Protein 2D2R (pdb70)

B-factor: mean 39.02, std 18.31, range [10.73, 94.75]

Radius of gyration: 23.11 Å; Cα contacts (8 Å, |Δi|>4): 699; chains: 2; bounding box: 51×54×63 Å

Organism: Helicobacter pylori (strain ATCC 700392 / 26695) (NCBI:txid85962)

InterPro domains:
  IPR001441 Decaprenyl diphosphate synthase-like [MF_01139] (4-231)
  IPR001441 Decaprenyl diphosphate synthase-like [PF01255] (11-230)
  IPR001441 Decaprenyl diphosphate synthase-like [PTHR10291] (4-230)
  IPR001441 Decaprenyl diphosphate synthase-like [TIGR00055] (6-230)
  IPR001441 Decaprenyl diphosphate synthase-like [cd00475] (7-222)
  IPR018520 Di-trans-poly-cis-decaprenylcistransferase-like, conserved site [PS01066] (176-193)
  IPR036424 Decaprenyl diphosphate synthase-like superfamily [G3DSA:3.40.1180.10] (1-234)
  IPR036424 Decaprenyl diphosphate synthase-like superfamily [SSF64005] (3-225)

Nearest PDB structures (foldseek):
  2dtn-assembly1_A  TM=1.002E+00  e=1.130E-41  Helicobacter pylori
  1jp3-assembly1_B  TM=9.308E-01  e=6.701E-23  Escherichia coli
  3sgv-assembly1_B  TM=9.244E-01  e=3.942E-22  Escherichia coli K-12
  4h2m-assembly1_B  TM=9.204E-01  e=2.531E-22  Escherichia coli
  5hxp-assembly1_A  TM=8.815E-01  e=5.850E-20  Solanum habrochaites

Foldseek 3Di:
DLAAEEEEEQFFQQVVQVVVPHHSVVRVVLLVVQVLQQQLVCLVPQHAEYEYAQDVVLVVLVVVLVVCVVCLVVCVVSLEAEAEAAPCVPHDCSSNVSRVVSNVVNVPRRRHYYYYYDNHFQVVQLVVLVVVCVVPNDVVPVVDDDCVVSSCCSGSCHPPAAHAEYEYEQPDDDCRRPSCVRCVPHHYYYYNHRSSRDHVVNVVVVVVVSVVVVD/DQAEEEEEAAFLQVVCVVVVHDSVVSVVLLLVLVLQQQLLCVVVQHAEYEYEPVVVVVVCLVVCLVVCVVRLEQEEEFADLVPDDPVSSVSSVVSNVVRVPRHGHYYYYYDNHFQVVQLVQLVVVCVVPNVLLSSCCSGSCNVDAQHAEYEYEQPDDDCRRPSCVSCVPHHYYYYNHHSSRDHVVNVVVVVVVSVVVVVVVVD

Solvent-accessible surface area: 20557 Å² total; per-residue (Å²): 117,68,7,88,1,0,0,0,10,33,47,6,27,16,120,14,0,119,124,103,127,122,78,167,68,109,0,90,102,75,3,26,88,11,14,59,68,0,6,48,39,0,20,103,102,187,10,68,0,0,0,0,44,39,87,181,102,114,125,83,15,139,81,22,28,97,32,0,113,81,26,94,66,30,9,64,119,42,94,4,78,1,39,10,1,4,36,32,145,52,13,52,154,97,0,37,80,15,0,92,108,6,40,65,52,0,117,124,42,181,124,6,15,5,0,3,0,1,52,11,9,0,29,39,2,2,8,47,1,5,90,37,0,74,125,67,66,18,123,72,41,100,150,38,124,75,0,58,108,37,0,32,58,66,2,34,9,120,105,25,50,77,6,40,0,6,0,17,0,2,42,46,46,45,2,18,17,0,0,1,4,4,0,4,131,0,12,0,15,46,13,101,58,19,3,15,69,6,55,38,153,29,0,101,83,17,19,53,65,4,91,159,65,56,220,100,14,107,0,0,0,0,7,48,47,7,27,15,90,20,0,146,132,97,141,91,74,161,59,74,0,50,141,77,3,41,118,7,14,65,44,0,4,54,31,0,16,100,90,170,11,75,0,0,0,1,68,177,87,143,54,21,81,125,22,3,160,77,18,105,54,36,5,59,108,54,88,4,55,1,37,11,2,7,40,31,151,57,23,63,147,114,2,76,55,40,0,59,105,5,44,67,39,0,146,127,20,158,120,8,16,1,0,10,13,22,80,17,9,1,33,33,3,2,2,68,2,0,43,35,4,29,133,56,119,87,71,117,91,0,27,78,64,3,33,8,128,111,24,34,78,6,39,0,5,0,17,0,4,31,46,43,63,3,16,18,0,0,2,4,5,0,3,136,0,12,1,17,44,14,104,60,17,3,18,70,6,59,41,135,29,0,72,79,20,18,51,65,5,92,102,45,38,157,138,122,66,160

CATH classification: 3.40.1180.10

Sequence (418 aa):
STLKHLAIIMDGNGRWAKLKNKARAYGHKKGVKTLKDITIWCANHKLECLTLYAFEVDFLMKMLKKYLKDERSTYLDNNIRFRAIGDLEGFSKELRDTILQLENDTRHFKDFTQVLALNYGSKNELSRAFKSLLESPPSNISLLESLENEISNRLDTRNLPEVDLLLRTGGEMRLSNFLLWQSSYAELFFTPILWPDFTPKDLENIISDFYKRVRTLKHLAIIMDGNGRWAKLKNKARAYGHKKGVKTLKDITIWCANHKLECLTLYLMKMLKKYLKDERSTYLDNNIRFRAIGDLEGFSKELRDTILQLENDTRHFKDFTQVLALNYGSKNELSRAFKSLLESPLENEISNRLDTRNLPEVDLLLRTGGEMRLSNFLLWQSSYAELFFTPILWPDFTPKDLENIISDFYKRVRKFGE

Secondary structure (DSSP, 8-state):
----EEEEE---HHHHHHTTT--HHHHHHHHHHHHHHHHHHHHTTT-SEEEEE---HHHHHHHHHHHHHHHHHHHHHTT-EEEEES-GGGS-HHHHHHHHHHHHHHTT--S-EEEEE-S--HHHHHHHHHHHHHHS--TTGGG-S--HHHHHTTSTTTTSPPPSEEEE-SS----TTSSTTTTTTPEEEE--S-GGG--HHHHHHHHHHHHHH--/---EEEEE---HHHHHHHHT--HHHHHHHHHHHHHHHHHHHHHTT-SEEEE--HHHHHHHHHHHHHHHHHTTEEEEEES-GGGS-HHHHHHHHHHHHHHTT--SEEEEEE-S--HHHHHHHHHHHHHH---HHHHHTTSTTTTSPPPSEEEE-SS----TTSSTTTTTTPEEEE----GGG--HHHHHHHHHHHHHHHHHHT-

Structure (mmCIF, N/CA/C/O backbone):
data_2D2R
#
_entry.id   2D2R
#
_cell.length_a   49.630
_cell.length_b   58.914
_cell.length_c   153.425
_cell.angle_alpha   90.00
_cell.angle_beta   90.00
_cell.angle_gamma   90.00
#
_symmetry.space_group_name_H-M   'P 21 21 21'
#
loop_
_entity.id
_entity.type
_entity.pdbx_description
1 polymer 'Undecaprenyl Pyrophosphate Synthase'
2 water water
#
loop_
_atom_site.group_PDB
_atom_site.id
_atom_site.type_symbol
_atom_site.label_atom_id
_atom_site.label_alt_id
_atom_site.label_comp_id
_atom_site.label_asym_id
_atom_site.label_entity_id
_atom_site.label_seq_id
_atom_site.pdbx_PDB_ins_code
_atom_site.Cartn_x
_atom_site.Cartn_y
_atom_site.Cartn_z
_atom_site.occupancy
_atom_site.B_iso_or_equiv
_atom_site.auth_seq_id
_atom_site.auth_comp_id
_atom_site.auth_asym_id
_atom_site.auth_atom_id
_atom_site.pdbx_PDB_model_num
ATOM 1 N N . SER A 1 14 ? -4.458 53.857 94.802 1.00 59.58 3 SER A N 1
ATOM 2 C CA . SER A 1 14 ? -4.745 52.989 93.628 1.00 59.67 3 SER A CA 1
ATOM 3 C C . SER A 1 14 ? -3.414 52.652 92.952 1.00 59.42 3 SER A C 1
ATOM 4 O O . SER A 1 14 ? -2.843 51.569 93.142 1.00 59.53 3 SER A O 1
ATOM 7 N N . THR A 1 15 ? -2.938 53.596 92.144 1.00 58.06 4 THR A N 1
ATOM 8 C CA . THR A 1 15 ? -1.656 53.478 91.457 1.00 55.95 4 THR A CA 1
ATOM 9 C C . THR A 1 15 ? -0.573 53.762 92.506 1.00 53.17 4 THR A C 1
ATOM 10 O O . THR A 1 15 ? 0.583 53.337 92.365 1.00 53.99 4 THR A O 1
ATOM 14 N N . LEU A 1 16 ? -0.957 54.476 93.558 1.00 49.06 5 LEU A N 1
ATOM 15 C CA . LEU A 1 16 ? -0.032 54.804 94.615 1.00 45.25 5 LEU A CA 1
ATOM 16 C C . LEU A 1 16 ? -0.140 53.801 95.735 1.00 44.00 5 LEU A C 1
ATOM 17 O O . LEU A 1 16 ? -1.096 53.813 96.500 1.00 44.39 5 LEU A O 1
ATOM 22 N N . LYS A 1 17 ? 0.841 52.915 95.841 1.00 41.35 6 LYS A N 1
ATOM 23 C CA . LYS A 1 17 ? 0.819 51.920 96.889 1.00 38.74 6 LYS A CA 1
ATOM 24 C C . LYS A 1 17 ? 1.913 52.123 97.930 1.00 36.91 6 LYS A C 1
ATOM 25 O O . LYS A 1 17 ? 1.675 51.930 99.123 1.00 36.25 6 LYS A O 1
ATOM 31 N N . HIS A 1 18 ? 3.104 52.531 97.488 1.00 33.01 7 HIS A N 1
ATOM 32 C CA . HIS A 1 18 ? 4.229 52.705 98.413 1.00 30.12 7 HIS A CA 1
ATOM 33 C C . HIS A 1 18 ? 4.789 54.112 98.260 1.00 30.35 7 HIS A C 1
ATOM 34 O O . HIS A 1 18 ? 5.260 54.481 97.153 1.00 28.73 7 HIS A O 1
ATOM 41 N N . LEU A 1 19 ? 4.732 54.889 99.346 1.00 28.83 8 LEU A N 1
ATOM 42 C CA . LEU A 1 19 ? 5.225 56.258 99.401 1.00 28.48 8 LEU A CA 1
ATOM 43 C C . LEU A 1 19 ? 6.437 56.213 100.307 1.00 28.77 8 LEU A C 1
ATOM 44 O O . LEU A 1 19 ? 6.405 55.557 101.347 1.00 28.64 8 LEU A O 1
ATOM 49 N N . ALA A 1 20 ? 7.512 56.899 99.911 1.00 26.11 9 ALA A N 1
ATOM 50 C CA . ALA A 1 20 ? 8.744 56.908 100.706 1.00 25.16 9 ALA A CA 1
ATOM 51 C C . ALA A 1 20 ? 9.110 58.360 100.934 1.00 25.92 9 ALA A C 1
ATOM 52 O O . ALA A 1 20 ? 8.969 59.199 100.037 1.00 23.90 9 ALA A O 1
ATOM 54 N N . ILE A 1 21 ? 9.582 58.682 102.125 1.00 24.77 10 ILE A N 1
ATOM 55 C CA . ILE A 1 21 ? 9.886 60.061 102.347 1.00 24.89 10 ILE A CA 1
ATOM 56 C C . ILE A 1 21 ? 11.208 60.317 103.014 1.00 23.69 10 ILE A C 1
ATOM 57 O O . ILE A 1 21 ? 11.543 59.650 103.986 1.00 24.41 10 ILE A O 1
ATOM 62 N N . ILE A 1 22 ? 11.984 61.266 102.461 1.00 24.59 11 ILE A N 1
ATOM 63 C CA . ILE A 1 22 ? 13.243 61.682 103.108 1.00 24.88 11 ILE A CA 1
ATOM 64 C C . ILE A 1 22 ? 12.720 62.924 103.894 1.00 27.55 11 ILE A C 1
ATOM 65 O O . ILE A 1 22 ? 12.334 63.940 103.317 1.00 24.64 11 ILE A O 1
ATOM 70 N N . MET A 1 23 ? 12.656 62.794 105.216 1.00 31.01 12 MET A N 1
ATOM 71 C CA . MET A 1 23 ? 12.123 63.859 106.058 1.00 34.13 12 MET A CA 1
ATOM 72 C C . MET A 1 23 ? 13.226 64.849 106.398 1.00 36.33 12 MET A C 1
ATOM 73 O O . MET A 1 23 ? 13.831 64.782 107.459 1.00 39.41 12 MET A O 1
ATOM 78 N N . ASP A 1 24 ? 13.496 65.782 105.518 1.00 35.14 13 ASP A N 1
ATOM 79 C CA . ASP A 1 24 ? 14.556 66.715 105.797 1.00 36.47 13 ASP A CA 1
ATOM 80 C C . ASP A 1 24 ? 14.031 68.105 106.253 1.00 37.61 13 ASP A C 1
ATOM 81 O O . ASP A 1 24 ? 12.862 68.441 106.049 1.00 35.57 13 ASP A O 1
ATOM 86 N N . GLY A 1 25 ? 14.907 68.895 106.878 1.00 40.17 14 GLY A N 1
ATOM 87 C CA . GLY A 1 25 ? 14.527 70.234 107.342 1.00 43.64 14 GLY A CA 1
ATOM 88 C C . GLY A 1 25 ? 14.262 70.438 108.842 1.00 45.91 14 GLY A C 1
ATOM 89 O O . GLY A 1 25 ? 13.918 71.537 109.248 1.00 46.04 14 GLY A O 1
ATOM 90 N N . ASN A 1 26 ? 14.414 69.403 109.663 1.00 48.13 15 ASN A N 1
ATOM 91 C CA . ASN A 1 26 ? 14.165 69.505 111.113 1.00 51.41 15 ASN A CA 1
ATOM 92 C C . ASN A 1 26 ? 15.004 70.522 111.862 1.00 52.98 15 ASN A C 1
ATOM 93 O O . ASN A 1 26 ? 14.518 71.562 112.320 1.00 53.38 15 ASN A O 1
ATOM 98 N N . GLY A 1 27 ? 16.267 70.176 112.035 1.00 54.88 16 GLY A N 1
ATOM 99 C CA . GLY A 1 27 ? 17.158 71.053 112.763 1.00 58.23 16 GLY A CA 1
ATOM 100 C C . GLY A 1 27 ? 17.142 72.443 112.175 1.00 59.90 16 GLY A C 1
ATOM 101 O O . GLY A 1 27 ? 17.243 73.437 112.878 1.00 59.86 16 GLY A O 1
ATOM 102 N N . ARG A 1 28 ? 16.998 72.510 110.865 1.00 61.58 17 ARG A N 1
ATOM 103 C CA . ARG A 1 28 ? 16.991 73.780 110.184 1.00 63.22 17 ARG A CA 1
ATOM 104 C C . ARG A 1 28 ? 15.731 74.603 110.507 1.00 64.68 17 ARG A C 1
ATOM 105 O O . ARG A 1 28 ? 15.783 75.831 110.575 1.00 64.59 17 ARG A O 1
ATOM 113 N N . TRP A 1 29 ? 14.606 73.915 110.701 1.00 65.89 18 TRP A N 1
ATOM 114 C CA . TRP A 1 29 ? 13.323 74.549 111.019 1.00 67.31 18 TRP A CA 1
ATOM 115 C C . TRP A 1 29 ? 13.412 75.153 112.413 1.00 68.64 18 TRP A C 1
ATOM 116 O O . TRP A 1 29 ? 12.754 76.140 112.734 1.00 68.50 18 TRP A O 1
ATOM 127 N N . ALA A 1 30 ? 14.243 74.535 113.232 1.00 70.25 19 ALA A N 1
ATOM 128 C CA . ALA A 1 30 ? 14.451 74.983 114.588 1.00 72.75 19 ALA A CA 1
ATOM 129 C C . ALA A 1 30 ? 15.384 76.178 114.581 1.00 74.18 19 ALA A C 1
ATOM 130 O O . ALA A 1 30 ? 15.313 77.027 115.464 1.00 74.06 19 ALA A O 1
ATOM 132 N N . LYS A 1 31 ? 16.245 76.250 113.574 1.00 76.16 20 LYS A N 1
ATOM 133 C CA . LYS A 1 31 ? 17.202 77.340 113.474 1.00 78.42 20 LYS A CA 1
ATOM 134 C C . LYS A 1 31 ? 16.551 78.658 113.101 1.00 80.09 20 LYS A C 1
ATOM 135 O O . LYS A 1 31 ? 16.948 79.710 113.597 1.00 80.57 20 LYS A O 1
ATOM 141 N N . LEU A 1 32 ? 15.555 78.617 112.229 1.00 81.58 21 LEU A N 1
ATOM 142 C CA . LEU A 1 32 ? 14.912 79.851 111.825 1.00 83.47 21 LEU A CA 1
ATOM 143 C C . LEU A 1 32 ? 14.034 80.393 112.943 1.00 84.86 21 LEU A C 1
ATOM 144 O O . LEU A 1 32 ? 13.640 81.559 112.929 1.00 84.97 21 LEU A O 1
ATOM 149 N N . LYS A 1 33 ? 13.735 79.530 113.911 1.00 86.33 22 LYS A N 1
ATOM 150 C CA . LYS A 1 33 ? 12.955 79.898 115.088 1.00 87.31 22 LYS A CA 1
ATOM 151 C C . LYS A 1 33 ? 14.021 80.103 116.164 1.00 88.37 22 LYS A C 1
ATOM 152 O O . LYS A 1 33 ? 13.728 80.281 117.343 1.00 88.46 22 LYS A O 1
ATOM 158 N N . ASN A 1 34 ? 15.268 80.085 115.701 1.00 89.73 23 ASN A N 1
ATOM 159 C CA . ASN A 1 34 ? 16.465 80.218 116.524 1.00 91.19 23 ASN A CA 1
ATOM 160 C C . ASN A 1 34 ? 16.387 79.321 117.751 1.00 91.62 23 ASN A C 1
ATOM 161 O O . ASN A 1 34 ? 16.479 79.795 118.884 1.00 91.83 23 ASN A O 1
ATOM 166 N N . LYS A 1 35 ? 16.225 78.019 117.510 1.00 92.07 24 LYS A N 1
ATOM 167 C CA . LYS A 1 35 ? 16.118 77.024 118.580 1.00 92.21 24 LYS A CA 1
ATOM 168 C C . LYS A 1 35 ? 17.115 75.863 118.511 1.00 92.42 24 LYS A C 1
ATOM 169 O O . LYS A 1 35 ? 17.725 75.599 117.472 1.00 92.27 24 LYS A O 1
ATOM 175 N N . ALA A 1 36 ? 17.286 75.180 119.639 1.00 92.72 25 ALA A N 1
ATOM 176 C CA . ALA A 1 36 ? 18.204 74.058 119.710 1.00 92.65 25 ALA A CA 1
ATOM 177 C C . ALA A 1 36 ? 17.624 72.870 118.946 1.00 92.83 25 ALA A C 1
ATOM 178 O O . ALA A 1 36 ? 16.405 72.649 118.938 1.00 92.84 25 ALA A O 1
ATOM 180 N N . ARG A 1 37 ? 18.520 72.119 118.310 1.00 92.47 26 ARG A N 1
ATOM 181 C CA . ARG A 1 37 ? 18.200 70.940 117.507 1.00 91.90 26 ARG A CA 1
ATOM 182 C C . ARG A 1 37 ? 17.092 70.018 118.016 1.00 91.27 26 ARG A C 1
ATOM 183 O O . ARG A 1 37 ? 16.322 69.462 117.225 1.00 91.36 26 ARG A O 1
ATOM 191 N N . ALA A 1 38 ? 17.014 69.853 119.329 1.00 90.25 27 ALA A N 1
ATOM 192 C CA . ALA A 1 38 ? 16.011 68.985 119.933 1.00 89.63 27 ALA A CA 1
ATOM 193 C C . ALA A 1 38 ? 14.567 69.375 119.625 1.00 88.96 27 ALA A C 1
ATOM 194 O O . ALA A 1 38 ? 13.753 68.523 119.262 1.00 88.56 27 ALA A O 1
ATOM 196 N N . TYR A 1 39 ? 14.248 70.656 119.798 1.00 88.07 28 TYR A N 1
ATOM 197 C CA . TYR A 1 39 ? 12.904 71.152 119.539 1.00 86.93 28 TYR A CA 1
ATOM 198 C C . TYR A 1 39 ? 12.477 70.641 118.170 1.00 85.84 28 TYR A C 1
ATOM 199 O O . TYR A 1 39 ? 11.434 69.989 118.030 1.00 86.14 28 TYR A O 1
ATOM 208 N N . GLY A 1 40 ? 13.315 70.929 117.175 1.00 84.02 29 GLY A N 1
ATOM 209 C CA . GLY A 1 40 ? 13.056 70.522 115.806 1.00 81.49 29 GLY A CA 1
ATOM 210 C C . GLY A 1 40 ? 12.671 69.068 115.585 1.00 79.59 29 GLY A C 1
ATOM 211 O O . GLY A 1 40 ? 11.600 68.785 115.051 1.00 78.97 29 GLY A O 1
ATOM 212 N N . HIS A 1 41 ? 13.528 68.138 115.992 1.00 77.76 30 HIS A N 1
ATOM 213 C CA . HIS A 1 41 ? 13.230 66.731 115.772 1.00 76.37 30 HIS A CA 1
ATOM 214 C C . HIS A 1 41 ? 11.944 66.270 116.450 1.00 74.52 30 HIS A C 1
ATOM 215 O O . HIS A 1 41 ? 11.131 65.541 115.861 1.00 73.75 30 HIS A O 1
ATOM 222 N N . LYS A 1 42 ? 11.753 66.706 117.687 1.00 72.35 31 LYS A N 1
ATOM 223 C CA . LYS A 1 42 ? 10.572 66.314 118.434 1.00 70.20 31 LYS A CA 1
ATOM 224 C C . LYS A 1 42 ? 9.282 66.648 117.696 1.00 68.03 31 LYS A C 1
ATOM 225 O O . LYS A 1 42 ? 8.325 65.878 117.733 1.00 67.46 31 LYS A O 1
ATOM 231 N N . LYS A 1 43 ? 9.272 67.801 117.029 1.00 66.07 32 LYS A N 1
ATOM 232 C CA . LYS A 1 43 ? 8.131 68.239 116.226 1.00 63.66 32 LYS A CA 1
ATOM 233 C C . LYS A 1 43 ? 8.106 67.352 114.976 1.00 61.10 32 LYS A C 1
ATOM 234 O O . LYS A 1 43 ? 7.044 66.955 114.509 1.00 60.18 32 LYS A O 1
ATOM 240 N N . GLY A 1 44 ? 9.297 67.072 114.445 1.00 58.34 33 GLY A N 1
ATOM 241 C CA . GLY A 1 44 ? 9.428 66.221 113.280 1.00 54.49 33 GLY A CA 1
ATOM 242 C C . GLY A 1 44 ? 8.720 64.931 113.602 1.00 52.63 33 GLY A C 1
ATOM 243 O O . GLY A 1 44 ? 8.055 64.345 112.750 1.00 51.56 33 GLY A O 1
ATOM 244 N N . VAL A 1 45 ? 8.863 64.489 114.847 1.00 51.01 34 VAL A N 1
ATOM 245 C CA . VAL A 1 45 ? 8.196 63.277 115.295 1.00 50.21 34 VAL A CA 1
ATOM 246 C C . VAL A 1 45 ? 6.657 63.351 115.283 1.00 48.41 34 VAL A C 1
ATOM 247 O O . VAL A 1 45 ? 6.012 62.337 115.093 1.00 47.32 34 VAL A O 1
ATOM 251 N N . LYS A 1 46 ? 6.056 64.513 115.513 1.00 46.89 35 LYS A N 1
ATOM 252 C CA . LYS A 1 46 ? 4.587 64.553 115.491 1.00 46.96 35 LYS A CA 1
ATOM 253 C C . LYS A 1 46 ? 4.097 64.469 114.034 1.00 46.02 35 LYS A C 1
ATOM 254 O O . LYS A 1 46 ? 3.068 63.821 113.732 1.00 45.40 35 LYS A O 1
ATOM 260 N N . THR A 1 47 ? 4.834 65.122 113.136 1.00 43.23 36 THR A N 1
ATOM 261 C CA . THR A 1 47 ? 4.478 65.054 111.725 1.00 42.87 36 THR A CA 1
ATOM 262 C C . THR A 1 47 ? 4.537 63.602 111.287 1.00 40.61 36 THR A C 1
ATOM 263 O O . THR A 1 47 ? 3.646 63.074 110.629 1.00 41.90 36 THR A O 1
ATOM 267 N N . LEU A 1 48 ? 5.614 62.945 111.637 1.00 40.39 37 LEU A N 1
ATOM 268 C CA . LEU A 1 48 ? 5.719 61.563 111.254 1.00 40.60 37 LEU A CA 1
ATOM 269 C C . LEU A 1 48 ? 4.414 60.853 111.701 1.00 41.63 37 LEU A C 1
ATOM 270 O O . LEU A 1 48 ? 3.748 60.183 110.915 1.00 38.92 37 LEU A O 1
ATOM 275 N N . LYS A 1 49 ? 4.026 61.050 112.971 1.00 43.29 38 LYS A N 1
ATOM 276 C CA . LYS A 1 49 ? 2.832 60.375 113.471 1.00 44.33 38 LYS A CA 1
ATOM 277 C C . LYS A 1 49 ? 1.608 60.727 112.647 1.00 43.88 38 LYS A C 1
ATOM 278 O O . LYS A 1 49 ? 0.865 59.832 112.184 1.00 43.74 38 LYS A O 1
ATOM 284 N N . ASP A 1 50 ? 1.428 62.024 112.412 1.00 42.86 39 ASP A N 1
ATOM 285 C CA . ASP A 1 50 ? 0.294 62.486 111.651 1.00 42.84 39 ASP A CA 1
ATOM 286 C C . ASP A 1 50 ? 0.300 61.988 110.238 1.00 43.09 39 ASP A C 1
ATOM 287 O O . ASP A 1 50 ? -0.736 61.507 109.724 1.00 43.03 39 ASP A O 1
ATOM 292 N N . ILE A 1 51 ? 1.464 62.105 109.592 1.00 41.87 40 ILE A N 1
ATOM 293 C CA . ILE A 1 51 ? 1.541 61.634 108.234 1.00 40.34 40 ILE A CA 1
ATOM 294 C C . ILE A 1 51 ? 1.250 60.159 108.176 1.00 39.91 40 ILE A C 1
ATOM 295 O O . ILE A 1 51 ? 0.478 59.721 107.346 1.00 39.34 40 ILE A O 1
ATOM 300 N N . THR A 1 52 ? 1.828 59.367 109.068 1.00 40.75 41 THR A N 1
ATOM 301 C CA . THR A 1 52 ? 1.537 57.953 108.940 1.00 42.44 41 THR A CA 1
ATOM 302 C C . THR A 1 52 ? 0.070 57.624 109.158 1.00 44.06 41 THR A C 1
ATOM 303 O O . THR A 1 52 ? -0.501 56.805 108.417 1.00 42.79 41 THR A O 1
ATOM 307 N N . ILE A 1 53 ? -0.539 58.250 110.174 1.00 45.27 42 ILE A N 1
ATOM 308 C CA . ILE A 1 53 ? -1.957 58.007 110.466 1.00 45.27 42 ILE A CA 1
ATOM 309 C C . ILE A 1 53 ? -2.806 58.362 109.231 1.00 45.74 42 ILE A C 1
ATOM 310 O O . ILE A 1 53 ? -3.697 57.615 108.808 1.00 46.98 42 ILE A O 1
ATOM 315 N N . TRP A 1 54 ? -2.527 59.507 108.636 1.00 45.59 43 TRP A N 1
ATOM 316 C CA . TRP A 1 54 ? -3.240 59.905 107.436 1.00 45.03 43 TRP A CA 1
ATOM 317 C C . TRP A 1 54 ? -3.085 58.840 106.344 1.00 45.08 43 TRP A C 1
ATOM 318 O O . TRP A 1 54 ? -4.069 58.454 105.701 1.00 44.20 43 TRP A O 1
ATOM 329 N N . CYS A 1 55 ? -1.858 58.357 106.114 1.00 45.04 44 CYS A N 1
ATOM 330 C CA . CYS A 1 55 ? -1.672 57.352 105.078 1.00 45.53 44 CYS A CA 1
ATOM 331 C C . CYS A 1 55 ? -2.426 56.086 105.433 1.00 46.83 44 CYS A C 1
ATOM 332 O O . CYS A 1 55 ? -3.000 55.417 104.563 1.00 46.42 44 CYS A O 1
ATOM 335 N N . ALA A 1 56 ? -2.408 55.750 106.718 1.00 48.43 45 ALA A N 1
ATOM 336 C CA . ALA A 1 56 ? -3.096 54.561 107.190 1.00 50.74 45 ALA A CA 1
ATOM 337 C C . ALA A 1 56 ? -4.572 54.715 106.850 1.00 52.74 45 ALA A C 1
ATOM 338 O O . ALA A 1 56 ? -5.200 53.782 106.339 1.00 54.36 45 ALA A O 1
ATOM 340 N N . ASN A 1 57 ? -5.125 55.896 107.112 1.00 54.04 46 ASN A N 1
ATOM 341 C CA . ASN A 1 57 ? -6.538 56.123 106.823 1.00 56.00 46 ASN A CA 1
ATOM 342 C C . ASN A 1 57 ? -6.856 56.462 105.391 1.00 56.86 46 ASN A C 1
ATOM 343 O O . ASN A 1 57 ? -7.980 56.892 105.107 1.00 57.51 46 ASN A O 1
ATOM 348 N N . HIS A 1 58 ? -5.904 56.278 104.484 1.00 56.32 47 HIS A N 1
ATOM 349 C CA . HIS A 1 58 ? -6.186 56.615 103.116 1.00 55.62 47 HIS A CA 1
ATOM 350 C C . HIS A 1 58 ? -5.916 55.506 102.143 1.00 55.92 47 HIS A C 1
ATOM 351 O O . HIS A 1 58 ? -5.879 55.731 100.941 1.00 56.44 47 HIS A O 1
ATOM 358 N N . LYS A 1 59 ? -5.777 54.294 102.669 1.00 55.64 48 LYS A N 1
ATOM 359 C CA . LYS A 1 59 ? -5.543 53.100 101.855 1.00 56.13 48 LYS A CA 1
ATOM 360 C C . LYS A 1 59 ? -4.167 53.094 101.185 1.00 54.87 48 LYS A C 1
ATOM 361 O O . LYS A 1 59 ? -4.042 52.781 100.007 1.00 55.05 48 LYS A O 1
ATOM 367 N N . LEU A 1 60 ? -3.138 53.477 101.932 1.00 53.20 49 LEU A N 1
ATOM 368 C CA . LEU A 1 60 ? -1.780 53.459 101.396 1.00 51.19 49 LEU A CA 1
ATOM 369 C C . LEU A 1 60 ? -1.360 52.068 101.819 1.00 49.23 49 LEU A C 1
ATOM 370 O O . LEU A 1 60 ? -1.758 51.607 102.882 1.00 49.04 49 LEU A O 1
ATOM 375 N N . GLU A 1 61 ? -0.585 51.366 101.027 1.00 46.12 50 GLU A N 1
ATOM 376 C CA . GLU A 1 61 ? -0.217 50.056 101.503 1.00 44.33 50 GLU A CA 1
ATOM 377 C C . GLU A 1 61 ? 1.134 50.076 102.253 1.00 42.51 50 GLU A C 1
ATOM 378 O O . GLU A 1 61 ? 1.388 49.213 103.105 1.00 40.77 50 GLU A O 1
ATOM 384 N N . CYS A 1 62 ? 1.984 51.079 101.960 1.00 38.74 51 CYS A N 1
ATOM 385 C CA . CYS A 1 62 ? 3.310 51.134 102.582 1.00 35.24 51 CYS A CA 1
ATOM 386 C C . CYS A 1 62 ? 3.873 52.561 102.620 1.00 32.92 51 CYS A C 1
ATOM 387 O O . CYS A 1 62 ? 3.735 53.308 101.664 1.00 32.33 51 CYS A O 1
ATOM 390 N N . LEU A 1 63 ? 4.509 52.919 103.720 1.00 29.41 52 LEU A N 1
ATOM 391 C CA . LEU A 1 63 ? 5.090 54.233 103.887 1.00 29.39 52 LEU A CA 1
ATOM 392 C C . LEU A 1 63 ? 6.456 53.948 104.488 1.00 29.96 52 LEU A C 1
ATOM 393 O O . LEU A 1 63 ? 6.545 53.299 105.539 1.00 28.27 52 LEU A O 1
ATOM 398 N N . THR A 1 64 ? 7.523 54.406 103.827 1.00 28.45 53 THR A N 1
ATOM 399 C CA . THR A 1 64 ? 8.858 54.181 104.330 1.00 26.13 53 THR A CA 1
ATOM 400 C C . THR A 1 64 ? 9.462 55.567 104.597 1.00 28.37 53 THR A C 1
ATOM 401 O O . THR A 1 64 ? 9.456 56.424 103.715 1.00 25.91 53 THR A O 1
ATOM 405 N N . LEU A 1 65 ? 10.012 55.758 105.802 1.00 27.04 54 LEU A N 1
ATOM 406 C CA . LEU A 1 65 ? 10.550 57.046 106.230 1.00 30.76 54 LEU A CA 1
ATOM 407 C C . LEU A 1 65 ? 12.031 56.950 106.542 1.00 31.70 54 LEU A C 1
ATOM 408 O O . LEU A 1 65 ? 12.492 56.013 107.214 1.00 29.81 54 LEU A O 1
ATOM 413 N N . TYR A 1 66 ? 12.798 57.900 106.032 1.00 32.65 55 TYR A N 1
ATOM 414 C CA . TYR A 1 66 ? 14.219 57.814 106.250 1.00 36.55 55 TYR A CA 1
ATOM 415 C C . TYR A 1 66 ? 14.529 58.396 107.621 1.00 41.05 55 TYR A C 1
ATOM 416 O O . TYR A 1 66 ? 14.812 59.590 107.764 1.00 41.26 55 TYR A O 1
ATOM 425 N N . ALA A 1 67 ? 14.448 57.527 108.637 1.00 45.28 56 ALA A N 1
ATOM 426 C CA . ALA A 1 67 ? 14.670 57.926 110.042 1.00 48.83 56 ALA A CA 1
ATOM 427 C C . ALA A 1 67 ? 16.057 58.470 110.219 1.00 51.20 56 ALA A C 1
ATOM 428 O O . ALA A 1 67 ? 16.221 59.586 110.708 1.00 52.12 56 ALA A O 1
ATOM 430 N N . PHE A 1 68 ? 17.045 57.668 109.819 1.00 53.24 57 PHE A N 1
ATOM 431 C CA . PHE A 1 68 ? 18.443 58.059 109.865 1.00 54.97 57 PHE A CA 1
ATOM 432 C C . PHE A 1 68 ? 19.411 57.056 109.210 1.00 54.75 57 PHE A C 1
ATOM 433 O O . PHE A 1 68 ? 19.097 55.843 109.099 1.00 52.40 57 PHE A O 1
ATOM 441 N N . GLU A 1 79 ? 28.214 59.021 122.476 1.00 72.79 68 GLU A N 1
ATOM 442 C CA . GLU A 1 79 ? 27.011 59.814 122.061 1.00 73.26 68 GLU A CA 1
ATOM 443 C C . GLU A 1 79 ? 26.009 59.045 121.188 1.00 73.23 68 GLU A C 1
ATOM 444 O O . GLU A 1 79 ? 24.811 59.381 121.162 1.00 73.36 68 GLU A O 1
ATOM 450 N N . VAL A 1 80 ? 26.490 58.038 120.455 1.00 71.98 69 VAL A N 1
ATOM 451 C CA . VAL A 1 80 ? 25.601 57.255 119.595 1.00 70.21 69 VAL A CA 1
ATOM 452 C C . VAL A 1 80 ? 24.697 56.369 120.445 1.00 68.50 69 VAL A C 1
ATOM 453 O O . VAL A 1 80 ? 23.543 56.114 120.091 1.00 67.08 69 VAL A O 1
ATOM 457 N N . ASP A 1 81 ? 25.237 55.895 121.562 1.00 66.76 70 ASP A N 1
ATOM 458 C CA . ASP A 1 81 ? 24.472 55.044 122.458 1.00 65.67 70 ASP A CA 1
ATOM 459 C C . ASP A 1 81 ? 23.250 55.837 122.906 1.00 64.04 70 ASP A C 1
ATOM 460 O O . ASP A 1 81 ? 22.164 55.284 123.070 1.00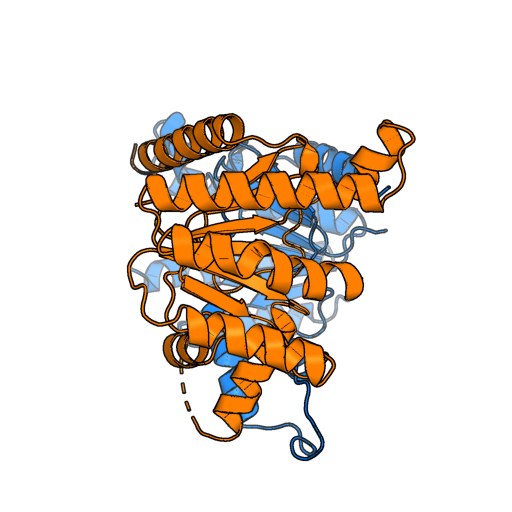 63.94 70 ASP A O 1
ATOM 465 N N . PHE A 1 82 ? 23.431 57.139 123.104 1.00 62.07 71 PHE A N 1
ATOM 466 C CA . PHE A 1 82 ? 22.332 57.990 123.558 1.00 60.61 71 PHE A CA 1
ATOM 467 C C . PHE A 1 82 ? 21.165 58.087 122.548 1.00 59.08 71 PHE A C 1
ATOM 468 O O . PHE A 1 82 ? 19.988 58.045 122.932 1.00 57.52 71 PHE A O 1
ATOM 476 N N . LEU A 1 83 ? 21.511 58.218 121.270 1.00 57.25 72 LEU A N 1
ATOM 477 C CA . LEU A 1 83 ? 20.538 58.298 120.196 1.00 56.04 72 LEU A CA 1
ATOM 478 C C . LEU A 1 83 ? 19.702 57.027 120.196 1.00 54.83 72 LEU A C 1
ATOM 479 O O . LEU A 1 83 ? 18.492 57.047 120.005 1.00 54.23 72 LEU A O 1
ATOM 484 N N . MET A 1 84 ? 20.383 55.910 120.391 1.00 54.39 73 MET A N 1
ATOM 485 C CA . MET A 1 84 ? 19.736 54.606 120.425 1.00 54.62 73 MET A CA 1
ATOM 486 C C . MET A 1 84 ? 18.876 54.418 121.681 1.00 54.32 73 MET A C 1
ATOM 487 O O . MET A 1 84 ? 18.045 53.517 121.743 1.00 52.21 73 MET A O 1
ATOM 492 N N . LYS A 1 85 ? 19.113 55.255 122.689 1.00 55.11 74 LYS A N 1
ATOM 493 C CA . LYS A 1 85 ? 18.337 55.217 123.933 1.00 55.87 74 LYS A CA 1
ATOM 494 C C . LYS A 1 85 ? 17.008 55.857 123.615 1.00 55.03 74 LYS A C 1
ATOM 495 O O . LYS A 1 85 ? 15.934 55.309 123.898 1.00 54.12 74 LYS A O 1
ATOM 501 N N . MET A 1 86 ? 17.113 57.028 123.000 1.00 54.59 75 MET A N 1
ATOM 502 C CA . MET A 1 86 ? 15.962 57.810 122.623 1.00 55.16 75 MET A CA 1
ATOM 503 C C . MET A 1 86 ? 15.135 57.081 121.590 1.00 54.55 75 MET A C 1
ATOM 504 O O . MET A 1 86 ? 13.917 57.199 121.574 1.00 54.66 75 MET A O 1
ATOM 509 N N . LEU A 1 87 ? 15.790 56.324 120.721 1.00 53.82 76 LEU A N 1
ATOM 510 C CA . LEU A 1 87 ? 15.039 55.591 119.708 1.00 53.40 76 LEU A CA 1
ATOM 511 C C . LEU A 1 87 ? 14.096 54.603 120.374 1.00 53.55 76 LEU A C 1
ATOM 512 O O . LEU A 1 87 ? 12.890 54.600 120.122 1.00 52.31 76 LEU A O 1
ATOM 517 N N . LYS A 1 88 ? 14.670 53.772 121.237 1.00 54.77 77 LYS A N 1
ATOM 518 C CA . LYS A 1 88 ? 13.915 52.748 121.946 1.00 56.62 77 LYS A CA 1
ATOM 519 C C . LYS A 1 88 ? 12.809 53.369 122.771 1.00 56.11 77 LYS A C 1
ATOM 520 O O . LYS A 1 88 ? 11.710 52.836 122.833 1.00 56.24 77 LYS A O 1
ATOM 526 N N . LYS A 1 89 ? 13.102 54.498 123.405 1.00 56.05 78 LYS A N 1
ATOM 527 C CA . LYS A 1 89 ? 12.095 55.152 124.216 1.00 56.39 78 LYS A CA 1
ATOM 528 C C . LYS A 1 89 ? 11.012 55.446 123.231 1.00 56.22 78 LYS A C 1
ATOM 529 O O . LYS A 1 89 ? 9.862 55.038 123.405 1.00 56.39 78 LYS A O 1
ATOM 535 N N . TYR A 1 90 ? 11.421 56.133 122.168 1.00 55.52 79 TYR A N 1
ATOM 536 C CA . TYR A 1 90 ? 10.520 56.522 121.102 1.00 55.08 79 TYR A CA 1
ATOM 537 C C . TYR A 1 90 ? 9.623 55.376 120.671 1.00 54.23 79 TYR A C 1
ATOM 538 O O . TYR A 1 90 ? 8.420 55.540 120.522 1.00 53.93 79 TYR A O 1
ATOM 547 N N . LEU A 1 91 ? 10.208 54.204 120.478 1.00 54.12 80 LEU A N 1
ATOM 548 C CA . LEU A 1 91 ? 9.423 53.068 120.021 1.00 54.34 80 LEU A CA 1
ATOM 549 C C . LEU A 1 91 ? 8.551 52.460 121.106 1.00 56.01 80 LEU A C 1
ATOM 550 O O . LEU A 1 91 ? 7.407 52.103 120.856 1.00 55.57 80 LEU A O 1
ATOM 555 N N . LYS A 1 92 ? 9.075 52.335 122.315 1.00 58.33 81 LYS A N 1
ATOM 556 C CA . LYS A 1 92 ? 8.245 51.791 123.375 1.00 61.04 81 LYS A CA 1
ATOM 557 C C . LYS A 1 92 ? 7.123 52.792 123.637 1.00 62.13 81 LYS A C 1
ATOM 558 O O . LYS A 1 92 ? 5.987 52.397 123.857 1.00 62.88 81 LYS A O 1
ATOM 564 N N . ASP A 1 93 ? 7.420 54.084 123.573 1.00 63.55 82 ASP A N 1
ATOM 565 C CA . ASP A 1 93 ? 6.370 55.074 123.765 1.00 65.66 82 ASP A CA 1
ATOM 566 C C . ASP A 1 93 ? 5.201 54.867 122.789 1.00 66.81 82 ASP A C 1
ATOM 567 O O . ASP A 1 93 ? 4.113 54.430 123.182 1.00 66.57 82 ASP A O 1
ATOM 572 N N . GLU A 1 94 ? 5.423 55.156 121.509 1.00 67.21 83 GLU A N 1
ATOM 573 C CA . GLU A 1 94 ? 4.345 55.015 120.552 1.00 67.86 83 GLU A CA 1
ATOM 574 C C . GLU A 1 94 ? 3.914 53.618 120.170 1.00 67.83 83 GLU A C 1
ATOM 575 O O . GLU A 1 94 ? 3.044 53.459 119.318 1.00 68.18 83 GLU A O 1
ATOM 581 N N . ARG A 1 95 ? 4.495 52.607 120.810 1.00 67.99 84 ARG A N 1
ATOM 582 C CA . ARG A 1 95 ? 4.125 51.219 120.540 1.00 68.13 84 ARG A CA 1
ATOM 583 C C . ARG A 1 95 ? 2.600 51.136 120.466 1.00 68.17 84 ARG A C 1
ATOM 584 O O . ARG A 1 95 ? 2.018 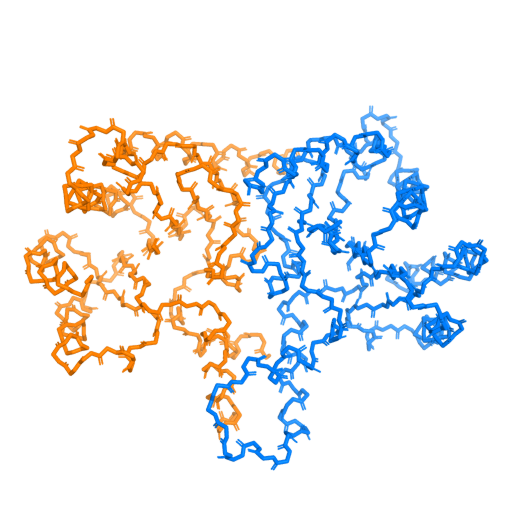50.399 119.663 1.00 67.69 84 ARG A O 1
ATOM 592 N N . SER A 1 96 ? 1.967 51.939 121.310 1.00 68.41 85 SER A N 1
ATOM 593 C CA . SER A 1 96 ? 0.525 51.985 121.410 1.00 68.16 85 SER A CA 1
ATOM 594 C C . SER A 1 96 ? -0.189 52.526 120.184 1.00 67.83 85 SER A C 1
ATOM 595 O O . SER A 1 96 ? -1.309 52.122 119.886 1.00 68.07 85 SER A O 1
ATOM 598 N N . THR A 1 97 ? 0.448 53.430 119.459 1.00 67.33 86 THR A N 1
ATOM 599 C CA . THR A 1 97 ? -0.209 53.994 118.297 1.00 66.96 86 THR A CA 1
ATOM 600 C C . THR A 1 97 ? -0.209 53.099 117.051 1.00 65.60 86 THR A C 1
ATOM 601 O O . THR A 1 97 ? -0.969 53.333 116.109 1.00 65.13 86 THR A O 1
ATOM 605 N N . TYR A 1 98 ? 0.640 52.078 117.040 1.00 64.35 87 TYR A N 1
ATOM 606 C CA . TYR A 1 98 ? 0.658 51.154 115.910 1.00 62.72 87 TYR A CA 1
ATOM 607 C C . TYR A 1 98 ? -0.548 50.214 116.039 1.00 63.20 87 TYR A C 1
ATOM 608 O O . TYR A 1 98 ? -1.213 49.900 115.059 1.00 63.20 87 TYR A O 1
ATOM 617 N N . LEU A 1 99 ? -0.813 49.777 117.270 1.00 63.73 88 LEU A N 1
ATOM 618 C CA . LEU A 1 99 ? -1.930 48.871 117.569 1.00 63.80 88 LEU A CA 1
ATOM 619 C C . LEU A 1 99 ? -3.267 49.575 117.367 1.00 63.58 88 LEU A C 1
ATOM 620 O O . LEU A 1 99 ? -4.222 49.005 116.822 1.00 64.46 88 LEU A O 1
ATOM 625 N N . ASP A 1 100 ? -3.327 50.818 117.823 1.00 63.03 89 ASP A N 1
ATOM 626 C CA . ASP A 1 100 ? -4.541 51.600 117.734 1.00 63.19 89 ASP A CA 1
ATOM 627 C C . ASP A 1 100 ? -5.004 52.012 116.348 1.00 63.54 89 ASP A C 1
ATOM 628 O O . ASP A 1 100 ? -6.191 52.303 116.162 1.00 63.84 89 ASP A O 1
ATOM 633 N N . ASN A 1 101 ? -4.097 52.044 115.369 1.00 62.48 90 ASN A N 1
ATOM 634 C CA . ASN A 1 101 ? -4.505 52.428 114.023 1.00 60.44 90 ASN A CA 1
ATOM 635 C C . ASN A 1 101 ? -4.317 51.294 113.040 1.00 59.00 90 ASN A C 1
ATOM 636 O O . ASN A 1 101 ? -4.438 51.495 111.841 1.00 59.02 90 ASN A O 1
ATOM 641 N N . ASN A 1 102 ? -4.029 50.103 113.544 1.00 57.47 91 ASN A N 1
ATOM 642 C CA . ASN A 1 102 ? -3.818 48.957 112.664 1.00 56.69 91 ASN A CA 1
ATOM 643 C C . ASN A 1 102 ? -2.697 49.278 111.665 1.00 54.95 91 ASN A C 1
ATOM 644 O O . ASN A 1 102 ? -2.940 49.433 110.462 1.00 54.49 91 ASN A O 1
ATOM 649 N N . ILE A 1 103 ? -1.477 49.373 112.192 1.00 52.09 92 ILE A N 1
ATOM 650 C CA . ILE A 1 103 ? -0.293 49.695 111.409 1.00 49.40 92 ILE A CA 1
ATOM 651 C C . ILE A 1 103 ? 0.839 48.721 111.697 1.00 47.12 92 ILE A C 1
ATOM 652 O O . ILE A 1 103 ? 1.371 48.674 112.796 1.00 47.01 92 ILE A O 1
ATOM 657 N N . ARG A 1 104 ? 1.213 47.935 110.699 1.00 45.73 93 ARG A N 1
ATOM 658 C CA . ARG A 1 104 ? 2.308 46.988 110.880 1.00 44.08 93 ARG A CA 1
ATOM 659 C C . ARG A 1 104 ? 3.651 47.726 110.927 1.00 43.13 93 ARG A C 1
ATOM 660 O O . ARG A 1 104 ? 3.844 48.674 110.173 1.00 42.75 93 ARG A O 1
ATOM 668 N N . PHE A 1 105 ? 4.578 47.278 111.784 1.00 40.69 94 PHE A N 1
ATOM 669 C CA . PHE A 1 105 ? 5.863 47.933 111.901 1.00 39.49 94 PHE A CA 1
ATOM 670 C C . PHE A 1 105 ? 7.038 47.168 111.325 1.00 38.74 94 PHE A C 1
ATOM 671 O O . PHE A 1 105 ? 7.203 45.986 111.546 1.00 38.97 94 PHE A O 1
ATOM 679 N N . ARG A 1 106 ? 7.875 47.854 110.564 1.00 37.24 95 ARG A N 1
ATOM 680 C CA . ARG A 1 106 ? 9.041 47.191 110.024 1.00 37.69 95 ARG A CA 1
ATOM 681 C C . ARG A 1 106 ? 10.231 48.138 110.048 1.00 34.94 95 ARG A C 1
ATOM 682 O O . ARG A 1 106 ? 10.073 49.317 109.798 1.00 37.11 95 ARG A O 1
ATOM 690 N N . ALA A 1 107 ? 11.392 47.621 110.428 1.00 32.78 96 ALA A N 1
ATOM 691 C CA . ALA A 1 107 ? 12.639 48.381 110.438 1.00 31.67 96 ALA A CA 1
ATOM 692 C C . ALA A 1 107 ? 13.545 47.856 109.323 1.00 29.53 96 ALA A C 1
ATOM 693 O O . ALA A 1 107 ? 13.577 46.636 109.069 1.00 28.39 96 ALA A O 1
ATOM 695 N N . ILE A 1 108 ? 14.266 48.774 108.660 1.00 28.59 97 ILE A N 1
ATOM 696 C CA . ILE A 1 108 ? 15.239 48.418 107.648 1.00 26.17 97 ILE A CA 1
ATOM 697 C C . ILE A 1 108 ? 16.487 49.211 107.959 1.00 25.74 97 ILE A C 1
ATOM 698 O O . ILE A 1 108 ? 16.440 50.285 108.560 1.00 26.23 97 ILE A O 1
ATOM 703 N N . GLY A 1 109 ? 17.624 48.655 107.598 1.00 25.14 98 GLY A N 1
ATOM 704 C CA . GLY A 1 109 ? 18.869 49.310 107.892 1.00 26.38 98 GLY A CA 1
ATOM 705 C C . GLY A 1 109 ? 19.734 48.242 108.499 1.00 29.76 98 GLY A C 1
ATOM 706 O O . GLY A 1 109 ? 19.302 47.092 108.619 1.00 30.01 98 GLY A O 1
ATOM 707 N N . ASP A 1 110 ? 20.948 48.610 108.864 1.00 31.44 99 ASP A N 1
ATOM 708 C CA . ASP A 1 110 ? 21.889 47.700 109.487 1.00 33.54 99 ASP A CA 1
ATOM 709 C C . ASP A 1 110 ? 21.632 47.619 111.017 1.00 36.60 99 ASP A C 1
ATOM 710 O O . ASP A 1 110 ? 22.291 48.332 111.784 1.00 34.83 99 ASP A O 1
ATOM 715 N N . LEU A 1 111 ? 20.713 46.755 111.428 1.00 39.06 100 LEU A N 1
ATOM 716 C CA . LEU A 1 111 ? 20.362 46.615 112.840 1.00 43.24 100 LEU A CA 1
ATOM 717 C C . LEU A 1 111 ? 21.453 45.976 113.703 1.00 45.29 100 LEU A C 1
ATOM 718 O O . LEU A 1 111 ? 21.420 46.081 114.928 1.00 44.63 100 LEU A O 1
ATOM 723 N N . GLU A 1 112 ? 22.408 45.326 113.042 1.00 47.44 101 GLU A N 1
ATOM 724 C CA . GLU A 1 112 ? 23.535 44.673 113.690 1.00 50.13 101 GLU A CA 1
ATOM 725 C C . GLU A 1 112 ? 24.358 45.707 114.454 1.00 49.96 101 GLU A C 1
ATOM 726 O O . GLU A 1 112 ? 25.043 45.397 115.419 1.00 50.63 101 GLU A O 1
ATOM 732 N N . GLY A 1 113 ? 24.294 46.946 114.009 1.00 49.92 102 GLY A N 1
ATOM 733 C CA . GLY A 1 113 ? 25.038 47.972 114.699 1.00 50.61 102 GLY A CA 1
ATOM 734 C C . GLY A 1 113 ? 24.254 48.587 115.846 1.00 50.75 102 GLY A C 1
ATOM 735 O O . GLY A 1 113 ? 24.547 49.715 116.247 1.00 50.78 102 GLY A O 1
ATOM 736 N N . PHE A 1 114 ? 23.255 47.866 116.366 1.00 50.55 103 PHE A N 1
ATOM 737 C CA . PHE A 1 114 ? 22.449 48.369 117.485 1.00 50.46 103 PHE A CA 1
ATOM 738 C C . PHE A 1 114 ? 22.737 47.719 118.825 1.00 50.29 103 PHE A C 1
ATOM 739 O O . PHE A 1 114 ? 23.295 46.616 118.895 1.00 50.09 103 PHE A O 1
ATOM 747 N N . SER A 1 115 ? 22.348 48.412 119.895 1.00 49.68 104 SER A N 1
ATOM 748 C CA . SER A 1 115 ? 22.496 47.873 121.244 1.00 49.87 104 SER A CA 1
ATOM 749 C C . SER A 1 115 ? 21.450 46.758 121.302 1.00 50.62 104 SER A C 1
ATOM 750 O O . SER A 1 115 ? 20.341 46.910 120.752 1.00 50.98 104 SER A O 1
ATOM 753 N N . LYS A 1 116 ? 21.795 45.651 121.960 1.00 51.18 105 LYS A N 1
ATOM 754 C CA . LYS A 1 116 ? 20.885 44.506 122.090 1.00 50.55 105 LYS A CA 1
ATOM 755 C C . LYS A 1 116 ? 19.514 44.969 122.553 1.00 49.99 105 LYS A C 1
ATOM 756 O O . LYS A 1 116 ? 18.487 44.419 122.146 1.00 48.64 105 LYS A O 1
ATOM 762 N N . GLU A 1 117 ? 19.495 45.993 123.400 1.00 49.39 106 GLU A N 1
ATOM 763 C CA . GLU A 1 117 ? 18.234 46.470 123.921 1.00 49.68 106 GLU A CA 1
ATOM 764 C C . GLU A 1 117 ? 17.379 47.077 122.802 1.00 48.79 106 GLU A C 1
ATOM 765 O O . GLU A 1 117 ? 16.178 46.800 122.706 1.00 48.51 106 GLU A O 1
ATOM 771 N N . LEU A 1 118 ? 17.992 47.894 121.949 1.00 47.52 107 LEU A N 1
ATOM 772 C CA . LEU A 1 118 ? 17.239 48.519 120.864 1.00 46.37 107 LEU A CA 1
ATOM 773 C C . LEU A 1 118 ? 16.824 47.466 119.852 1.00 45.89 107 LEU A C 1
ATOM 774 O O . LEU A 1 118 ? 15.661 47.405 119.455 1.00 44.92 107 LEU A O 1
ATOM 779 N N . ARG A 1 119 ? 17.774 46.621 119.462 1.00 46.46 108 ARG A N 1
ATOM 780 C CA . ARG A 1 119 ? 17.506 45.554 118.491 1.00 48.13 108 ARG A CA 1
ATOM 781 C C . ARG A 1 119 ? 16.396 44.668 119.046 1.00 47.83 108 ARG A C 1
ATOM 782 O O . ARG A 1 119 ? 15.552 44.142 118.322 1.00 47.93 108 ARG A O 1
ATOM 790 N N . ASP A 1 120 ? 16.373 44.564 120.364 1.00 48.14 109 ASP A N 1
ATOM 791 C CA . ASP A 1 120 ? 15.369 43.774 121.070 1.00 48.35 109 ASP A CA 1
ATOM 792 C C . ASP A 1 120 ? 13.985 44.433 120.966 1.00 46.96 109 ASP A C 1
ATOM 793 O O . ASP A 1 120 ? 12.979 43.769 120.652 1.00 46.99 109 ASP A O 1
ATOM 798 N N . THR A 1 121 ? 13.916 45.733 121.215 1.00 44.70 110 THR A N 1
ATOM 799 C CA . THR A 1 121 ? 12.634 46.393 121.126 1.00 43.67 110 THR A CA 1
ATOM 800 C C . THR A 1 121 ? 12.194 46.455 119.686 1.00 43.17 110 THR A C 1
ATOM 801 O O . THR A 1 121 ? 11.001 46.352 119.381 1.00 41.33 110 THR A O 1
ATOM 805 N N . ILE A 1 122 ? 13.155 46.629 118.783 1.00 43.13 111 ILE A N 1
ATOM 806 C CA . ILE A 1 122 ? 12.789 46.684 117.379 1.00 43.97 111 ILE A CA 1
ATOM 807 C C . ILE A 1 122 ? 12.107 45.371 116.980 1.00 46.04 111 ILE A C 1
ATOM 808 O O . ILE A 1 122 ? 10.926 45.339 116.588 1.00 45.01 111 ILE A O 1
ATOM 813 N N . LEU A 1 123 ? 12.843 44.281 117.122 1.00 48.41 112 LEU A N 1
ATOM 814 C CA . LEU A 1 123 ? 12.310 42.975 116.773 1.00 51.28 112 LEU A CA 1
ATOM 815 C C . LEU A 1 123 ? 10.950 42.717 117.428 1.00 51.46 112 LEU A C 1
ATOM 816 O O . LEU A 1 123 ? 10.064 42.116 116.826 1.00 52.32 112 LEU A O 1
ATOM 821 N N . GLN A 1 124 ? 10.763 43.185 118.650 1.00 50.99 113 GLN A N 1
ATOM 822 C CA . GLN A 1 124 ? 9.490 42.943 119.305 1.00 50.74 113 GLN A CA 1
ATOM 823 C C . GLN A 1 124 ? 8.335 43.734 118.765 1.00 50.56 113 GLN A C 1
ATOM 824 O O . GLN A 1 124 ? 7.220 43.218 118.683 1.00 50.28 113 GLN A O 1
ATOM 830 N N . LEU A 1 125 ? 8.565 44.987 118.389 1.00 49.87 114 LEU A N 1
ATOM 831 C CA . LEU A 1 125 ? 7.444 45.756 117.860 1.00 49.85 114 LEU A CA 1
ATOM 832 C C . LEU A 1 125 ? 7.051 45.110 116.537 1.00 49.52 114 LEU A C 1
ATOM 833 O O . LEU A 1 125 ? 5.889 45.138 116.154 1.00 48.77 114 LEU A O 1
ATOM 838 N N . GLU A 1 126 ? 8.034 44.512 115.865 1.00 50.49 115 GLU A N 1
ATOM 839 C CA . GLU A 1 126 ? 7.799 43.829 114.591 1.00 51.52 115 GLU A CA 1
ATOM 840 C C . GLU A 1 126 ? 6.911 42.613 114.826 1.00 52.24 115 GLU A C 1
ATOM 841 O O . GLU A 1 126 ? 5.862 42.475 114.202 1.00 50.58 115 GLU A O 1
ATOM 847 N N . ASN A 1 127 ? 7.334 41.752 115.745 1.00 54.41 116 ASN A N 1
ATOM 848 C CA . ASN A 1 127 ? 6.570 40.558 116.112 1.00 56.69 116 ASN A CA 1
ATOM 849 C C . ASN A 1 127 ? 5.132 40.967 116.407 1.00 57.61 116 ASN A C 1
ATOM 850 O O . ASN A 1 127 ? 4.185 40.487 115.777 1.00 58.78 116 ASN A O 1
ATOM 855 N N . ASP A 1 128 ? 4.984 41.882 117.356 1.00 57.91 117 ASP A N 1
ATOM 856 C CA . ASP A 1 128 ? 3.687 42.356 117.805 1.00 58.34 117 ASP A CA 1
ATOM 857 C C . ASP A 1 128 ? 2.732 42.943 116.788 1.00 59.00 117 ASP A C 1
ATOM 858 O O . ASP A 1 128 ? 1.510 42.907 116.977 1.00 58.63 117 ASP A O 1
ATOM 863 N N . THR A 1 129 ? 3.279 43.492 115.711 1.00 58.66 118 THR A N 1
ATOM 864 C CA . THR A 1 129 ? 2.453 44.135 114.707 1.00 58.30 118 THR A CA 1
ATOM 865 C C . THR A 1 129 ? 2.343 43.362 113.399 1.00 58.68 118 THR A C 1
ATOM 866 O O . THR A 1 129 ? 1.579 43.739 112.522 1.00 57.59 118 THR A O 1
ATOM 870 N N . ARG A 1 130 ? 3.108 42.286 113.283 1.00 60.66 119 ARG A N 1
ATOM 871 C CA . ARG A 1 130 ? 3.142 41.457 112.075 1.00 63.50 119 ARG A CA 1
ATOM 872 C C . ARG A 1 130 ? 1.784 40.959 111.673 1.00 64.44 119 ARG A C 1
ATOM 873 O O . ARG A 1 130 ? 1.658 40.256 110.687 1.00 65.43 119 ARG A O 1
ATOM 881 N N . HIS A 1 131 ? 0.775 41.309 112.451 1.00 65.97 120 HIS A N 1
ATOM 882 C CA . HIS A 1 131 ? -0.576 40.864 112.212 1.00 66.99 120 HIS A CA 1
ATOM 883 C C . HIS A 1 131 ? -1.332 41.701 111.235 1.00 66.99 120 HIS A C 1
ATOM 884 O O . HIS A 1 131 ? -2.201 41.203 110.511 1.00 67.15 120 HIS A O 1
ATOM 891 N N . PHE A 1 132 ? -1.020 42.984 111.225 1.00 66.40 121 PHE A N 1
ATOM 892 C CA . PHE A 1 132 ? -1.699 43.891 110.328 1.00 66.42 121 PHE A CA 1
ATOM 893 C C . PHE A 1 132 ? -1.154 43.701 108.907 1.00 65.85 121 PHE A C 1
ATOM 894 O O . PHE A 1 132 ? 0.058 43.687 108.692 1.00 66.44 121 PHE A O 1
ATOM 902 N N . LYS A 1 133 ? -2.049 43.510 107.940 1.00 64.30 122 LYS A N 1
ATOM 903 C CA . LYS A 1 133 ? -1.621 43.287 106.566 1.00 62.05 122 LYS A CA 1
ATOM 904 C C . LYS A 1 133 ? -2.022 44.364 105.556 1.00 60.11 122 LYS A C 1
ATOM 905 O O . LYS A 1 133 ? -1.509 44.382 104.443 1.00 59.92 122 LYS A O 1
ATOM 911 N N . ASP A 1 134 ? -2.899 45.282 105.942 1.00 56.98 123 ASP A N 1
ATOM 912 C CA . ASP A 1 134 ? -3.294 46.327 105.008 1.00 54.26 123 ASP A CA 1
ATOM 913 C C . ASP A 1 134 ? -2.248 47.435 104.806 1.00 52.01 123 ASP A C 1
ATOM 914 O O . ASP A 1 134 ? -1.807 47.658 103.678 1.00 51.64 123 ASP A O 1
ATOM 919 N N . PHE A 1 135 ? -1.835 48.092 105.892 1.00 48.20 124 PHE A N 1
ATOM 920 C CA . PHE A 1 135 ? -0.866 49.187 105.841 1.00 45.76 124 PHE A CA 1
ATOM 921 C C . PHE A 1 135 ? 0.376 48.885 106.662 1.00 43.47 124 PHE A C 1
ATOM 922 O O . PHE A 1 135 ? 0.268 48.363 107.779 1.00 42.41 124 PHE A O 1
ATOM 930 N N . THR A 1 136 ? 1.545 49.219 106.101 1.00 40.11 125 THR A N 1
ATOM 931 C CA . THR A 1 136 ? 2.818 49.034 106.778 1.00 37.67 125 THR A CA 1
ATOM 932 C C . THR A 1 136 ? 3.609 50.348 106.837 1.00 37.09 125 THR A C 1
ATOM 933 O O . THR A 1 136 ? 3.635 51.132 105.867 1.00 34.49 125 THR A O 1
ATOM 937 N N . GLN A 1 137 ? 4.238 50.589 107.979 1.00 33.77 126 GLN A N 1
ATOM 938 C CA . GLN A 1 137 ? 5.088 51.768 108.135 1.00 33.70 126 GLN A CA 1
ATOM 939 C C . GLN A 1 137 ? 6.459 51.158 108.324 1.00 33.10 126 GLN A C 1
ATOM 940 O O . GLN A 1 137 ? 6.641 50.303 109.189 1.00 32.56 126 GLN A O 1
ATOM 946 N N . VAL A 1 138 ? 7.406 51.588 107.492 1.00 29.83 127 VAL A N 1
ATOM 947 C CA . VAL A 1 138 ? 8.762 51.112 107.546 1.00 29.67 127 VAL A CA 1
ATOM 948 C C . VAL A 1 138 ? 9.655 52.258 107.983 1.00 29.53 127 VAL A C 1
ATOM 949 O O . VAL A 1 138 ? 9.534 53.371 107.448 1.00 29.21 127 VAL A O 1
ATOM 953 N N . LEU A 1 139 ? 10.508 52.008 108.991 1.00 28.82 128 LEU A N 1
ATOM 954 C CA . LEU A 1 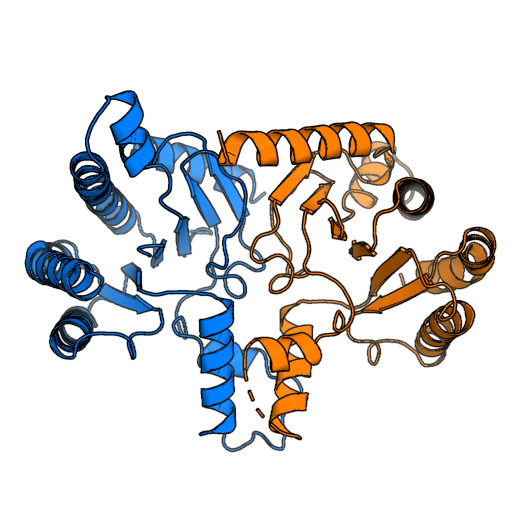139 ? 11.452 53.043 109.407 1.00 29.05 128 LEU A CA 1
ATOM 955 C C . LEU A 1 139 ? 12.854 52.586 109.034 1.00 28.34 128 LEU A C 1
ATOM 956 O O . LEU A 1 139 ? 13.298 51.460 109.355 1.00 27.01 128 LEU A O 1
ATOM 961 N N . ALA A 1 140 ? 13.536 53.465 108.311 1.00 27.13 129 ALA A N 1
ATOM 962 C CA . ALA A 1 140 ? 14.901 53.226 107.900 1.00 28.48 129 ALA A CA 1
ATOM 963 C C . ALA A 1 140 ? 15.779 53.681 109.057 1.00 28.17 129 ALA A C 1
ATOM 964 O O . ALA A 1 140 ? 15.836 54.860 109.344 1.00 29.33 129 ALA A O 1
ATOM 966 N N . LEU A 1 141 ? 16.448 52.737 109.701 1.00 27.69 130 LEU A N 1
ATOM 967 C CA . LEU A 1 141 ? 17.288 53.007 110.848 1.00 27.46 130 LEU A CA 1
ATOM 968 C C . LEU A 1 141 ? 18.706 52.571 110.627 1.00 27.17 130 LEU A C 1
ATOM 969 O O . LEU A 1 141 ? 18.978 51.405 110.365 1.00 28.80 130 LEU A O 1
ATOM 974 N N . ASN A 1 142 ? 19.640 53.509 110.764 1.00 26.66 131 ASN A N 1
ATOM 975 C CA . ASN A 1 142 ? 21.058 53.223 110.485 1.00 27.65 131 ASN A CA 1
ATOM 976 C C . ASN A 1 142 ? 21.041 52.601 109.079 1.00 26.28 131 ASN A C 1
ATOM 977 O O . ASN A 1 142 ? 21.691 51.600 108.812 1.00 24.45 131 ASN A O 1
ATOM 982 N N . TYR A 1 143 ? 20.285 53.243 108.209 1.00 25.41 132 TYR A N 1
ATOM 983 C CA . TYR A 1 143 ? 20.085 52.756 106.835 1.00 23.86 132 TYR A CA 1
ATOM 984 C C . TYR A 1 143 ? 20.886 53.434 105.740 1.00 25.18 132 TYR A C 1
ATOM 985 O O . TYR A 1 143 ? 21.010 54.664 105.710 1.00 20.84 132 TYR A O 1
ATOM 994 N N . GLY A 1 144 ? 21.382 52.607 104.807 1.00 23.82 133 GLY A N 1
ATOM 995 C CA . GLY A 1 144 ? 22.091 53.146 103.660 1.00 23.82 133 GLY A CA 1
ATOM 996 C C . GLY A 1 144 ? 21.825 52.155 102.543 1.00 22.47 133 GLY A C 1
ATOM 997 O O . GLY A 1 144 ? 21.922 50.969 102.783 1.00 23.24 133 GLY A O 1
ATOM 998 N N . SER A 1 145 ? 21.504 52.628 101.342 1.00 22.32 134 SER A N 1
ATOM 999 C CA . SER A 1 145 ? 21.225 51.732 100.221 1.00 21.53 134 SER A CA 1
ATOM 1000 C C . SER A 1 145 ? 22.409 50.914 99.780 1.00 20.36 134 SER A C 1
ATOM 1001 O O . SER A 1 145 ? 22.293 49.713 99.557 1.00 20.41 134 SER A O 1
ATOM 1004 N N . LYS A 1 146 ? 23.586 51.530 99.631 1.00 21.66 135 LYS A N 1
ATOM 1005 C CA . LYS A 1 146 ? 24.717 50.731 99.246 1.00 21.58 135 LYS A CA 1
ATOM 1006 C C . LYS A 1 146 ? 24.989 49.663 100.273 1.00 23.88 135 LYS A C 1
ATOM 1007 O O . LYS A 1 146 ? 25.340 48.548 99.928 1.00 25.23 135 LYS A O 1
ATOM 1013 N N . ASN A 1 147 ? 24.851 50.002 101.554 1.00 23.67 136 ASN A N 1
ATOM 1014 C CA . ASN A 1 147 ? 25.059 49.000 102.595 1.00 23.06 136 ASN A CA 1
ATOM 1015 C C . ASN A 1 147 ? 23.988 47.927 102.511 1.00 22.91 136 ASN A C 1
ATOM 1016 O O . ASN A 1 147 ? 24.287 46.759 102.639 1.00 26.56 136 ASN A O 1
ATOM 1021 N N . GLU A 1 148 ? 22.731 48.298 102.300 1.00 24.27 137 GLU A N 1
ATOM 1022 C CA . GLU A 1 148 ? 21.687 47.278 102.182 1.00 23.84 137 GLU A CA 1
ATOM 1023 C C . GLU A 1 148 ? 22.014 46.298 101.044 1.00 25.09 137 GLU A C 1
ATOM 1024 O O . GLU A 1 148 ? 21.881 45.089 101.188 1.00 21.51 137 GLU A O 1
ATOM 1030 N N . LEU A 1 149 ? 22.453 46.820 99.898 1.00 23.94 138 LEU A N 1
ATOM 1031 C CA . LEU A 1 149 ? 22.790 45.951 98.785 1.00 24.73 138 LEU A CA 1
ATOM 1032 C C . LEU A 1 149 ? 23.989 45.073 99.106 1.00 24.84 138 LEU A C 1
ATOM 1033 O O . LEU A 1 149 ? 24.066 43.899 98.666 1.00 25.03 138 LEU A O 1
ATOM 1038 N N . SER A 1 150 ? 24.941 45.625 99.863 1.00 27.08 139 SER A N 1
ATOM 1039 C CA . SER A 1 150 ? 26.122 44.875 100.255 1.00 27.66 139 SER A CA 1
ATOM 1040 C C . SER A 1 150 ? 25.706 43.718 101.135 1.00 27.81 139 SER A C 1
ATOM 1041 O O . SER A 1 150 ? 26.258 42.650 101.032 1.00 29.25 139 SER A O 1
ATOM 1044 N N . ARG A 1 151 ? 24.769 43.960 102.050 1.00 27.03 140 ARG A N 1
ATOM 1045 C CA . ARG A 1 151 ? 24.315 42.899 102.951 1.00 25.76 140 ARG A CA 1
ATOM 1046 C C . ARG A 1 151 ? 23.497 41.884 102.164 1.00 27.85 140 ARG A C 1
ATOM 1047 O O . ARG A 1 151 ? 23.528 40.684 102.471 1.00 28.19 140 ARG A O 1
ATOM 1055 N N . ALA A 1 152 ? 22.804 42.341 101.119 1.00 27.12 141 ALA A N 1
ATOM 1056 C CA . ALA A 1 152 ? 22.013 41.412 100.308 1.00 28.13 141 ALA A CA 1
ATOM 1057 C C . ALA A 1 152 ? 22.984 40.470 99.622 1.00 28.63 141 ALA A C 1
ATOM 1058 O O . ALA A 1 152 ? 22.730 39.263 99.513 1.00 28.57 141 ALA A O 1
ATOM 1060 N N . PHE A 1 153 ? 24.114 41.016 99.184 1.00 29.61 142 PHE A N 1
ATOM 1061 C CA . PHE A 1 153 ? 25.115 40.209 98.474 1.00 30.64 142 PHE A CA 1
ATOM 1062 C C . PHE A 1 153 ? 25.752 39.170 99.386 1.00 31.49 142 PHE A C 1
ATOM 1063 O O . PHE A 1 153 ? 26.027 38.030 98.973 1.00 28.75 142 PHE A O 1
ATOM 1071 N N . LYS A 1 154 ? 26.040 39.617 100.606 1.00 34.05 143 LYS A N 1
ATOM 1072 C CA . LYS A 1 154 ? 26.660 38.769 101.633 1.00 34.38 143 LYS A CA 1
ATOM 1073 C C . LYS A 1 154 ? 25.675 37.659 101.950 1.00 33.76 143 LYS A C 1
ATOM 1074 O O . LYS A 1 154 ? 26.069 36.518 102.251 1.00 34.40 143 LYS A O 1
ATOM 1080 N N . SER A 1 155 ? 24.395 38.005 101.904 1.00 32.00 144 SER A N 1
ATOM 1081 C CA . SER A 1 155 ? 23.339 37.040 102.140 1.00 33.10 144 SER A CA 1
ATOM 1082 C C . SER A 1 155 ? 23.387 35.959 101.041 1.00 34.02 144 SER A C 1
ATOM 1083 O O . SER A 1 155 ? 23.300 34.759 101.349 1.00 33.72 144 SER A O 1
ATOM 1086 N N . LEU A 1 156 ? 23.568 36.366 99.777 1.00 32.70 145 LEU A N 1
ATOM 1087 C CA . LEU A 1 156 ? 23.580 35.391 98.670 1.00 33.19 145 LEU A CA 1
ATOM 1088 C C . LEU A 1 156 ? 24.828 34.538 98.661 1.00 33.58 145 LEU A C 1
ATOM 1089 O O . LEU A 1 156 ? 24.769 33.390 98.258 1.00 31.35 145 LEU A O 1
ATOM 1094 N N . LEU A 1 157 ? 25.952 35.114 99.075 1.00 34.39 146 LEU A N 1
ATOM 1095 C CA . LEU A 1 157 ? 27.232 34.401 99.108 1.00 38.73 146 LEU A CA 1
ATOM 1096 C C . LEU A 1 157 ? 27.229 33.403 100.266 1.00 40.65 146 LEU A C 1
ATOM 1097 O O . LEU A 1 157 ? 27.711 32.281 100.141 1.00 42.78 146 LEU A O 1
ATOM 1102 N N . GLU A 1 158 ? 26.685 33.820 101.392 1.00 41.12 147 GLU A N 1
ATOM 1103 C CA . GLU A 1 158 ? 26.654 32.959 102.566 1.00 41.66 147 GLU A CA 1
ATOM 1104 C C . GLU A 1 158 ? 25.560 31.894 102.503 1.00 41.57 147 GLU A C 1
ATOM 1105 O O . GLU A 1 158 ? 25.739 30.807 103.063 1.00 42.12 147 GLU A O 1
ATOM 1111 N N . SER A 1 159 ? 24.444 32.195 101.840 1.00 38.90 148 SER A N 1
ATOM 1112 C CA . SER A 1 159 ? 23.358 31.229 101.678 1.00 38.02 148 SER A CA 1
ATOM 1113 C C . SER A 1 159 ? 22.772 31.334 100.274 1.00 36.43 148 SER A C 1
ATOM 1114 O O . SER A 1 159 ? 21.725 31.880 100.072 1.00 35.59 148 SER A O 1
ATOM 1117 N N . PRO A 1 160 ? 23.448 30.766 99.293 1.00 37.21 149 PRO A N 1
ATOM 1118 C CA . PRO A 1 160 ? 22.852 30.905 97.958 1.00 37.80 149 PRO A CA 1
ATOM 1119 C C . PRO A 1 160 ? 21.573 30.166 97.747 1.00 38.90 149 PRO A C 1
ATOM 1120 O O . PRO A 1 160 ? 21.226 29.282 98.518 1.00 39.14 149 PRO A O 1
ATOM 1124 N N . PRO A 1 161 ? 20.815 30.561 96.714 1.00 40.49 150 PRO A N 1
ATOM 1125 C CA . PRO A 1 161 ? 19.548 29.879 96.419 1.00 41.70 150 PRO A CA 1
ATOM 1126 C C . PRO A 1 161 ? 20.026 28.500 96.000 1.00 42.23 150 PRO A C 1
ATOM 1127 O O . PRO A 1 161 ? 21.096 28.374 95.419 1.00 41.64 150 PRO A O 1
ATOM 1131 N N . SER A 1 162 ? 19.269 27.461 96.293 1.00 44.89 151 SER A N 1
ATOM 1132 C CA . SER A 1 162 ? 19.792 26.142 95.970 1.00 46.15 151 SER A CA 1
ATOM 1133 C C . SER A 1 162 ? 20.135 25.946 94.525 1.00 45.55 151 SER A C 1
ATOM 1134 O O . SER A 1 162 ? 21.087 25.220 94.215 1.00 45.22 151 SER A O 1
ATOM 1137 N N . ASN A 1 163 ? 19.349 26.566 93.640 1.00 42.85 152 ASN A N 1
ATOM 1138 C CA . ASN A 1 163 ? 19.596 26.454 92.176 1.00 41.15 152 ASN A CA 1
ATOM 1139 C C . ASN A 1 163 ? 20.495 27.548 91.608 1.00 40.66 152 ASN A C 1
ATOM 1140 O O . ASN A 1 163 ? 20.486 27.829 90.363 1.00 40.06 152 ASN A O 1
ATOM 1145 N N . ILE A 1 164 ? 21.264 28.182 92.491 1.00 39.89 153 ILE A N 1
ATOM 1146 C CA . ILE A 1 164 ? 22.105 29.258 92.028 1.00 39.58 153 ILE A CA 1
ATOM 1147 C C . ILE A 1 164 ? 22.865 28.912 90.767 1.00 39.39 153 ILE A C 1
ATOM 1148 O O . ILE A 1 164 ? 23.169 29.781 89.959 1.00 39.04 153 ILE A O 1
ATOM 1153 N N . SER A 1 165 ? 23.159 27.634 90.594 1.00 39.12 154 SER A N 1
ATOM 1154 C CA . SER A 1 165 ? 23.926 27.162 89.454 1.00 39.67 154 SER A CA 1
ATOM 1155 C C . SER A 1 165 ? 23.250 27.356 88.093 1.00 38.99 154 SER A C 1
ATOM 1156 O O . SER A 1 165 ? 23.901 27.468 87.059 1.00 38.96 154 SER A O 1
ATOM 1159 N N . LEU A 1 166 ? 21.931 27.287 88.118 1.00 39.22 155 LEU A N 1
ATOM 1160 C CA . LEU A 1 166 ? 21.086 27.382 86.914 1.00 39.38 155 LEU A CA 1
ATOM 1161 C C . LEU A 1 166 ? 20.624 28.819 86.661 1.00 40.11 155 LEU A C 1
ATOM 1162 O O . LEU A 1 166 ? 19.756 29.066 85.806 1.00 41.63 155 LEU A O 1
ATOM 1167 N N . LEU A 1 167 ? 21.189 29.769 87.391 1.00 37.36 156 LEU A N 1
ATOM 1168 C CA . LEU A 1 167 ? 20.753 31.128 87.230 1.00 35.84 156 LEU A CA 1
ATOM 1169 C C . LEU A 1 167 ? 21.724 32.009 86.446 1.00 34.59 156 LEU A C 1
ATOM 1170 O O . LEU A 1 167 ? 22.910 31.739 86.384 1.00 34.12 156 LEU A O 1
ATOM 1175 N N . GLU A 1 168 ? 21.219 33.067 85.846 1.00 32.32 157 GLU A N 1
ATOM 1176 C CA . GLU A 1 168 ? 22.120 33.967 85.185 1.00 33.23 157 GLU A CA 1
ATOM 1177 C C . GLU A 1 168 ? 21.737 35.357 85.721 1.00 32.35 157 GLU A C 1
ATOM 1178 O O . GLU A 1 168 ? 22.519 35.988 86.379 1.00 33.37 157 GLU A O 1
ATOM 1184 N N . SER A 1 169 ? 20.530 35.816 85.458 1.00 30.62 158 SER A N 1
ATOM 1185 C CA . SER A 1 169 ? 20.101 37.115 86.003 1.00 31.72 158 SER A CA 1
ATOM 1186 C C . SER A 1 169 ? 19.761 36.888 87.487 1.00 29.63 158 SER A C 1
ATOM 1187 O O . SER A 1 169 ? 19.061 35.907 87.819 1.00 29.45 158 SER A O 1
ATOM 1190 N N . LEU A 1 170 ? 20.283 37.746 88.380 1.00 28.31 159 LEU A N 1
ATOM 1191 C CA . LEU A 1 170 ? 19.992 37.639 89.824 1.00 26.54 159 LEU A CA 1
ATOM 1192 C C . LEU A 1 170 ? 19.072 38.700 90.421 1.00 28.00 159 LEU A C 1
ATOM 1193 O O . LEU A 1 170 ? 18.913 38.790 91.659 1.00 27.43 159 LEU A O 1
ATOM 1198 N N . GLU A 1 171 ? 18.467 39.534 89.568 1.00 28.84 160 GLU A N 1
ATOM 1199 C CA . GLU A 1 171 ? 17.579 40.587 90.074 1.00 28.58 160 GLU A CA 1
ATOM 1200 C C . GLU A 1 171 ? 16.509 40.113 91.049 1.00 29.51 160 GLU A C 1
ATOM 1201 O O . GLU A 1 171 ? 16.335 40.653 92.137 1.00 30.18 160 GLU A O 1
ATOM 1207 N N . ASN A 1 172 ? 15.741 39.117 90.663 1.00 26.87 161 ASN A N 1
ATOM 1208 C CA . ASN A 1 172 ? 14.731 38.665 91.564 1.00 29.20 161 ASN A CA 1
ATOM 1209 C C . ASN A 1 172 ? 15.414 38.183 92.842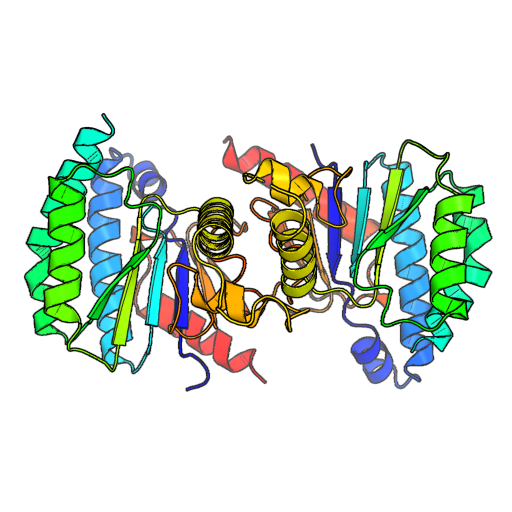 1.00 27.19 161 ASN A C 1
ATOM 1210 O O . ASN A 1 172 ? 14.878 38.378 93.957 1.00 29.46 161 ASN A O 1
ATOM 1215 N N . GLU A 1 173 ? 16.575 37.540 92.722 1.00 27.84 162 GLU A N 1
ATOM 1216 C CA . GLU A 1 173 ? 17.224 37.030 93.928 1.00 27.47 162 GLU A CA 1
ATOM 1217 C C . GLU A 1 173 ? 17.700 38.158 94.848 1.00 28.59 162 GLU A C 1
ATOM 1218 O O . GLU A 1 173 ? 17.677 38.034 96.065 1.00 26.44 162 GLU A O 1
ATOM 1224 N N . ILE A 1 174 ? 18.105 39.265 94.257 1.00 26.29 163 ILE A N 1
ATOM 1225 C CA . ILE A 1 174 ? 18.584 40.368 95.086 1.00 24.90 163 ILE A CA 1
ATOM 1226 C C . ILE A 1 174 ? 17.390 40.988 95.732 1.00 26.25 163 ILE A C 1
ATOM 1227 O O . ILE A 1 174 ? 17.368 41.211 96.941 1.00 28.78 163 ILE A O 1
ATOM 1232 N N . SER A 1 175 ? 16.342 41.199 94.949 1.00 26.52 164 SER A N 1
ATOM 1233 C CA . SER A 1 175 ? 15.143 41.834 95.455 1.00 27.78 164 SER A CA 1
ATOM 1234 C C . SER A 1 175 ? 14.618 41.136 96.702 1.00 29.09 164 SER A C 1
ATOM 1235 O O . SER A 1 175 ? 14.187 41.733 97.671 1.00 29.25 164 SER A O 1
ATOM 1238 N N . ASN A 1 176 ? 14.745 39.826 96.685 1.00 28.42 165 ASN A N 1
ATOM 1239 C CA . ASN A 1 176 ? 14.197 39.039 97.797 1.00 29.92 165 ASN A CA 1
ATOM 1240 C C . ASN A 1 176 ? 15.117 38.840 98.983 1.00 29.56 165 ASN A C 1
ATOM 1241 O O . ASN A 1 176 ? 14.732 38.218 99.973 1.00 31.66 165 ASN A O 1
ATOM 1246 N N . ARG A 1 177 ? 16.315 39.443 98.926 1.00 28.07 166 ARG A N 1
ATOM 1247 C CA . ARG A 1 177 ? 17.247 39.400 100.050 1.00 27.98 166 ARG A CA 1
ATOM 1248 C C . ARG A 1 177 ? 17.444 40.821 100.628 1.00 29.68 166 ARG A C 1
ATOM 1249 O O . ARG A 1 177 ? 18.199 40.963 101.610 1.00 30.00 166 ARG A O 1
ATOM 1257 N N . LEU A 1 178 ? 16.835 41.855 100.010 1.00 26.53 167 LEU A N 1
ATOM 1258 C CA . LEU A 1 178 ? 16.960 43.241 100.509 1.00 27.86 167 LEU A CA 1
ATOM 1259 C C . LEU A 1 178 ? 16.095 43.327 101.758 1.00 28.43 167 LEU A C 1
ATOM 1260 O O . LEU A 1 178 ? 15.209 42.509 101.916 1.00 30.43 167 LEU A O 1
ATOM 1265 N N . ASP A 1 179 ? 16.360 44.293 102.631 1.00 28.92 168 ASP A N 1
ATOM 1266 C CA . ASP A 1 179 ? 15.559 44.488 103.881 1.00 28.12 168 ASP A CA 1
ATOM 1267 C C . ASP A 1 179 ? 14.079 44.664 103.536 1.00 27.73 168 ASP A C 1
ATOM 1268 O O . ASP A 1 179 ? 13.189 44.358 104.325 1.00 27.74 168 ASP A O 1
ATOM 1273 N N . THR A 1 180 ? 13.800 45.176 102.341 1.00 27.53 169 THR A N 1
ATOM 1274 C CA . THR A 1 180 ? 12.438 45.462 101.867 1.00 26.74 169 THR A CA 1
ATOM 1275 C C . THR A 1 180 ? 11.759 44.289 101.158 1.00 27.85 169 THR A C 1
ATOM 1276 O O . THR A 1 180 ? 10.719 44.464 100.542 1.00 28.50 169 THR A O 1
ATOM 1280 N N . ARG A 1 181 ? 12.338 43.112 101.204 1.00 30.07 170 ARG A N 1
ATOM 1281 C CA . ARG A 1 181 ? 11.724 41.998 100.501 1.00 33.69 170 ARG A CA 1
ATOM 1282 C C . ARG A 1 181 ? 10.209 41.925 100.797 1.00 35.73 170 ARG A C 1
ATOM 1283 O O . ARG A 1 181 ? 9.754 42.216 101.930 1.00 35.45 170 ARG A O 1
ATOM 1291 N N . ASN A 1 182 ? 9.430 41.586 99.779 1.00 37.88 171 ASN A N 1
ATOM 1292 C CA . ASN A 1 182 ? 7.984 41.463 99.950 1.00 40.86 171 ASN A CA 1
ATOM 1293 C C . ASN A 1 182 ? 7.226 42.786 100.071 1.00 40.54 171 ASN A C 1
ATOM 1294 O O . ASN A 1 182 ? 6.001 42.783 100.171 1.00 41.81 171 ASN A O 1
ATOM 1299 N N . LEU A 1 183 ? 7.916 43.927 100.086 1.00 37.99 172 LEU A N 1
ATOM 1300 C CA . LEU A 1 183 ? 7.168 45.177 100.110 1.00 34.73 172 LEU A CA 1
ATOM 1301 C C . LEU A 1 183 ? 7.053 45.534 98.621 1.00 34.00 172 LEU A C 1
ATOM 1302 O O . LEU A 1 183 ? 7.838 45.055 97.807 1.00 33.81 172 LEU A O 1
ATOM 1307 N N . PRO A 1 184 ? 6.070 46.345 98.246 1.00 31.97 173 PRO A N 1
ATOM 1308 C CA . PRO A 1 184 ? 6.009 46.671 96.818 1.00 30.92 173 PRO A CA 1
ATOM 1309 C C . PRO A 1 184 ? 7.124 47.692 96.526 1.00 30.58 173 PRO A C 1
ATOM 1310 O O . PRO A 1 184 ? 7.714 48.263 97.443 1.00 28.19 173 PRO A O 1
ATOM 1314 N N . GLU A 1 185 ? 7.408 47.918 95.249 1.00 28.01 174 GLU A N 1
ATOM 1315 C CA . GLU A 1 185 ? 8.435 48.883 94.926 1.00 27.90 174 GLU A CA 1
ATOM 1316 C C . GLU A 1 185 ? 7.903 50.267 95.268 1.00 25.84 174 GLU A C 1
ATOM 1317 O O . GLU A 1 185 ? 6.687 50.484 95.505 1.00 27.43 174 GLU A O 1
ATOM 1323 N N . VAL A 1 186 ? 8.812 51.229 95.314 1.00 24.83 175 VAL A N 1
ATOM 1324 C CA . VAL A 1 186 ? 8.404 52.583 95.615 1.00 23.70 175 VAL A CA 1
ATOM 1325 C C . VAL A 1 186 ? 7.706 53.263 94.435 1.00 25.20 175 VAL A C 1
ATOM 1326 O O . VAL A 1 186 ? 8.246 53.239 93.311 1.00 25.86 175 VAL A O 1
ATOM 1330 N N . ASP A 1 187 ? 6.532 53.868 94.667 1.00 23.85 176 ASP A N 1
ATOM 1331 C CA . ASP A 1 187 ? 5.840 54.562 93.586 1.00 25.55 176 ASP A CA 1
ATOM 1332 C C . ASP A 1 187 ? 6.141 56.051 93.519 1.00 25.66 176 ASP A C 1
ATOM 1333 O O . ASP A 1 187 ? 6.130 56.644 92.435 1.00 23.44 176 ASP A O 1
ATOM 1338 N N . LEU A 1 188 ? 6.379 56.651 94.677 1.00 23.45 177 LEU A N 1
ATOM 1339 C CA . LEU A 1 188 ? 6.609 58.072 94.748 1.00 23.56 177 LEU A CA 1
ATOM 1340 C C . LEU A 1 188 ? 7.592 58.268 95.883 1.00 23.83 177 LEU A C 1
ATOM 1341 O O . LEU A 1 188 ? 7.356 57.801 96.990 1.00 21.78 177 LEU A O 1
ATOM 1346 N N . LEU A 1 189 ? 8.736 58.878 95.587 1.00 22.50 178 LEU A N 1
ATOM 1347 C CA . LEU A 1 189 ? 9.782 59.150 96.590 1.00 22.52 178 LEU A CA 1
ATOM 1348 C C . LEU A 1 189 ? 9.787 60.654 96.776 1.00 23.91 178 LEU A C 1
ATOM 1349 O O . LEU A 1 189 ? 10.017 61.421 95.841 1.00 20.86 178 LEU A O 1
ATOM 1354 N N . LEU A 1 190 ? 9.447 61.085 97.981 1.00 21.66 179 LEU A N 1
ATOM 1355 C CA . LEU A 1 190 ? 9.367 62.512 98.266 1.00 22.23 179 LEU A CA 1
ATOM 1356 C C . LEU A 1 190 ? 10.462 62.960 99.168 1.00 22.69 179 LEU A C 1
ATOM 1357 O O . LEU A 1 190 ? 10.801 62.239 100.100 1.00 23.91 179 LEU A O 1
ATOM 1362 N N . ARG A 1 191 ? 11.026 64.130 98.893 1.00 23.69 180 ARG A N 1
ATOM 1363 C CA . ARG A 1 191 ? 12.054 64.685 99.785 1.00 23.29 180 ARG A CA 1
ATOM 1364 C C . ARG A 1 191 ? 11.661 66.111 100.167 1.00 24.40 180 ARG A C 1
ATOM 1365 O O . ARG A 1 191 ? 11.452 66.979 99.310 1.00 22.85 180 ARG A O 1
ATOM 1373 N N . THR A 1 192 ? 11.524 66.337 101.486 1.00 25.16 181 THR A N 1
ATOM 1374 C CA . THR A 1 192 ? 11.174 67.646 101.983 1.00 25.81 181 THR A CA 1
ATOM 1375 C C . THR A 1 192 ? 12.480 68.395 102.305 1.00 28.40 181 THR A C 1
ATOM 1376 O O . THR A 1 192 ? 13.589 67.829 102.182 1.00 27.85 181 THR A O 1
ATOM 1380 N N . GLY A 1 193 ? 12.357 69.674 102.665 1.00 27.82 182 GLY A N 1
ATOM 1381 C CA . GLY A 1 193 ? 13.517 70.459 103.028 1.00 27.71 182 GLY A CA 1
ATOM 1382 C C . GLY A 1 193 ? 14.325 71.163 101.962 1.00 28.55 182 GLY A C 1
ATOM 1383 O O . GLY A 1 193 ? 15.350 71.749 102.271 1.00 29.24 182 GLY A O 1
ATOM 1384 N N . GLY A 1 194 ? 13.935 71.085 100.706 1.00 28.30 183 GLY A N 1
ATOM 1385 C CA . GLY A 1 194 ? 14.687 71.874 99.742 1.00 28.04 183 GLY A CA 1
ATOM 1386 C C . GLY A 1 194 ? 15.791 71.248 98.892 1.00 30.06 183 GLY A C 1
ATOM 1387 O O . GLY A 1 194 ? 16.058 71.742 97.794 1.00 28.99 183 GLY A O 1
ATOM 1388 N N . GLU A 1 195 ? 16.440 70.201 99.394 1.00 29.71 184 GLU A N 1
ATOM 1389 C CA . GLU A 1 195 ? 17.534 69.536 98.669 1.00 28.41 184 GLU A CA 1
ATOM 1390 C C . GLU A 1 195 ? 17.002 68.620 97.605 1.00 28.61 184 GLU A C 1
ATOM 1391 O O . GLU A 1 195 ? 15.911 68.097 97.715 1.00 24.58 184 GLU A O 1
ATOM 1397 N N . MET A 1 196 ? 17.799 68.405 96.555 1.00 27.56 185 MET A N 1
ATOM 1398 C CA . MET A 1 196 ? 17.350 67.504 95.483 1.00 27.39 185 MET A CA 1
ATOM 1399 C C . MET A 1 196 ? 18.413 66.440 95.236 1.00 25.28 185 MET A C 1
ATOM 1400 O O . MET A 1 196 ? 19.138 66.530 94.273 1.00 24.99 185 MET A O 1
ATOM 1405 N N . ARG A 1 197 ? 18.476 65.440 96.108 1.00 26.00 186 ARG A N 1
ATOM 1406 C CA . ARG A 1 197 ? 19.495 64.343 96.024 1.00 26.17 186 ARG A CA 1
ATOM 1407 C C . ARG A 1 197 ? 18.792 63.123 96.609 1.00 25.14 186 ARG A C 1
ATOM 1408 O O . ARG A 1 197 ? 17.915 63.325 97.454 1.00 25.17 186 ARG A O 1
ATOM 1416 N N . LEU A 1 198 ? 19.194 61.886 96.245 1.00 24.33 187 LEU A N 1
ATOM 1417 C CA . LEU A 1 198 ? 18.520 60.688 96.802 1.00 24.34 187 LEU A CA 1
ATOM 1418 C C . LEU A 1 198 ? 19.110 60.333 98.167 1.00 22.71 187 LEU A C 1
ATOM 1419 O O . LEU A 1 198 ? 18.479 59.642 98.983 1.00 24.52 187 LEU A O 1
ATOM 1424 N N . SER A 1 199 ? 20.341 60.775 98.372 1.00 21.79 188 SER A N 1
ATOM 1425 C CA . SER A 1 199 ? 21.035 60.483 99.604 1.00 20.97 188 SER A CA 1
ATOM 1426 C C . SER A 1 199 ? 21.095 59.021 100.007 1.00 21.98 188 SER A C 1
ATOM 1427 O O . SER A 1 199 ? 20.823 58.688 101.172 1.00 20.81 188 SER A O 1
ATOM 1430 N N . ASN A 1 200 ? 21.451 58.149 99.066 1.00 19.09 189 ASN A N 1
ATOM 1431 C CA . ASN A 1 200 ? 21.669 56.715 99.374 1.00 19.92 189 ASN A CA 1
ATOM 1432 C C . ASN A 1 200 ? 20.457 56.050 100.065 1.00 18.52 189 ASN A C 1
ATOM 1433 O O . ASN A 1 200 ? 20.600 55.260 100.974 1.00 21.17 189 ASN A O 1
ATOM 1438 N N . PHE A 1 201 ? 19.274 56.429 99.630 1.00 19.63 190 PHE A N 1
ATOM 1439 C CA . PHE A 1 201 ? 18.029 55.920 100.168 1.00 20.04 190 PHE A CA 1
ATOM 1440 C C . PHE A 1 201 ? 17.193 55.187 99.135 1.00 19.90 190 PHE A C 1
ATOM 1441 O O . PHE A 1 201 ? 16.742 55.774 98.118 1.00 21.19 190 PHE A O 1
ATOM 1449 N N . LEU A 1 202 ? 16.969 53.904 99.395 1.00 18.22 191 LEU A N 1
ATOM 1450 C CA . LEU A 1 202 ? 16.099 53.066 98.565 1.00 17.66 191 LEU A CA 1
ATOM 1451 C C . LEU A 1 202 ? 16.412 53.249 97.076 1.00 18.31 191 LEU A C 1
ATOM 1452 O O . LEU A 1 202 ? 15.509 53.412 96.266 1.00 20.21 191 LEU A O 1
ATOM 1457 N N . LEU A 1 203 ? 17.681 53.161 96.726 1.00 19.24 192 LEU A N 1
ATOM 1458 C CA . LEU A 1 203 ? 18.095 53.368 95.315 1.00 20.29 192 LEU A CA 1
ATOM 1459 C C . LEU A 1 203 ? 17.480 52.294 94.401 1.00 20.56 192 LEU A C 1
ATOM 1460 O O . LEU A 1 203 ? 16.854 52.579 93.378 1.00 22.58 192 LEU A O 1
ATOM 1465 N N . TRP A 1 204 ? 17.611 51.050 94.817 1.00 22.02 193 TRP A N 1
ATOM 1466 C CA . TRP A 1 204 ? 17.080 49.936 94.066 1.00 22.34 193 TRP A CA 1
ATOM 1467 C C . TRP A 1 204 ? 15.579 49.969 94.001 1.00 22.66 193 TRP A C 1
ATOM 1468 O O . TRP A 1 204 ? 15.021 49.825 92.926 1.00 19.95 193 TRP A O 1
ATOM 1479 N N . GLN A 1 205 ? 14.928 50.201 95.139 1.00 21.02 194 GLN A N 1
ATOM 1480 C CA . GLN A 1 205 ? 13.476 50.166 95.196 1.00 22.66 194 GLN A CA 1
ATOM 1481 C C . GLN A 1 205 ? 12.755 51.322 94.541 1.00 20.21 194 GLN A C 1
ATOM 1482 O O . GLN A 1 205 ? 11.604 51.215 94.262 1.00 20.32 194 GLN A O 1
ATOM 1488 N N . SER A 1 206 ? 13.462 52.421 94.311 1.00 20.50 195 SER A N 1
ATOM 1489 C CA . SER A 1 206 ? 12.871 53.611 93.715 1.00 20.45 195 SER A CA 1
ATOM 1490 C C . SER A 1 206 ? 13.320 53.733 92.238 1.00 20.80 195 SER A C 1
ATOM 1491 O O . SER A 1 206 ? 13.229 54.812 91.698 1.00 20.08 195 SER A O 1
ATOM 1494 N N . SER A 1 207 ? 13.761 52.649 91.597 1.00 19.07 196 SER A N 1
ATOM 1495 C CA . SER A 1 207 ? 14.268 52.766 90.217 1.00 20.26 196 SER A CA 1
ATOM 1496 C C . SER A 1 207 ? 13.271 53.412 89.252 1.00 22.65 196 SER A C 1
ATOM 1497 O O . SER A 1 207 ? 13.668 54.021 88.231 1.00 23.12 196 SER A O 1
ATOM 1500 N N . TYR A 1 208 ? 11.986 53.271 89.559 1.00 22.81 197 TYR A N 1
ATOM 1501 C CA . TYR A 1 208 ? 10.967 53.880 88.695 1.00 23.74 197 TYR A CA 1
ATOM 1502 C C . TYR A 1 208 ? 9.967 54.756 89.415 1.00 23.75 197 TYR A C 1
ATOM 1503 O O . TYR A 1 208 ? 8.900 55.146 88.882 1.00 23.72 197 TYR A O 1
ATOM 1512 N N . ALA A 1 209 ? 10.338 55.148 90.602 1.00 22.51 198 ALA A N 1
ATOM 1513 C CA . ALA A 1 209 ? 9.458 56.021 91.372 1.00 22.62 198 ALA A CA 1
ATOM 1514 C C . ALA A 1 209 ? 9.380 57.432 90.813 1.00 22.78 198 ALA A C 1
ATOM 1515 O O . ALA A 1 209 ? 10.354 57.976 90.247 1.00 21.59 198 ALA A O 1
ATOM 1517 N N . GLU A 1 210 ? 8.196 58.015 90.959 1.00 20.94 199 GLU A N 1
ATOM 1518 C CA . GLU A 1 210 ? 7.999 59.400 90.605 1.00 20.48 199 GLU A CA 1
ATOM 1519 C C . GLU A 1 210 ? 8.693 60.140 91.736 1.00 21.12 199 GLU A C 1
ATOM 1520 O O . GLU A 1 210 ? 8.480 59.804 92.920 1.00 20.29 199 GLU A O 1
ATOM 1526 N N . LEU A 1 211 ? 9.531 61.129 91.376 1.00 20.08 200 LEU A N 1
ATOM 1527 C CA . LEU A 1 211 ? 10.295 61.918 92.324 1.00 20.10 200 LEU A CA 1
ATOM 1528 C C . LEU A 1 211 ? 9.646 63.262 92.556 1.00 19.96 200 LEU A C 1
ATOM 1529 O O . LEU A 1 211 ? 9.249 63.962 91.607 1.00 18.52 200 LEU A O 1
ATOM 1534 N N . PHE A 1 212 ? 9.457 63.581 93.827 1.00 20.96 201 PHE A N 1
ATOM 1535 C CA . PHE A 1 212 ? 8.861 64.856 94.243 1.00 23.01 201 PHE A CA 1
ATOM 1536 C C . PHE A 1 212 ? 9.759 65.535 95.245 1.00 21.72 201 PHE A C 1
ATOM 1537 O O . PHE A 1 212 ? 10.355 64.902 96.109 1.00 22.18 201 PHE A O 1
ATOM 1545 N N . PHE A 1 213 ? 9.846 66.837 95.111 1.00 23.50 202 PHE A N 1
ATOM 1546 C CA . PHE A 1 213 ? 10.685 67.660 95.959 1.00 25.34 202 PHE A CA 1
ATOM 1547 C C . PHE A 1 213 ? 9.890 68.888 96.455 1.00 26.96 202 PHE A C 1
ATOM 1548 O O . PHE A 1 213 ? 9.058 69.434 95.742 1.00 26.92 202 PHE A O 1
ATOM 1556 N N . THR A 1 214 ? 10.112 69.281 97.699 1.00 29.39 203 THR A N 1
ATOM 1557 C CA . THR A 1 214 ? 9.469 70.461 98.223 1.00 30.62 203 THR A CA 1
ATOM 1558 C C . THR A 1 214 ? 10.368 71.100 99.250 1.00 31.25 203 THR A C 1
ATOM 1559 O O . THR A 1 214 ? 11.000 70.423 100.048 1.00 31.22 203 THR A O 1
ATOM 1563 N N . PRO A 1 215 ? 10.437 72.441 99.238 1.00 32.47 204 PRO A N 1
ATOM 1564 C CA . PRO A 1 215 ? 11.220 73.282 100.144 1.00 33.02 204 PRO A CA 1
ATOM 1565 C C . PRO A 1 215 ? 10.622 73.264 101.524 1.00 34.12 204 PRO A C 1
ATOM 1566 O O . PRO A 1 215 ? 11.313 73.533 102.523 1.00 34.79 204 PRO A O 1
ATOM 1570 N N . ILE A 1 216 ? 9.338 72.940 101.596 1.00 34.93 205 ILE A N 1
ATOM 1571 C CA . ILE A 1 216 ? 8.697 72.911 102.913 1.00 37.11 205 ILE A CA 1
ATOM 1572 C C . ILE A 1 216 ? 9.552 72.065 103.849 1.00 37.37 205 ILE A C 1
ATOM 1573 O O . ILE A 1 216 ? 9.925 70.910 103.512 1.00 37.37 205 ILE A O 1
ATOM 1578 N N . LEU A 1 217 ? 9.882 72.611 105.011 1.00 36.87 206 LEU A N 1
ATOM 1579 C CA . LEU A 1 217 ? 10.687 71.861 105.967 1.00 38.99 206 LEU A CA 1
ATOM 1580 C C . LEU A 1 217 ? 9.814 70.759 106.551 1.00 39.80 206 LEU A C 1
ATOM 1581 O O . LEU A 1 217 ? 8.580 70.918 106.578 1.00 41.66 206 LEU A O 1
ATOM 1586 N N . TRP A 1 218 ? 10.415 69.672 107.044 1.00 38.11 207 TRP A N 1
ATOM 1587 C CA . TRP A 1 218 ? 9.605 68.569 107.553 1.00 39.28 207 TRP A CA 1
ATOM 1588 C C . TRP A 1 218 ? 8.629 68.931 108.700 1.00 41.22 207 TRP A C 1
ATOM 1589 O O . TRP A 1 218 ? 7.448 68.590 108.635 1.00 41.02 207 TRP A O 1
ATOM 1600 N N . PRO A 1 219 ? 9.112 69.617 109.752 1.00 42.04 208 PRO A N 1
ATOM 1601 C CA . PRO A 1 219 ? 8.203 69.980 110.859 1.00 43.37 208 PRO A CA 1
ATOM 1602 C C . PRO A 1 219 ? 7.019 70.848 110.435 1.00 43.66 208 PRO A C 1
ATOM 1603 O O . PRO A 1 219 ? 6.077 71.003 111.201 1.00 45.26 208 PRO A O 1
ATOM 1607 N N . ASP A 1 220 ? 7.069 71.425 109.238 1.00 43.45 209 ASP A N 1
ATOM 1608 C CA . ASP A 1 220 ? 5.974 72.263 108.733 1.00 43.91 209 ASP A CA 1
ATOM 1609 C C . ASP A 1 220 ? 5.083 71.518 107.741 1.00 43.83 209 ASP A C 1
ATOM 1610 O O . ASP A 1 220 ? 4.084 72.061 107.261 1.00 43.35 209 ASP A O 1
ATOM 1615 N N . PHE A 1 221 ? 5.454 70.273 107.442 1.00 42.60 210 PHE A N 1
ATOM 1616 C CA . PHE A 1 221 ? 4.760 69.444 106.458 1.00 42.19 210 PHE A CA 1
ATOM 1617 C C . PHE A 1 221 ? 3.444 68.906 106.965 1.00 42.20 210 PHE A C 1
ATOM 1618 O O . PHE A 1 221 ? 3.402 68.288 108.006 1.00 42.71 210 PHE A O 1
ATOM 1626 N N . THR A 1 222 ? 2.370 69.104 106.215 1.00 42.92 211 THR A N 1
ATOM 1627 C CA . THR A 1 222 ? 1.086 68.635 106.703 1.00 43.67 211 THR A CA 1
ATOM 1628 C C . THR A 1 222 ? 0.431 67.641 105.817 1.00 44.68 211 THR A C 1
ATOM 1629 O O . THR A 1 222 ? 0.835 67.442 104.669 1.00 45.24 211 THR A O 1
ATOM 1633 N N . PRO A 1 223 ? -0.617 66.994 106.329 1.00 44.07 212 PRO A N 1
ATOM 1634 C CA . PRO A 1 223 ? -1.283 66.024 105.474 1.00 43.99 212 PRO A CA 1
ATOM 1635 C C . PRO A 1 223 ? -1.867 66.734 104.263 1.00 44.09 212 PRO A C 1
ATOM 1636 O O . PRO A 1 223 ? -2.046 66.142 103.210 1.00 44.00 212 PRO A O 1
ATOM 1640 N N . LYS A 1 224 ? -2.158 68.016 104.425 1.00 43.79 213 LYS A N 1
ATOM 1641 C CA . LYS A 1 224 ? -2.726 68.788 103.330 1.00 44.72 213 LYS A CA 1
ATOM 1642 C C . LYS A 1 224 ? -1.664 68.882 102.215 1.00 42.94 213 LYS A C 1
ATOM 1643 O O . LYS A 1 224 ? -1.965 68.640 101.037 1.00 43.17 213 LYS A O 1
ATOM 1649 N N . ASP A 1 225 ? -0.444 69.267 102.599 1.00 41.47 214 ASP A N 1
ATOM 1650 C CA . ASP A 1 225 ? 0.663 69.376 101.651 1.00 39.63 214 ASP A CA 1
ATOM 1651 C C . ASP A 1 225 ? 0.828 68.036 100.933 1.00 39.95 214 ASP A C 1
ATOM 1652 O O . ASP A 1 225 ? 1.039 68.000 99.720 1.00 39.99 214 ASP A O 1
ATOM 1657 N N . LEU A 1 226 ? 0.765 66.939 101.688 1.00 38.33 215 LEU A N 1
ATOM 1658 C CA . LEU A 1 226 ? 0.922 65.623 101.104 1.00 39.39 215 LEU A CA 1
ATOM 1659 C C . LEU A 1 226 ? -0.233 65.316 100.190 1.00 40.07 215 LEU A C 1
ATOM 1660 O O . LEU A 1 226 ? -0.086 64.633 99.196 1.00 38.76 215 LEU A O 1
ATOM 1665 N N . GLU A 1 227 ? -1.403 65.863 100.495 1.00 40.42 216 GLU A N 1
ATOM 1666 C CA . GLU A 1 227 ? -2.566 65.610 99.632 1.00 40.29 216 GLU A CA 1
ATOM 1667 C C . GLU A 1 227 ? -2.376 66.290 98.263 1.00 37.77 216 GLU A C 1
ATOM 1668 O O . GLU A 1 227 ? -2.755 65.758 97.218 1.00 37.39 216 GLU A O 1
ATOM 1674 N N . ASN A 1 228 ? -1.799 67.484 98.285 1.00 38.53 217 ASN A N 1
ATOM 1675 C CA . ASN A 1 228 ? -1.534 68.240 97.071 1.00 39.37 217 ASN A CA 1
ATOM 1676 C C . ASN A 1 228 ? -0.518 67.487 96.174 1.00 38.27 217 ASN A C 1
ATOM 1677 O O . ASN A 1 228 ? -0.687 67.427 94.960 1.00 35.86 217 ASN A O 1
ATOM 1682 N N . ILE A 1 229 ? 0.517 66.937 96.808 1.00 36.38 218 ILE A N 1
ATOM 1683 C CA . ILE A 1 229 ? 1.556 66.165 96.130 1.00 35.16 218 ILE A CA 1
ATOM 1684 C C . ILE A 1 229 ? 0.939 64.923 95.514 1.00 35.11 218 ILE A C 1
ATOM 1685 O O . ILE A 1 229 ? 1.166 64.604 94.311 1.00 34.59 218 ILE A O 1
ATOM 1690 N N . ILE A 1 230 ? 0.112 64.231 96.288 1.00 35.16 219 ILE A N 1
ATOM 1691 C CA . ILE A 1 230 ? -0.489 63.038 95.722 1.00 36.45 219 ILE A CA 1
ATOM 1692 C C . ILE A 1 230 ? -1.379 63.397 94.522 1.00 37.39 219 ILE A C 1
ATOM 1693 O O . ILE A 1 230 ? -1.451 62.670 93.516 1.00 37.56 219 ILE A O 1
ATOM 1698 N N . SER A 1 231 ? -2.028 64.546 94.606 1.00 37.20 220 SER A N 1
ATOM 1699 C CA . SER A 1 231 ? -2.877 64.962 93.509 1.00 36.88 220 SER A CA 1
ATOM 1700 C C . SER A 1 231 ? -1.996 65.154 92.262 1.00 36.66 220 SER A C 1
ATOM 1701 O O . SER A 1 231 ? -2.350 64.740 91.148 1.00 34.21 220 SER A O 1
ATOM 1704 N N . ASP A 1 232 ? -0.846 65.807 92.452 1.00 36.30 221 ASP A N 1
ATOM 1705 C CA . ASP A 1 232 ? 0.070 66.001 91.336 1.00 35.97 221 ASP A CA 1
ATOM 1706 C C . ASP A 1 232 ? 0.525 64.655 90.767 1.00 33.86 221 ASP A C 1
ATOM 1707 O O . ASP A 1 232 ? 0.572 64.474 89.534 1.00 34.95 221 ASP A O 1
ATOM 1712 N N . PHE A 1 233 ? 0.841 63.722 91.661 1.00 31.57 222 PHE A N 1
ATOM 1713 C CA . PHE A 1 233 ? 1.260 62.387 91.267 1.00 32.68 222 PHE A CA 1
ATOM 1714 C C . PHE A 1 233 ? 0.248 61.842 90.268 1.00 34.38 222 PHE A C 1
ATOM 1715 O O . PHE A 1 233 ? 0.586 61.501 89.147 1.00 33.08 222 PHE A O 1
ATOM 1723 N N . TYR A 1 234 ? -1.027 61.799 90.644 1.00 36.28 223 TYR A N 1
ATOM 1724 C CA . TYR A 1 234 ? -2.007 61.260 89.725 1.00 36.33 223 TYR A CA 1
ATOM 1725 C C . TYR A 1 234 ? -2.008 61.996 88.377 1.00 37.27 223 TYR A C 1
ATOM 1726 O O . TYR A 1 234 ? -2.197 61.388 87.328 1.00 35.30 223 TYR A O 1
ATOM 1735 N N . LYS A 1 235 ? -1.800 63.308 88.406 1.00 38.13 224 LYS A N 1
ATOM 1736 C CA . LYS A 1 235 ? -1.746 64.057 87.166 1.00 40.44 224 LYS A CA 1
ATOM 1737 C C . LYS A 1 235 ? -0.608 63.568 86.269 1.00 41.88 224 LYS A C 1
ATOM 1738 O O . LYS A 1 235 ? -0.749 63.507 85.026 1.00 39.76 224 LYS A O 1
ATOM 1744 N N . ARG A 1 236 ? 0.537 63.239 86.891 1.00 41.31 225 ARG A N 1
ATOM 1745 C CA . ARG A 1 236 ? 1.695 62.825 86.110 1.00 42.20 225 ARG A CA 1
ATOM 1746 C C . ARG A 1 236 ? 1.389 61.527 85.476 1.00 44.80 225 ARG A C 1
ATOM 1747 O O . ARG A 1 236 ? 1.612 61.340 84.289 1.00 44.65 225 ARG A O 1
ATOM 1755 N N . VAL A 1 237 ? 0.896 60.620 86.303 1.00 47.95 226 VAL A N 1
ATOM 1756 C CA . VAL A 1 237 ? 0.549 59.285 85.884 1.00 52.65 226 VAL A CA 1
ATOM 1757 C C . VAL A 1 237 ? -0.586 59.422 84.868 1.00 55.59 226 VAL A C 1
ATOM 1758 O O . VAL A 1 237 ? -1.741 59.248 85.207 1.00 56.58 226 VAL A O 1
ATOM 1762 N N . ARG A 1 238 ? -0.250 59.758 83.623 1.00 59.14 227 ARG A N 1
ATOM 1763 C CA . ARG A 1 238 ? -1.273 59.945 82.596 1.00 61.94 227 ARG A CA 1
ATOM 1764 C C . ARG A 1 238 ? -2.315 58.858 82.719 1.00 62.74 227 ARG A C 1
ATOM 1765 O O . ARG A 1 238 ? -1.923 57.666 82.601 1.00 63.35 227 ARG A O 1
ATOM 1773 N N . THR B 1 15 ? 34.475 70.857 91.023 1.00 38.76 4 THR B N 1
ATOM 1774 C CA . THR B 1 15 ? 33.865 69.704 91.715 1.00 38.88 4 THR B CA 1
ATOM 1775 C C . THR B 1 15 ? 32.823 68.998 90.827 1.00 34.98 4 THR B C 1
ATOM 1776 O O . THR B 1 15 ? 32.271 67.987 91.237 1.00 35.78 4 THR B O 1
ATOM 1780 N N . LEU B 1 16 ? 32.490 69.551 89.661 1.00 29.50 5 LEU B N 1
ATOM 1781 C CA . LEU B 1 16 ? 31.614 68.781 88.781 1.00 25.87 5 LEU B CA 1
ATOM 1782 C C . LEU B 1 16 ? 32.585 67.925 87.932 1.00 23.43 5 LEU B C 1
ATOM 1783 O O . LEU B 1 16 ? 33.291 68.439 87.017 1.00 22.63 5 LEU B O 1
ATOM 1788 N N . LYS B 1 17 ? 32.669 66.644 88.226 1.00 20.62 6 LYS B N 1
ATOM 1789 C CA . LYS B 1 17 ? 33.574 65.770 87.449 1.00 17.81 6 LYS B CA 1
ATOM 1790 C C . LYS B 1 17 ? 32.834 64.789 86.514 1.00 16.41 6 LYS B C 1
ATOM 1791 O O . LYS B 1 17 ? 33.322 64.511 85.426 1.00 14.75 6 LYS B O 1
ATOM 1797 N N . HIS B 1 18 ? 31.694 64.269 87.003 1.00 12.47 7 HIS B N 1
ATOM 1798 C CA . HIS B 1 18 ? 30.888 63.320 86.243 1.00 12.83 7 HIS B CA 1
ATOM 1799 C C . HIS B 1 18 ? 29.452 63.846 86.128 1.00 13.47 7 HIS B C 1
ATOM 1800 O O . HIS B 1 18 ? 28.719 63.934 87.108 1.00 14.74 7 HIS B O 1
ATOM 1807 N N . LEU B 1 19 ? 29.055 64.124 84.885 1.00 13.92 8 LEU B N 1
ATOM 1808 C CA . LEU B 1 19 ? 27.695 64.547 84.573 1.00 13.01 8 LEU B CA 1
ATOM 1809 C C . LEU B 1 19 ? 27.025 63.338 83.894 1.00 13.16 8 LEU B C 1
ATOM 1810 O O . LEU B 1 19 ? 27.613 62.713 83.039 1.00 12.36 8 LEU B O 1
ATOM 1815 N N . ALA B 1 20 ? 25.797 63.015 84.279 1.00 12.13 9 ALA B N 1
ATOM 1816 C CA . ALA B 1 20 ? 25.049 61.951 83.609 1.00 12.64 9 ALA B CA 1
ATOM 1817 C C . ALA B 1 20 ? 23.726 62.568 83.137 1.00 12.96 9 ALA B C 1
ATOM 1818 O O . ALA B 1 20 ? 23.111 63.413 83.832 1.00 10.91 9 ALA B O 1
ATOM 1820 N N . ILE B 1 21 ? 23.263 62.143 81.961 1.00 12.74 10 ILE B N 1
ATOM 1821 C CA . ILE B 1 21 ? 22.061 62.706 81.419 1.00 13.14 10 ILE B CA 1
ATOM 1822 C C . ILE B 1 21 ? 21.131 61.636 80.822 1.00 13.11 10 ILE B C 1
ATOM 1823 O O . ILE B 1 21 ? 21.570 60.792 80.046 1.00 13.38 10 ILE B O 1
ATOM 1828 N N . ILE B 1 22 ? 19.853 61.727 81.169 1.00 12.89 11 ILE B N 1
ATOM 1829 C CA . ILE B 1 22 ? 18.787 60.849 80.595 1.00 14.33 11 ILE B CA 1
ATOM 1830 C C . ILE B 1 22 ? 18.260 61.774 79.456 1.00 16.28 11 ILE B C 1
ATOM 1831 O O . ILE B 1 22 ? 17.636 62.812 79.727 1.00 14.38 11 ILE B O 1
ATOM 1836 N N . MET B 1 23 ? 18.510 61.379 78.216 1.00 15.50 12 MET B N 1
ATOM 1837 C CA . MET B 1 23 ? 18.142 62.168 77.055 1.00 18.07 12 MET B CA 1
ATOM 1838 C C . MET B 1 23 ? 16.738 61.762 76.672 1.00 22.83 12 MET B C 1
ATOM 1839 O O . MET B 1 23 ? 16.556 60.660 76.171 1.00 25.22 12 MET B O 1
ATOM 1844 N N . ASP B 1 24 ? 15.731 62.586 76.946 1.00 21.44 13 ASP B N 1
ATOM 1845 C CA . ASP B 1 24 ? 14.385 62.103 76.628 1.00 21.78 13 ASP B CA 1
ATOM 1846 C C . ASP B 1 24 ? 13.688 63.238 75.849 1.00 21.50 13 ASP B C 1
ATOM 1847 O O . ASP B 1 24 ? 14.063 64.390 76.017 1.00 20.60 13 ASP B O 1
ATOM 1852 N N . GLY B 1 25 ? 12.729 62.887 75.005 1.00 22.71 14 GLY B N 1
ATOM 1853 C CA . GLY B 1 25 ? 11.982 63.896 74.266 1.00 22.13 14 GLY B CA 1
ATOM 1854 C C . GLY B 1 25 ? 12.135 63.887 72.768 1.00 22.56 14 GLY B C 1
ATOM 1855 O O . GLY B 1 25 ? 11.507 64.732 72.084 1.00 23.29 14 GLY B O 1
ATOM 1856 N N . ASN B 1 26 ? 12.904 62.946 72.224 1.00 20.30 15 ASN B N 1
ATOM 1857 C CA . ASN B 1 26 ? 13.090 62.940 70.762 1.00 22.61 15 ASN B CA 1
ATOM 1858 C C . ASN B 1 26 ? 11.781 62.684 69.992 1.00 22.66 15 ASN B C 1
ATOM 1859 O O . ASN B 1 26 ? 11.482 63.337 68.968 1.00 23.77 15 ASN B O 1
ATOM 1864 N N . GLY B 1 27 ? 11.076 61.659 70.436 1.00 24.41 16 GLY B N 1
ATOM 1865 C CA . GLY B 1 27 ? 9.838 61.281 69.791 1.00 26.66 16 GLY B CA 1
ATOM 1866 C C . GLY B 1 27 ? 8.766 62.304 69.992 1.00 25.41 16 GLY B C 1
ATOM 1867 O O . GLY B 1 27 ? 8.021 62.595 69.063 1.00 27.40 16 GLY B O 1
ATOM 1868 N N . ARG B 1 28 ? 8.640 62.805 71.212 1.00 25.83 17 ARG B N 1
ATOM 1869 C CA . ARG B 1 28 ? 7.629 63.806 71.493 1.00 26.47 17 ARG B CA 1
ATOM 1870 C C . ARG B 1 28 ? 7.890 65.083 70.678 1.00 24.35 17 ARG B C 1
ATOM 1871 O O . ARG B 1 28 ? 6.940 65.739 70.177 1.00 25.07 17 ARG B O 1
ATOM 1879 N N . TRP B 1 29 ? 9.169 65.386 70.491 1.00 20.22 18 TRP B N 1
ATOM 1880 C CA . TRP B 1 29 ? 9.601 66.535 69.727 1.00 19.72 18 TRP B CA 1
ATOM 1881 C C . TRP B 1 29 ? 9.185 66.325 68.279 1.00 20.42 18 TRP B C 1
ATOM 1882 O O . TRP B 1 29 ? 8.655 67.222 67.675 1.00 22.59 18 TRP B O 1
ATOM 1893 N N . ALA B 1 30 ? 9.412 65.137 67.729 1.00 21.96 19 ALA B N 1
ATOM 1894 C CA . ALA B 1 30 ? 9.062 64.915 66.311 1.00 25.12 19 ALA B CA 1
ATOM 1895 C C . ALA B 1 30 ? 7.529 64.973 66.069 1.00 26.42 19 ALA B C 1
ATOM 1896 O O . ALA B 1 30 ? 7.077 65.486 65.032 1.00 27.79 19 ALA B O 1
ATOM 1898 N N . LYS B 1 31 ? 6.749 64.485 67.019 1.00 26.87 20 LYS B N 1
ATOM 1899 C CA . LYS B 1 31 ? 5.308 64.497 66.864 1.00 27.69 20 LYS B CA 1
ATOM 1900 C C . LYS B 1 31 ? 4.774 65.917 66.918 1.00 27.60 20 LYS B C 1
ATOM 1901 O O . LYS B 1 31 ? 3.821 66.295 66.214 1.00 27.16 20 LYS B O 1
ATOM 1907 N N . LEU B 1 32 ? 5.375 66.730 67.762 1.00 25.24 21 LEU B N 1
ATOM 1908 C CA . LEU B 1 32 ? 4.984 68.110 67.853 1.00 25.60 21 LEU B CA 1
ATOM 1909 C C . LEU B 1 32 ? 5.219 68.805 66.476 1.00 25.40 21 LEU B C 1
ATOM 1910 O O . LEU B 1 32 ? 4.415 69.610 66.016 1.00 22.83 21 LEU B O 1
ATOM 1915 N N . LYS B 1 33 ? 6.329 68.479 65.834 1.00 23.58 22 LYS B N 1
ATOM 1916 C CA . LYS B 1 33 ? 6.725 69.097 64.554 1.00 24.79 22 LYS B CA 1
ATOM 1917 C C . LYS B 1 33 ? 6.096 68.401 63.317 1.00 24.86 22 LYS B C 1
ATOM 1918 O O . LYS B 1 33 ? 6.311 68.839 62.172 1.00 24.25 22 LYS B O 1
ATOM 1924 N N . ASN B 1 34 ? 5.360 67.330 63.564 1.00 25.43 23 ASN B N 1
ATOM 1925 C CA . ASN B 1 34 ? 4.741 66.573 62.488 1.00 29.70 23 ASN B CA 1
ATOM 1926 C C . ASN B 1 34 ? 5.882 66.137 61.585 1.00 30.69 23 ASN B C 1
ATOM 1927 O O . ASN B 1 34 ? 5.841 66.285 60.368 1.00 31.24 23 ASN B O 1
ATOM 1932 N N . LYS B 1 35 ? 6.939 65.626 62.200 1.00 30.33 24 LYS B N 1
ATOM 1933 C CA . LYS B 1 35 ? 8.063 65.135 61.451 1.00 31.21 24 LYS B CA 1
ATOM 1934 C C . LYS B 1 35 ? 8.189 63.653 61.796 1.00 30.44 24 LYS B C 1
ATOM 1935 O O . LYS B 1 35 ? 7.620 63.175 62.781 1.00 27.47 24 LYS B O 1
ATOM 1941 N N . ALA B 1 36 ? 8.895 62.905 60.956 1.00 30.97 25 ALA B N 1
ATOM 1942 C CA . ALA B 1 36 ? 9.103 61.482 61.268 1.00 33.50 25 ALA B CA 1
ATOM 1943 C C . ALA B 1 36 ? 10.088 61.322 62.462 1.00 33.38 25 ALA B C 1
ATOM 1944 O O . ALA B 1 36 ? 10.990 62.116 62.640 1.00 33.80 25 ALA B O 1
ATOM 1946 N N . ARG B 1 37 ? 9.885 60.289 63.263 1.00 35.36 26 ARG B N 1
ATOM 1947 C CA . ARG B 1 37 ? 10.787 59.972 64.374 1.00 37.06 26 ARG B CA 1
ATOM 1948 C C . ARG B 1 37 ? 12.251 60.055 64.064 1.00 37.04 26 ARG B C 1
ATOM 1949 O O . ARG B 1 37 ? 13.038 60.522 64.880 1.00 37.09 26 ARG B O 1
ATOM 1957 N N . ALA B 1 38 ? 12.632 59.523 62.910 1.00 36.55 27 ALA B N 1
ATOM 1958 C CA . ALA B 1 38 ? 14.027 59.488 62.517 1.00 36.77 27 ALA B CA 1
ATOM 1959 C C . ALA B 1 38 ? 14.590 60.879 62.554 1.00 35.43 27 ALA B C 1
ATOM 1960 O O . ALA B 1 38 ? 15.755 61.089 62.848 1.00 34.48 27 ALA B O 1
ATOM 1962 N N . TYR B 1 39 ? 13.736 61.829 62.219 1.00 33.95 28 TYR B N 1
ATOM 1963 C CA . TYR B 1 39 ? 14.138 63.218 62.190 1.00 33.73 28 TYR B CA 1
ATOM 1964 C C . TYR B 1 39 ? 14.442 63.702 63.632 1.00 30.78 28 TYR B C 1
ATOM 1965 O O . TYR B 1 39 ? 15.398 64.419 63.851 1.00 30.02 28 TYR B O 1
ATOM 1974 N N . GLY B 1 40 ? 13.631 63.287 64.583 1.00 27.62 29 GLY B N 1
ATOM 1975 C CA . GLY B 1 40 ? 13.830 63.684 65.978 1.00 29.48 29 GLY B CA 1
ATOM 1976 C C . GLY B 1 40 ? 15.106 63.033 66.517 1.00 29.06 29 GLY B C 1
ATOM 1977 O O . GLY B 1 40 ? 15.807 63.569 67.375 1.00 27.00 29 GLY B O 1
ATOM 1978 N N . HIS B 1 41 ? 15.413 61.853 65.995 1.00 29.64 30 HIS B N 1
ATOM 1979 C CA . HIS B 1 41 ? 16.615 61.128 66.429 1.00 30.25 30 HIS B CA 1
ATOM 1980 C C . HIS B 1 41 ? 17.826 61.739 65.839 1.00 30.04 30 HIS B C 1
ATOM 1981 O O . HIS B 1 41 ? 18.855 61.902 66.517 1.00 30.37 30 HIS B O 1
ATOM 1988 N N . LYS B 1 42 ? 17.719 62.142 64.590 1.00 28.45 31 LYS B N 1
ATOM 1989 C CA . LYS B 1 42 ? 18.839 62.808 63.969 1.00 28.20 31 LYS B CA 1
ATOM 1990 C C . LYS B 1 42 ? 19.111 64.092 64.714 1.00 26.81 31 LYS B C 1
ATOM 1991 O O . LYS B 1 42 ? 20.283 64.424 64.975 1.00 26.13 31 LYS B O 1
ATOM 1997 N N . LYS B 1 43 ? 18.053 64.845 65.081 1.00 24.49 32 LYS B N 1
ATOM 1998 C CA . LYS B 1 43 ? 18.307 66.092 65.806 1.00 25.29 32 LYS B CA 1
ATOM 1999 C C . LYS B 1 43 ? 18.960 65.765 67.178 1.00 20.58 32 LYS B C 1
ATOM 2000 O O . LYS B 1 43 ? 19.874 66.471 67.661 1.00 22.16 32 LYS B O 1
ATOM 2006 N N . GLY B 1 44 ? 18.465 64.710 67.793 1.00 19.74 33 GLY B N 1
ATOM 2007 C CA . GLY B 1 44 ? 18.957 64.299 69.103 1.00 20.78 33 GLY B CA 1
ATOM 2008 C C . GLY B 1 44 ? 20.435 63.966 69.059 1.00 22.21 33 GLY B C 1
ATOM 2009 O O . GLY B 1 44 ? 21.185 64.236 70.014 1.00 18.97 33 GLY B O 1
ATOM 2010 N N . VAL B 1 45 ? 20.861 63.348 67.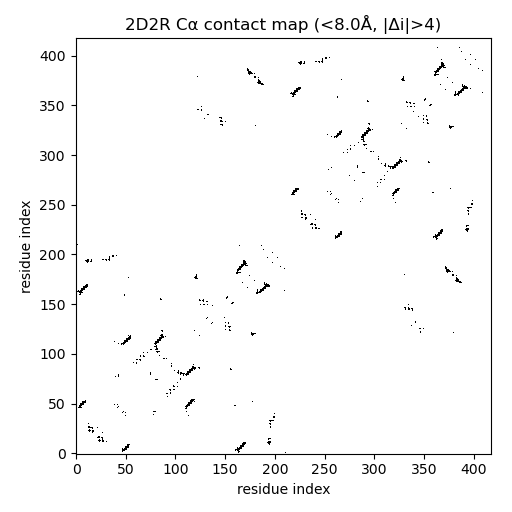957 1.00 20.27 34 VAL B N 1
ATOM 2011 C CA . VAL B 1 45 ? 22.264 62.994 67.824 1.00 20.52 34 VAL B CA 1
ATOM 2012 C C . VAL B 1 45 ? 23.074 64.271 67.720 1.00 20.37 34 VAL B C 1
ATOM 2013 O O . VAL B 1 45 ? 24.184 64.374 68.261 1.00 20.29 34 VAL B O 1
ATOM 2017 N N . LYS B 1 46 ? 22.526 65.282 67.073 1.00 20.49 35 LYS B N 1
ATOM 2018 C CA . LYS B 1 46 ? 23.269 66.560 66.997 1.00 21.60 35 LYS B CA 1
ATOM 2019 C C . LYS B 1 46 ? 23.394 67.170 68.426 1.00 20.37 35 LYS B C 1
ATOM 2020 O O . LYS B 1 46 ? 24.449 67.702 68.800 1.00 18.50 35 LYS B O 1
ATOM 2026 N N . THR B 1 47 ? 22.348 67.055 69.230 1.00 17.96 36 THR B N 1
ATOM 2027 C CA . THR B 1 47 ? 22.423 67.589 70.597 1.00 17.30 36 THR B CA 1
ATOM 2028 C C . THR B 1 47 ? 23.501 66.797 71.320 1.00 17.24 36 THR B C 1
ATOM 2029 O O . THR B 1 47 ? 24.346 67.375 71.964 1.00 15.36 36 THR B O 1
ATOM 2033 N N . LEU B 1 48 ? 23.471 65.485 71.174 1.00 15.97 37 LEU B N 1
ATOM 2034 C CA . LEU B 1 48 ? 24.465 64.645 71.870 1.00 17.42 37 LEU B CA 1
ATOM 2035 C C . LEU B 1 48 ? 25.860 65.055 71.497 1.00 16.62 37 LEU B C 1
ATOM 2036 O O . LEU B 1 48 ? 26.721 65.194 72.338 1.00 14.74 37 LEU B O 1
ATOM 2041 N N . LYS B 1 49 ? 26.113 65.234 70.220 1.00 14.97 38 LYS B N 1
ATOM 2042 C CA . LYS B 1 49 ? 27.450 65.664 69.784 1.00 18.83 38 LYS B CA 1
ATOM 2043 C C . LYS B 1 49 ? 27.861 67.044 70.421 1.00 17.37 38 LYS B C 1
ATOM 2044 O O . LYS B 1 49 ? 28.915 67.209 70.990 1.00 16.26 38 LYS B O 1
ATOM 2050 N N . ASP B 1 50 ? 26.989 68.034 70.327 1.00 16.00 39 ASP B N 1
ATOM 2051 C CA . ASP B 1 50 ? 27.317 69.370 70.873 1.00 15.78 39 ASP B CA 1
ATOM 2052 C C . ASP B 1 50 ? 27.575 69.360 72.369 1.00 14.78 39 ASP B C 1
ATOM 2053 O O . ASP B 1 50 ? 28.423 70.049 72.848 1.00 12.80 39 ASP B O 1
ATOM 2058 N N . ILE B 1 51 ? 26.757 68.634 73.102 1.00 13.46 40 ILE B N 1
ATOM 2059 C CA . ILE B 1 51 ? 26.925 68.568 74.546 1.00 15.42 40 ILE B CA 1
ATOM 2060 C C . ILE B 1 51 ? 28.184 67.797 74.904 1.00 13.97 40 ILE B C 1
ATOM 2061 O O . ILE B 1 51 ? 28.881 68.142 75.872 1.00 14.17 40 ILE B O 1
ATOM 2066 N N . THR B 1 52 ? 28.482 66.751 74.131 1.00 14.76 41 THR B N 1
ATOM 2067 C CA . THR B 1 52 ? 29.709 65.989 74.429 1.00 13.35 41 THR B CA 1
ATOM 2068 C C . THR B 1 52 ? 30.957 66.883 74.267 1.00 14.86 41 THR B C 1
ATOM 2069 O O . THR B 1 52 ? 31.853 66.898 75.100 1.00 12.62 41 THR B O 1
ATOM 2073 N N . ILE B 1 53 ? 31.048 67.563 73.132 1.00 15.28 42 ILE B N 1
ATOM 2074 C CA . ILE B 1 53 ? 32.171 68.456 72.897 1.00 16.38 42 ILE B CA 1
ATOM 2075 C C . ILE B 1 53 ? 32.240 69.578 73.934 1.00 16.28 42 ILE B C 1
ATOM 2076 O O . ILE B 1 53 ? 33.350 69.892 74.443 1.00 16.31 42 ILE B O 1
ATOM 2081 N N . TRP B 1 54 ? 31.071 70.146 74.300 1.00 16.11 43 TRP B N 1
ATOM 2082 C CA . TRP B 1 54 ? 31.039 71.179 75.364 1.00 15.12 43 TRP B CA 1
ATOM 2083 C C . TRP B 1 54 ? 31.665 70.614 76.684 1.00 13.51 43 TRP B C 1
ATOM 2084 O O . TRP B 1 54 ? 32.501 71.284 77.337 1.00 13.00 43 TRP B O 1
ATOM 2095 N N . CYS B 1 55 ? 31.275 69.408 77.083 1.00 14.59 44 CYS B N 1
ATOM 2096 C CA . CYS B 1 55 ? 31.814 68.795 78.310 1.00 13.67 44 CYS B CA 1
ATOM 2097 C C . CYS B 1 55 ? 33.317 68.572 78.206 1.00 13.90 44 CYS B C 1
ATOM 2098 O O . CYS B 1 55 ? 34.063 68.812 79.152 1.00 15.22 44 CYS B O 1
ATOM 2101 N N . ALA B 1 56 ? 33.761 68.142 77.035 1.00 13.24 45 ALA B N 1
ATOM 2102 C CA . ALA B 1 56 ? 35.204 67.958 76.923 1.00 13.97 45 ALA B CA 1
ATOM 2103 C C . ALA B 1 56 ? 35.950 69.289 77.019 1.00 16.34 45 ALA B C 1
ATOM 2104 O O . ALA B 1 56 ? 36.978 69.366 77.667 1.00 15.21 45 ALA B O 1
ATOM 2106 N N . ASN B 1 57 ? 35.419 70.341 76.390 1.00 15.39 46 ASN B N 1
ATOM 2107 C CA . ASN B 1 57 ? 36.078 71.646 76.433 1.00 14.00 46 ASN B CA 1
ATOM 2108 C C . ASN B 1 57 ? 36.077 72.290 77.805 1.00 17.06 46 ASN B C 1
ATOM 2109 O O . ASN B 1 57 ? 36.897 73.164 78.126 1.00 16.10 46 ASN B O 1
ATOM 2114 N N . HIS B 1 58 ? 35.113 71.881 78.613 1.00 14.56 47 HIS B N 1
ATOM 2115 C CA . HIS B 1 58 ? 34.980 72.421 79.941 1.00 14.67 47 HIS B CA 1
ATOM 2116 C C . HIS B 1 58 ? 35.637 71.547 80.976 1.00 14.80 47 HIS B C 1
ATOM 2117 O O . HIS B 1 58 ? 35.528 71.762 82.208 1.00 16.78 47 HIS B O 1
ATOM 2124 N N . LYS B 1 59 ? 36.397 70.601 80.499 1.00 14.74 48 LYS B N 1
ATOM 2125 C CA . LYS B 1 59 ? 37.210 69.748 81.358 1.00 15.38 48 LYS B CA 1
ATOM 2126 C C . LYS B 1 59 ? 36.527 68.842 82.384 1.00 16.76 48 LYS B C 1
ATOM 2127 O O . LYS B 1 59 ? 37.059 68.600 83.469 1.00 16.41 48 LYS B O 1
ATOM 2133 N N . LEU B 1 60 ? 35.339 68.324 82.031 1.00 17.53 49 LEU B N 1
ATOM 2134 C CA . LEU B 1 60 ? 34.692 67.326 82.881 1.00 16.96 49 LEU B CA 1
ATOM 2135 C C . LEU B 1 60 ? 35.534 66.091 82.691 1.00 16.69 49 LEU B C 1
ATOM 2136 O O . LEU B 1 60 ? 36.253 65.954 81.686 1.00 15.75 49 LEU B O 1
ATOM 2141 N N . GLU B 1 61 ? 35.480 65.164 83.644 1.00 14.04 50 GLU B N 1
ATOM 2142 C CA . GLU B 1 61 ? 36.189 63.924 83.487 1.00 14.84 50 GLU B CA 1
ATOM 2143 C C . GLU B 1 61 ? 35.344 62.892 82.747 1.00 15.65 50 GLU B C 1
ATOM 2144 O O . GLU B 1 61 ? 35.852 62.045 82.023 1.00 15.26 50 GLU B O 1
ATOM 2150 N N . CYS B 1 62 ? 34.031 62.974 82.906 1.00 16.09 51 CYS B N 1
ATOM 2151 C CA . CYS B 1 62 ? 33.187 61.933 82.348 1.00 15.45 51 CYS B CA 1
ATOM 2152 C C . CYS B 1 62 ? 31.779 62.455 82.069 1.00 15.62 51 CYS B C 1
ATOM 2153 O O . CYS B 1 62 ? 31.256 63.237 82.825 1.00 14.72 51 CYS B O 1
ATOM 2156 N N . LEU B 1 63 ? 31.180 61.991 80.975 1.00 15.03 52 LEU B N 1
ATOM 2157 C CA . LEU B 1 63 ? 29.786 62.310 80.653 1.00 13.83 52 LEU B CA 1
ATOM 2158 C C . LEU B 1 63 ? 29.136 61.008 80.279 1.00 14.25 52 LEU B C 1
ATOM 2159 O O . LEU B 1 63 ? 29.623 60.350 79.348 1.00 15.35 52 LEU B O 1
ATOM 2164 N N . THR B 1 64 ? 28.049 60.610 80.991 1.00 13.09 53 THR B N 1
ATOM 2165 C CA . THR B 1 64 ? 27.330 59.371 80.709 1.00 13.46 53 THR B CA 1
ATOM 2166 C C . THR B 1 64 ? 25.925 59.686 80.228 1.00 14.96 53 THR B C 1
ATOM 2167 O O . THR B 1 64 ? 25.183 60.390 80.902 1.00 15.98 53 THR B O 1
ATOM 2171 N N . LEU B 1 65 ? 25.580 59.143 79.049 1.00 15.85 54 LEU B N 1
ATOM 2172 C CA . LEU B 1 65 ? 24.325 59.368 78.392 1.00 15.58 54 LEU B CA 1
ATOM 2173 C C . LEU B 1 65 ? 23.448 58.125 78.279 1.00 15.96 54 LEU B C 1
ATOM 2174 O O . LEU B 1 65 ? 23.921 57.045 77.951 1.00 15.47 54 LEU B O 1
ATOM 2179 N N . TYR B 1 66 ? 22.162 58.269 78.560 1.00 16.36 55 TYR B N 1
ATOM 2180 C CA . TYR B 1 66 ? 21.207 57.155 78.516 1.00 19.61 55 TYR B CA 1
ATOM 2181 C C . TYR B 1 66 ? 20.207 57.600 77.434 1.00 24.45 55 TYR B C 1
ATOM 2182 O O . TYR B 1 66 ? 19.479 58.611 77.686 1.00 26.58 55 TYR B O 1
ATOM 2191 N N . LEU B 1 83 ? 16.167 50.063 65.571 1.00 78.12 72 LEU B N 1
ATOM 2192 C CA . LEU B 1 83 ? 16.709 51.086 66.515 1.00 77.71 72 LEU B CA 1
ATOM 2193 C C . LEU B 1 83 ? 18.213 50.888 66.654 1.00 76.42 72 LEU B C 1
ATOM 2194 O O . LEU B 1 83 ? 18.943 51.748 67.155 1.00 75.71 72 LEU B O 1
ATOM 2199 N N . MET B 1 84 ? 18.666 49.733 66.196 1.00 75.16 73 MET B N 1
ATOM 2200 C CA . MET B 1 84 ? 20.081 49.414 66.225 1.00 73.47 73 MET B CA 1
ATOM 2201 C C . MET B 1 84 ? 20.628 50.076 64.983 1.00 72.03 73 MET B C 1
ATOM 2202 O O . MET B 1 84 ? 21.790 50.461 64.927 1.00 72.47 73 MET B O 1
ATOM 2207 N N . LYS B 1 85 ? 19.759 50.210 63.989 1.00 70.56 74 LYS B N 1
ATOM 2208 C CA . LYS B 1 85 ? 20.109 50.820 62.723 1.00 68.49 74 LYS B CA 1
ATOM 2209 C C . LYS B 1 85 ? 20.860 52.100 62.994 1.00 66.62 74 LYS B C 1
ATOM 2210 O O . LYS B 1 85 ? 22.025 52.256 62.614 1.00 65.84 74 LYS B O 1
ATOM 2216 N N . MET B 1 86 ? 20.181 53.014 63.671 1.00 64.59 75 MET B N 1
ATOM 2217 C CA . MET B 1 86 ? 20.767 54.304 64.001 1.00 63.43 75 MET B CA 1
ATOM 2218 C C . MET B 1 86 ? 22.058 54.204 64.811 1.00 60.92 75 MET B C 1
ATOM 2219 O O . MET B 1 86 ? 22.969 55.003 64.622 1.00 60.90 75 MET B O 1
ATOM 2224 N N . LEU B 1 87 ? 22.144 53.213 65.695 1.00 58.59 76 LEU B N 1
ATOM 2225 C CA . LEU B 1 87 ? 23.351 53.042 66.504 1.00 55.19 76 LEU B CA 1
ATOM 2226 C C . LEU B 1 87 ? 24.573 52.672 65.663 1.00 52.81 76 LEU B C 1
ATOM 2227 O O . LEU B 1 87 ? 25.594 53.301 65.788 1.00 50.66 76 LEU B O 1
ATOM 2232 N N . LYS B 1 88 ? 24.480 51.675 64.792 1.00 52.54 77 LYS B N 1
ATOM 2233 C CA . LYS B 1 88 ? 25.651 51.328 63.984 1.00 52.56 77 LYS B CA 1
ATOM 2234 C C . LYS B 1 88 ? 26.065 52.504 63.088 1.00 51.80 77 LYS B C 1
ATOM 2235 O O . LYS B 1 88 ? 27.263 52.803 62.929 1.00 51.68 77 LYS B O 1
ATOM 2241 N N . LYS B 1 89 ? 25.073 53.196 62.535 1.00 50.45 78 LYS B N 1
ATOM 2242 C CA . LYS B 1 89 ? 25.351 54.345 61.683 1.00 49.32 78 LYS B CA 1
ATOM 2243 C C . LYS B 1 89 ? 26.090 55.422 62.461 1.00 47.21 78 LYS B C 1
ATOM 2244 O O . LYS B 1 89 ? 27.118 55.942 62.003 1.00 45.83 78 LYS B O 1
ATOM 2250 N N . TYR B 1 90 ? 25.538 55.759 63.631 1.00 45.76 79 TYR B N 1
ATOM 2251 C CA . TYR B 1 90 ? 26.127 56.768 64.498 1.00 44.85 79 TYR B CA 1
ATOM 2252 C C . TYR B 1 90 ? 27.587 56.430 64.803 1.00 44.29 79 TYR B C 1
ATOM 2253 O O . TYR B 1 90 ? 28.463 57.288 64.714 1.00 43.82 79 TYR B O 1
ATOM 2262 N N . LEU B 1 91 ? 27.820 55.183 65.211 1.00 43.51 80 LEU B N 1
ATOM 2263 C CA . LEU B 1 91 ? 29.163 54.725 65.578 1.00 44.04 80 LEU B CA 1
ATOM 2264 C C . LEU B 1 91 ? 30.111 54.797 64.385 1.00 44.23 80 LEU B C 1
ATOM 2265 O O . LEU B 1 91 ? 31.286 55.134 64.522 1.00 43.35 80 LEU B O 1
ATOM 2270 N N . LYS B 1 92 ? 29.585 54.491 63.208 1.00 43.77 81 LYS B N 1
ATOM 2271 C CA . LYS B 1 92 ? 30.383 54.563 62.003 1.00 44.68 81 LYS B CA 1
ATOM 2272 C C . LYS B 1 92 ? 30.647 56.037 61.662 1.00 44.16 81 LYS B C 1
ATOM 2273 O O . LYS B 1 92 ? 31.791 56.490 61.633 1.00 43.27 81 LYS B O 1
ATOM 2279 N N . ASP B 1 93 ? 29.572 56.789 61.432 1.00 43.70 82 ASP B N 1
ATOM 2280 C CA . ASP B 1 93 ? 29.701 58.192 61.059 1.00 44.58 82 ASP B CA 1
ATOM 2281 C C . ASP B 1 93 ? 30.391 59.101 62.053 1.00 44.17 82 ASP B C 1
ATOM 2282 O O . ASP B 1 93 ? 31.134 59.996 61.661 1.00 42.38 82 ASP B O 1
ATOM 2287 N N . GLU B 1 94 ? 30.157 58.867 63.339 1.00 42.56 83 GLU B N 1
ATOM 2288 C CA . GLU B 1 94 ? 30.783 59.712 64.344 1.00 42.95 83 GLU B CA 1
ATOM 2289 C C . GLU B 1 94 ? 32.163 59.282 64.853 1.00 41.40 83 GLU B C 1
ATOM 2290 O O . GLU B 1 94 ? 32.799 60.021 65.612 1.00 39.85 83 GLU B O 1
ATOM 2296 N N . ARG B 1 95 ? 32.635 58.106 64.439 1.00 39.51 84 ARG B N 1
ATOM 2297 C CA . ARG B 1 95 ? 33.947 57.648 64.867 1.00 37.74 84 ARG B CA 1
ATOM 2298 C C . ARG B 1 95 ? 34.939 58.778 64.737 1.00 36.64 84 ARG B C 1
ATOM 2299 O O . ARG B 1 95 ? 35.688 59.108 65.657 1.00 35.54 84 ARG B O 1
ATOM 2307 N N . SER B 1 96 ? 34.960 59.410 63.584 1.00 37.01 85 SER B N 1
ATOM 2308 C CA . SER B 1 96 ? 35.889 60.507 63.426 1.00 36.52 85 SER B CA 1
ATOM 2309 C C . SER B 1 96 ? 35.764 61.664 64.429 1.00 36.39 85 SER B C 1
ATOM 2310 O O . SER B 1 96 ? 36.754 62.328 64.739 1.00 36.44 85 SER B O 1
ATOM 2313 N N . THR B 1 97 ? 34.563 61.967 64.912 1.00 37.03 86 THR B N 1
ATOM 2314 C CA . THR B 1 97 ? 34.487 63.107 65.843 1.00 36.97 86 THR B CA 1
ATOM 2315 C C . THR B 1 97 ? 35.196 62.794 67.166 1.00 34.12 86 THR B C 1
ATOM 2316 O O . THR B 1 97 ? 35.748 63.676 67.816 1.00 31.13 86 THR B O 1
ATOM 2320 N N . TYR B 1 98 ? 35.173 61.520 67.557 1.00 32.14 87 TYR B N 1
ATOM 2321 C CA . TYR B 1 98 ? 35.840 61.122 68.799 1.00 29.49 87 TYR B CA 1
ATOM 2322 C C . TYR B 1 98 ? 37.337 61.285 68.688 1.00 29.69 87 TYR B C 1
ATOM 2323 O O . TYR B 1 98 ? 38.004 61.797 69.597 1.00 27.17 87 TYR B O 1
ATOM 2332 N N . LEU B 1 99 ? 37.853 60.817 67.550 1.00 28.69 88 LEU B N 1
ATOM 2333 C CA . LEU B 1 99 ? 39.281 60.815 67.322 1.00 31.99 88 LEU B CA 1
ATOM 2334 C C . LEU B 1 99 ? 39.724 62.214 67.135 1.00 33.93 88 LEU B C 1
ATOM 2335 O O . LEU B 1 99 ? 40.804 62.579 67.593 1.00 34.84 88 LEU B O 1
ATOM 2340 N N . ASP B 1 100 ? 38.872 63.007 66.472 1.00 34.91 89 ASP B N 1
ATOM 2341 C CA . ASP B 1 100 ? 39.231 64.396 66.225 1.00 37.61 89 ASP B CA 1
ATOM 2342 C C . ASP B 1 100 ? 39.113 65.294 67.455 1.00 36.75 89 ASP B C 1
ATOM 2343 O O . ASP B 1 100 ? 39.600 66.395 67.426 1.00 37.57 89 ASP B O 1
ATOM 2348 N N . ASN B 1 101 ? 38.503 64.845 68.548 1.00 35.42 90 ASN B N 1
ATOM 2349 C CA . ASN B 1 101 ? 38.366 65.715 69.727 1.00 33.12 90 ASN B CA 1
ATOM 2350 C C . ASN B 1 101 ? 38.974 65.143 71.036 1.00 31.02 90 ASN B C 1
ATOM 2351 O O . ASN B 1 101 ? 38.679 65.638 72.114 1.00 30.68 90 ASN B O 1
ATOM 2356 N N . ASN B 1 102 ? 39.825 64.112 70.963 1.00 28.91 91 ASN B N 1
ATOM 2357 C CA . ASN B 1 102 ? 40.418 63.477 72.175 1.00 27.75 91 ASN B CA 1
ATOM 2358 C C . ASN B 1 102 ? 39.364 62.951 73.124 1.00 25.53 91 ASN B C 1
ATOM 2359 O O . ASN B 1 102 ? 39.511 63.075 74.362 1.00 24.46 91 ASN B O 1
ATOM 2364 N N . ILE B 1 103 ? 38.291 62.415 72.560 1.00 21.87 92 ILE B N 1
ATOM 2365 C CA . ILE B 1 103 ? 37.211 61.864 73.393 1.00 20.34 92 ILE B CA 1
ATOM 2366 C C . ILE B 1 103 ? 37.270 60.344 73.472 1.00 19.86 92 ILE B C 1
ATOM 2367 O O . ILE B 1 103 ? 37.033 59.650 72.451 1.00 18.84 92 ILE B O 1
ATOM 2372 N N . ARG B 1 104 ? 37.605 59.845 74.653 1.00 17.73 93 ARG B N 1
ATOM 2373 C CA . ARG B 1 104 ? 37.601 58.415 74.887 1.00 19.71 93 ARG B CA 1
ATOM 2374 C C . ARG B 1 104 ? 36.129 57.999 74.898 1.00 20.54 93 ARG B C 1
ATOM 2375 O O . ARG B 1 104 ? 35.280 58.706 75.487 1.00 20.10 93 ARG B O 1
ATOM 2383 N N . PHE B 1 105 ? 35.835 56.863 74.262 1.00 18.20 94 PHE B N 1
ATOM 2384 C CA . PHE B 1 105 ? 34.501 56.289 74.199 1.00 18.84 94 PHE B CA 1
ATOM 2385 C C . PHE B 1 105 ? 34.403 55.007 75.024 1.00 19.99 94 PHE B C 1
ATOM 2386 O O . PHE B 1 105 ? 35.264 54.128 74.926 1.00 20.56 94 PHE B O 1
ATOM 2394 N N . ARG B 1 106 ? 33.348 54.891 75.825 1.00 18.00 95 ARG B N 1
ATOM 2395 C CA . ARG B 1 106 ? 33.140 53.682 76.568 1.00 18.89 95 ARG B CA 1
ATOM 2396 C C . ARG B 1 106 ? 31.658 53.341 76.511 1.00 17.75 95 ARG B C 1
ATOM 2397 O O . ARG B 1 106 ? 30.811 54.224 76.579 1.00 15.92 95 ARG B O 1
ATOM 2405 N N . ALA B 1 107 ? 31.335 52.062 76.383 1.00 17.89 96 ALA B N 1
ATOM 2406 C CA . ALA B 1 107 ? 29.924 51.715 76.455 1.00 18.32 96 ALA B CA 1
ATOM 2407 C C . ALA B 1 107 ? 29.685 50.990 77.787 1.00 19.30 96 ALA B C 1
ATOM 2408 O O . ALA B 1 107 ? 30.568 50.292 78.274 1.00 19.34 96 ALA B O 1
ATOM 2410 N N . ILE B 1 108 ? 28.491 51.165 78.373 1.00 20.25 97 ILE B N 1
ATOM 2411 C CA . ILE B 1 108 ? 28.106 50.393 79.515 1.00 19.12 97 ILE B CA 1
ATOM 2412 C C . ILE B 1 108 ? 26.741 49.787 79.158 1.00 20.33 97 ILE B C 1
ATOM 2413 O O . ILE B 1 108 ? 26.013 50.272 78.256 1.00 20.13 97 ILE B O 1
ATOM 2418 N N . GLY B 1 109 ? 26.405 48.737 79.891 1.00 20.45 98 GLY B N 1
ATOM 2419 C CA . GLY B 1 109 ? 25.167 48.023 79.669 1.00 21.34 98 GLY B CA 1
ATOM 2420 C C . GLY B 1 109 ? 25.493 46.575 79.274 1.00 22.12 98 GLY B C 1
ATOM 2421 O O . GLY B 1 109 ? 26.667 46.162 79.225 1.00 21.71 98 GLY B O 1
ATOM 2422 N N . ASP B 1 110 ? 24.437 45.824 78.982 1.00 25.01 99 ASP B N 1
ATOM 2423 C CA . ASP B 1 110 ? 24.498 44.402 78.627 1.00 28.65 99 ASP B CA 1
ATOM 2424 C C . ASP B 1 110 ? 24.742 44.209 77.123 1.00 30.21 99 ASP B C 1
ATOM 2425 O O . ASP B 1 110 ? 23.814 44.179 76.314 1.00 31.34 99 ASP B O 1
ATOM 2430 N N . LEU B 1 111 ? 26.001 44.086 76.766 1.00 32.43 100 LEU B N 1
ATOM 2431 C CA . LEU B 1 111 ? 26.404 43.982 75.357 1.00 37.35 100 LEU B CA 1
ATOM 2432 C C . LEU B 1 111 ? 26.107 42.666 74.678 1.00 39.91 100 LEU B C 1
ATOM 2433 O O . LEU B 1 111 ? 26.041 42.588 73.437 1.00 40.28 100 LEU B O 1
ATOM 2438 N N . GLU B 1 112 ? 25.914 41.631 75.479 1.00 43.34 101 GLU B N 1
ATOM 2439 C CA . GLU B 1 112 ? 25.611 40.344 74.897 1.00 47.93 101 GLU B CA 1
ATOM 2440 C C . GLU B 1 112 ? 24.264 40.440 74.198 1.00 48.91 101 GLU B C 1
ATOM 2441 O O . GLU B 1 112 ? 24.004 39.762 73.210 1.00 50.59 101 GLU B O 1
ATOM 2447 N N . GLY B 1 113 ? 23.409 41.334 74.669 1.00 49.65 102 GLY B N 1
ATOM 2448 C CA . GLY B 1 113 ? 22.124 41.467 74.026 1.00 49.14 102 GLY B CA 1
ATOM 2449 C C . GLY B 1 113 ? 22.217 42.132 72.664 1.00 50.19 102 GLY B C 1
ATOM 2450 O O . GLY B 1 113 ? 21.199 42.560 72.092 1.00 49.84 102 GLY B O 1
ATOM 2451 N N . PHE B 1 114 ? 23.430 42.269 72.139 1.00 49.45 103 PHE B N 1
ATOM 2452 C CA . PHE B 1 114 ? 23.582 42.889 70.817 1.00 49.09 103 PHE B CA 1
ATOM 2453 C C . PHE B 1 114 ? 24.078 41.868 69.812 1.00 48.86 103 PHE B C 1
ATOM 2454 O O . PHE B 1 114 ? 24.607 40.829 70.197 1.00 48.35 103 PHE B O 1
ATOM 2462 N N . SER B 1 115 ? 23.936 42.194 68.530 1.00 50.39 104 SER B N 1
ATOM 2463 C CA . SER B 1 115 ? 24.440 41.329 67.468 1.00 51.58 104 SER B CA 1
ATOM 2464 C C . SER B 1 115 ? 25.956 41.333 67.490 1.00 52.30 104 SER B C 1
ATOM 2465 O O . SER B 1 115 ? 26.583 42.229 68.061 1.00 51.52 104 SER B O 1
ATOM 2468 N N . LYS B 1 116 ? 26.532 40.334 66.822 1.00 52.33 105 LYS B N 1
ATOM 2469 C CA . LYS B 1 116 ? 27.982 40.178 66.719 1.00 52.07 105 LYS B CA 1
ATOM 2470 C C . LYS B 1 116 ? 28.539 41.471 66.138 1.00 50.40 105 LYS B C 1
ATOM 2471 O O . LYS B 1 116 ? 29.451 42.090 66.693 1.00 49.57 105 LYS B O 1
ATOM 2477 N N . GLU B 1 117 ? 27.947 41.887 65.027 1.00 48.02 106 GLU B N 1
ATOM 2478 C CA . GLU B 1 117 ? 28.398 43.068 64.341 1.00 46.86 106 GLU B CA 1
ATOM 2479 C C . GLU B 1 117 ? 28.396 44.315 65.212 1.00 44.89 106 GLU B C 1
ATOM 2480 O O . GLU B 1 117 ? 29.397 45.035 65.297 1.00 42.64 106 GLU B O 1
ATOM 2486 N N . LEU B 1 118 ? 27.259 44.567 65.839 1.00 42.17 107 LEU B N 1
ATOM 2487 C CA . LEU B 1 118 ? 27.126 45.750 66.649 1.00 41.56 107 LEU B CA 1
ATOM 2488 C C . LEU B 1 118 ? 28.036 45.725 67.859 1.00 38.82 107 LEU B C 1
ATOM 2489 O O . LEU B 1 118 ? 28.699 46.732 68.204 1.00 36.81 107 LEU B O 1
ATOM 2494 N N . ARG B 1 119 ? 28.059 44.566 68.502 1.00 38.14 108 ARG B N 1
ATOM 2495 C CA . ARG B 1 119 ? 28.880 44.400 69.664 1.00 37.38 108 ARG B CA 1
ATOM 2496 C C . ARG B 1 119 ? 30.326 44.640 69.281 1.00 36.52 108 ARG B C 1
ATOM 2497 O O . ARG B 1 119 ? 31.095 45.270 70.018 1.00 35.18 108 ARG B O 1
ATOM 2505 N N . ASP B 1 120 ? 30.701 44.207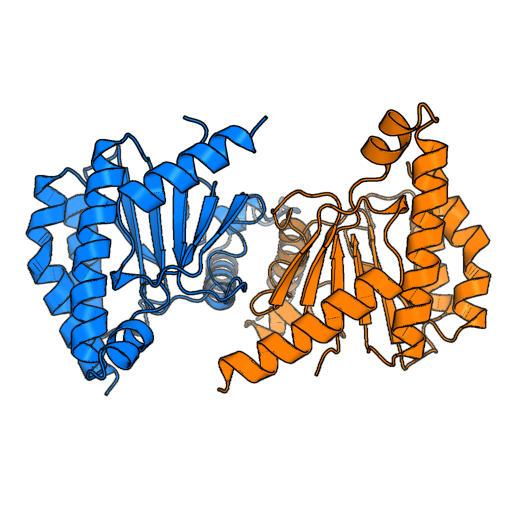 68.087 1.00 35.90 109 ASP B N 1
ATOM 2506 C CA . ASP B 1 120 ? 32.076 44.384 67.655 1.00 36.10 109 ASP B CA 1
ATOM 2507 C C . ASP B 1 120 ? 32.430 45.799 67.305 1.00 34.60 109 ASP B C 1
ATOM 2508 O O . ASP B 1 120 ? 33.524 46.257 67.591 1.00 35.32 109 ASP B O 1
ATOM 2513 N N . THR B 1 121 ? 31.487 46.516 66.720 1.00 33.71 110 THR B N 1
ATOM 2514 C CA . THR B 1 121 ? 31.732 47.900 66.396 1.00 30.59 110 THR B CA 1
ATOM 2515 C C . THR B 1 121 ? 31.855 48.742 67.667 1.00 28.21 110 THR B C 1
ATOM 2516 O O . THR B 1 121 ? 32.666 49.645 67.704 1.00 25.92 110 THR B O 1
ATOM 2520 N N . ILE B 1 122 ? 31.064 48.424 68.702 1.00 27.14 111 ILE B N 1
ATOM 2521 C CA . ILE B 1 122 ? 31.140 49.187 69.949 1.00 25.92 111 ILE B CA 1
ATOM 2522 C C . ILE B 1 122 ? 32.548 48.955 70.538 1.00 28.14 111 ILE B C 1
ATOM 2523 O O . ILE B 1 122 ? 33.291 49.906 70.881 1.00 28.43 111 ILE B O 1
ATOM 2528 N N . LEU B 1 123 ? 32.942 47.683 70.633 1.00 28.52 112 LEU B N 1
ATOM 2529 C CA . LEU B 1 123 ? 34.228 47.321 71.210 1.00 28.15 112 LEU B CA 1
ATOM 2530 C C . LEU B 1 123 ? 35.363 47.939 70.430 1.00 28.47 112 LEU B C 1
ATOM 2531 O O . LEU B 1 123 ? 36.376 48.341 70.973 1.00 26.24 112 LEU B O 1
ATOM 2536 N N . GLN B 1 124 ? 35.179 48.030 69.128 1.00 29.80 113 GLN B N 1
ATOM 2537 C CA . GLN B 1 124 ? 36.220 48.599 68.326 1.00 31.04 113 GLN B CA 1
ATOM 2538 C C . GLN B 1 124 ? 36.319 50.088 68.565 1.00 30.39 113 GLN B C 1
ATOM 2539 O O . GLN B 1 124 ? 37.422 50.608 68.535 1.00 30.30 113 GLN B O 1
ATOM 2545 N N . LEU B 1 125 ? 35.202 50.783 68.796 1.00 26.54 114 LEU B N 1
ATOM 2546 C CA . LEU B 1 125 ? 35.332 52.246 68.987 1.00 24.37 114 LEU B CA 1
ATOM 2547 C C . LEU B 1 125 ? 36.049 52.492 70.329 1.00 19.47 114 LEU B C 1
ATOM 2548 O O . LEU B 1 125 ? 36.831 53.458 70.481 1.00 20.55 114 LEU B O 1
ATOM 2553 N N . GLU B 1 126 ? 35.760 51.666 71.324 1.00 20.15 115 GLU B N 1
ATOM 2554 C CA . GLU B 1 126 ? 36.450 51.805 72.608 1.00 22.39 115 GLU B CA 1
ATOM 2555 C C . GLU B 1 126 ? 37.948 51.588 72.348 1.00 24.27 115 GLU B C 1
ATOM 2556 O O . GLU B 1 126 ? 38.800 52.344 72.806 1.00 21.73 115 GLU B O 1
ATOM 2562 N N . ASN B 1 127 ? 38.268 50.518 71.629 1.00 24.48 116 ASN B N 1
ATOM 2563 C CA . ASN B 1 127 ? 39.694 50.290 71.338 1.00 25.41 116 ASN B CA 1
ATOM 2564 C C . ASN B 1 127 ? 40.314 51.432 70.561 1.00 24.43 116 ASN B C 1
ATOM 2565 O O . ASN B 1 127 ? 41.450 51.805 70.784 1.00 24.26 116 ASN B O 1
ATOM 2570 N N . ASP B 1 128 ? 39.559 52.036 69.649 1.00 26.92 117 ASP B N 1
ATOM 2571 C CA . ASP B 1 128 ? 40.112 53.099 68.842 1.00 24.19 117 ASP B CA 1
ATOM 2572 C C . ASP B 1 128 ? 40.417 54.321 69.635 1.00 25.01 117 ASP B C 1
ATOM 2573 O O . ASP B 1 128 ? 41.267 55.144 69.225 1.00 24.29 117 ASP B O 1
ATOM 2578 N N . THR B 1 129 ? 39.755 54.466 70.788 1.00 23.60 118 THR B N 1
ATOM 2579 C CA . THR B 1 129 ? 39.953 55.697 71.550 1.00 22.27 118 THR B CA 1
ATOM 2580 C C . THR B 1 129 ? 40.472 55.499 72.985 1.00 22.22 118 THR B C 1
ATOM 2581 O O . THR B 1 129 ? 40.534 56.472 73.734 1.00 22.14 118 THR B O 1
ATOM 2585 N N . ARG B 1 130 ? 40.848 54.285 73.374 1.00 23.77 119 ARG B N 1
ATOM 2586 C CA . ARG B 1 130 ? 41.279 54.034 74.743 1.00 27.24 119 ARG B CA 1
ATOM 2587 C C . ARG B 1 130 ? 42.472 54.893 75.148 1.00 26.46 119 ARG B C 1
ATOM 2588 O O . ARG B 1 130 ? 42.706 55.130 76.320 1.00 23.21 119 ARG B O 1
ATOM 2596 N N . HIS B 1 131 ? 43.215 55.399 74.189 1.00 24.96 120 HIS B N 1
ATOM 2597 C CA . HIS B 1 131 ? 44.408 56.132 74.589 1.00 26.29 120 HIS B CA 1
ATOM 2598 C C . HIS B 1 131 ? 44.187 57.562 74.992 1.00 25.85 120 HIS B C 1
ATOM 2599 O O . HIS B 1 131 ? 45.112 58.214 75.396 1.00 27.41 120 HIS B O 1
ATOM 2606 N N . PHE B 1 132 ? 42.993 58.087 74.799 1.00 25.14 121 PHE B N 1
ATOM 2607 C CA . PHE B 1 132 ? 42.705 59.466 75.216 1.00 26.43 121 PHE B CA 1
ATOM 2608 C C . PHE B 1 132 ? 42.438 59.356 76.715 1.00 27.56 121 PHE B C 1
ATOM 2609 O O . PHE B 1 132 ? 41.520 58.633 77.137 1.00 26.33 121 PHE B O 1
ATOM 2617 N N . LYS B 1 133 ? 43.148 60.125 77.513 1.00 28.20 122 LYS B N 1
ATOM 2618 C CA . LYS B 1 133 ? 43.001 59.949 78.915 1.00 30.95 122 LYS B CA 1
ATOM 2619 C C . LYS B 1 133 ? 42.425 61.086 79.743 1.00 29.56 122 LYS B C 1
ATOM 2620 O O . LYS B 1 133 ? 42.444 61.002 80.952 1.00 29.74 122 LYS B O 1
ATOM 2626 N N . ASP B 1 134 ? 41.867 62.105 79.124 1.00 28.14 123 ASP B N 1
ATOM 2627 C CA . ASP B 1 134 ? 41.362 63.189 79.941 1.00 27.75 123 ASP B CA 1
ATOM 2628 C C . ASP B 1 134 ? 39.831 63.186 80.158 1.00 26.47 123 ASP B C 1
ATOM 2629 O O . ASP B 1 134 ? 39.322 63.395 81.293 1.00 27.75 123 ASP B O 1
ATOM 2634 N N . PHE B 1 135 ? 39.100 62.961 79.085 1.00 24.68 124 PHE B N 1
ATOM 2635 C CA . PHE B 1 135 ? 37.620 63.008 79.130 1.00 19.87 124 PHE B CA 1
ATOM 2636 C C . PHE B 1 135 ? 37.092 61.781 78.448 1.00 19.51 124 PHE B C 1
ATOM 2637 O O . PHE B 1 135 ? 37.618 61.363 77.446 1.00 15.25 124 PHE B O 1
ATOM 2645 N N . THR B 1 136 ? 36.051 61.197 79.034 1.00 18.34 125 THR B N 1
ATOM 2646 C CA . THR B 1 136 ? 35.394 60.012 78.540 1.00 17.39 125 THR B CA 1
ATOM 2647 C C . THR B 1 136 ? 33.890 60.285 78.353 1.00 17.12 125 THR B C 1
ATOM 2648 O O . THR B 1 136 ? 33.265 60.932 79.214 1.00 15.02 125 THR B O 1
ATOM 2652 N N . GLN B 1 137 ? 33.370 59.887 77.197 1.00 15.68 126 GLN B N 1
ATOM 2653 C CA . GLN B 1 137 ? 31.933 59.948 76.928 1.00 14.54 126 GLN B CA 1
ATOM 2654 C C . GLN B 1 137 ? 31.497 58.479 77.081 1.00 13.97 126 GLN B C 1
ATOM 2655 O O . GLN B 1 137 ? 32.085 57.611 76.461 1.00 14.43 126 GLN B O 1
ATOM 2661 N N . VAL B 1 138 ? 30.503 58.223 77.937 1.00 13.18 127 VAL B N 1
ATOM 2662 C CA . VAL B 1 138 ? 30.011 56.862 78.171 1.00 15.70 127 VAL B CA 1
ATOM 2663 C C . VAL B 1 138 ? 28.610 56.754 77.600 1.00 16.30 127 VAL B C 1
ATOM 2664 O O . VAL B 1 138 ? 27.774 57.567 77.953 1.00 15.74 127 VAL B O 1
ATOM 2668 N N . LEU B 1 139 ? 28.360 55.791 76.700 1.00 15.87 128 LEU B N 1
ATOM 2669 C CA . LEU B 1 139 ? 27.008 55.623 76.199 1.00 16.05 128 LEU B CA 1
ATOM 2670 C C . LEU B 1 139 ? 26.384 54.371 76.862 1.00 16.97 128 LEU B C 1
ATOM 2671 O O . LEU B 1 139 ? 26.964 53.303 76.809 1.00 17.21 128 LEU B O 1
ATOM 2676 N N . ALA B 1 140 ? 25.241 54.500 77.511 1.00 16.48 129 ALA B N 1
ATOM 2677 C CA . ALA B 1 140 ? 24.625 53.344 78.167 1.00 18.77 129 ALA B CA 1
ATOM 2678 C C . ALA B 1 140 ? 23.724 52.705 77.091 1.00 19.74 129 ALA B C 1
ATOM 2679 O O . ALA B 1 140 ? 22.695 53.266 76.687 1.00 21.96 129 ALA B O 1
ATOM 2681 N N . LEU B 1 141 ? 24.101 51.488 76.726 1.00 21.53 130 LEU B N 1
ATOM 2682 C CA . LEU B 1 141 ? 23.468 50.749 75.640 1.00 21.58 130 LEU B CA 1
ATOM 2683 C C . LEU B 1 141 ? 22.905 49.442 76.179 1.00 19.98 130 LEU B C 1
ATOM 2684 O O . LEU B 1 141 ? 23.646 48.681 76.701 1.00 18.22 130 LEU B O 1
ATOM 2689 N N . ASN B 1 142 ? 21.625 49.177 75.961 1.00 22.53 131 ASN B N 1
ATOM 2690 C CA . ASN B 1 142 ? 20.963 47.971 76.539 1.00 23.67 131 ASN B CA 1
ATOM 2691 C C . ASN B 1 142 ? 21.311 47.941 78.045 1.00 22.53 131 ASN B C 1
ATOM 2692 O O . ASN B 1 142 ? 21.672 46.901 78.602 1.00 23.19 131 ASN B O 1
ATOM 2697 N N . TYR B 1 143 ? 21.155 49.105 78.664 1.00 21.75 132 TYR B N 1
ATOM 2698 C CA . TYR B 1 143 ? 21.497 49.307 80.053 1.00 20.72 132 TYR B CA 1
ATOM 2699 C C . TYR B 1 143 ? 20.333 49.484 81.024 1.00 19.20 132 TYR B C 1
ATOM 2700 O O . TYR B 1 143 ? 19.333 50.120 80.676 1.00 19.94 132 TYR B O 1
ATOM 2709 N N . GLY B 1 144 ? 20.505 48.885 82.208 1.00 18.95 133 GLY B N 1
ATOM 2710 C CA . GLY B 1 144 ? 19.576 49.041 83.331 1.00 16.68 133 GLY B CA 1
ATOM 2711 C C . GLY B 1 144 ? 20.433 48.843 84.567 1.00 16.27 133 GLY B C 1
ATOM 2712 O O . GLY B 1 144 ? 21.306 47.957 84.594 1.00 19.30 133 GLY B O 1
ATOM 2713 N N . SER B 1 145 ? 20.241 49.646 85.613 1.00 18.95 134 SER B N 1
ATOM 2714 C CA . SER B 1 145 ? 21.062 49.494 86.838 1.00 20.73 134 SER B CA 1
ATOM 2715 C C . SER B 1 145 ? 20.920 48.179 87.530 1.00 20.12 134 SER B C 1
ATOM 2716 O O . SER B 1 145 ? 21.913 47.618 88.011 1.00 22.95 134 SER B O 1
ATOM 2719 N N . LYS B 1 146 ? 19.672 47.704 87.640 1.00 19.83 135 LYS B N 1
ATOM 2720 C CA . LYS B 1 146 ? 19.436 46.442 88.350 1.00 18.39 135 LYS B CA 1
ATOM 2721 C C . LYS B 1 146 ? 20.189 45.347 87.640 1.00 18.33 135 LYS B C 1
ATOM 2722 O O . LYS B 1 146 ? 20.826 44.539 88.315 1.00 19.03 135 LYS B O 1
ATOM 2728 N N . ASN B 1 147 ? 20.166 45.318 86.295 1.00 19.22 136 ASN B N 1
ATOM 2729 C CA . ASN B 1 147 ? 20.904 44.303 85.556 1.00 19.70 136 ASN B CA 1
ATOM 2730 C C . ASN B 1 147 ? 22.426 44.478 85.732 1.00 20.38 136 ASN B C 1
ATOM 2731 O O . ASN B 1 147 ? 23.209 43.525 85.737 1.00 20.99 136 ASN B O 1
ATOM 2736 N N . GLU B 1 148 ? 22.861 45.715 85.820 1.00 21.04 137 GLU B N 1
ATOM 2737 C CA . GLU B 1 148 ? 24.309 45.978 86.013 1.00 17.59 137 GLU B CA 1
ATOM 2738 C C . GLU B 1 148 ? 24.751 45.433 87.388 1.00 18.76 137 GLU B C 1
ATOM 2739 O O . GLU B 1 148 ? 25.806 44.793 87.539 1.00 16.43 137 GLU B O 1
ATOM 2745 N N . LEU B 1 149 ? 23.947 45.712 88.393 1.00 18.37 138 LEU B N 1
ATOM 2746 C CA . LEU B 1 149 ? 24.243 45.186 89.754 1.00 20.14 138 LEU B CA 1
ATOM 2747 C C . LEU B 1 149 ? 24.132 43.620 89.766 1.00 21.37 138 LEU B C 1
ATOM 2748 O O . LEU B 1 149 ? 24.938 42.928 90.398 1.00 23.30 138 LEU B O 1
ATOM 2753 N N . SER B 1 150 ? 23.183 43.092 88.998 1.00 22.27 139 SER B N 1
ATOM 2754 C CA . SER B 1 150 ? 23.037 41.651 88.889 1.00 22.91 139 SER B CA 1
ATOM 2755 C C . SER B 1 150 ? 24.307 41.007 88.351 1.00 24.32 139 SER B C 1
ATOM 2756 O O . SER B 1 150 ? 24.773 40.003 88.915 1.00 22.83 139 SER B O 1
ATOM 2759 N N . ARG B 1 151 ? 24.870 41.595 87.284 1.00 22.60 140 ARG B N 1
ATOM 2760 C CA . ARG B 1 151 ? 26.059 41.086 86.645 1.00 21.57 140 ARG B CA 1
ATOM 2761 C C . ARG B 1 151 ? 27.235 41.269 87.564 1.00 24.13 140 ARG B C 1
ATOM 2762 O O . ARG B 1 151 ? 28.110 40.394 87.653 1.00 24.47 140 ARG B O 1
ATOM 2770 N N . ALA B 1 152 ? 27.254 42.372 88.317 1.00 22.93 141 ALA B N 1
ATOM 2771 C CA . ALA B 1 152 ? 28.381 42.561 89.212 1.00 24.97 141 ALA B CA 1
ATOM 2772 C C . ALA B 1 152 ? 28.276 41.518 90.347 1.00 24.91 141 ALA B C 1
ATOM 2773 O O . ALA B 1 152 ? 29.278 40.957 90.767 1.00 25.93 141 ALA B O 1
ATOM 2775 N N . PHE B 1 153 ? 27.079 41.323 90.891 1.00 26.55 142 PHE B N 1
ATOM 2776 C CA . PHE B 1 153 ? 26.881 40.325 91.943 1.00 26.32 142 PHE B CA 1
ATOM 2777 C C . PHE B 1 153 ? 27.254 38.907 91.489 1.00 29.08 142 PHE B C 1
ATOM 2778 O O . PHE B 1 153 ? 27.870 38.154 92.248 1.00 27.73 142 PHE B O 1
ATOM 2786 N N . LYS B 1 154 ? 26.852 38.545 90.263 1.00 29.35 143 LYS B N 1
ATOM 2787 C CA . LYS B 1 154 ? 27.106 37.218 89.720 1.00 32.84 143 LYS B CA 1
ATOM 2788 C C . LYS B 1 154 ? 28.603 37.035 89.634 1.00 35.24 143 LYS B C 1
ATOM 2789 O O . LYS B 1 154 ? 29.170 35.985 90.019 1.00 35.84 143 LYS B O 1
ATOM 2795 N N . SER B 1 155 ? 29.262 38.076 89.158 1.00 36.44 144 SER B N 1
ATOM 2796 C CA . SER B 1 155 ? 30.695 38.068 89.044 1.00 36.97 144 SER B CA 1
ATOM 2797 C C . SER B 1 155 ? 31.413 37.807 90.386 1.00 37.79 144 SER B C 1
ATOM 2798 O O . SER B 1 155 ? 32.351 37.019 90.448 1.00 35.92 144 SER B O 1
ATOM 2801 N N . LEU B 1 156 ? 30.995 38.516 91.425 1.00 37.31 145 LEU B N 1
ATOM 2802 C CA . LEU B 1 156 ? 31.566 38.382 92.767 1.00 38.92 145 LEU B CA 1
ATOM 2803 C C . LEU B 1 156 ? 31.245 37.042 93.428 1.00 40.35 145 LEU B C 1
ATOM 2804 O O . LEU B 1 156 ? 32.024 36.555 94.240 1.00 40.12 145 LEU B O 1
ATOM 2809 N N . LEU B 1 157 ? 30.086 36.473 93.115 1.00 39.86 146 LEU B N 1
ATOM 2810 C CA . LEU B 1 157 ? 29.688 35.216 93.705 1.00 41.94 146 LEU B CA 1
ATOM 2811 C C . LEU B 1 157 ? 30.539 34.157 93.113 1.00 44.45 146 LEU B C 1
ATOM 2812 O O . LEU B 1 157 ? 31.011 33.257 93.783 1.00 43.88 146 LEU B O 1
ATOM 2817 N N . GLU B 1 158 ? 30.705 34.264 91.815 1.00 47.40 147 GLU B N 1
ATOM 2818 C CA . GLU B 1 158 ? 31.495 33.316 91.098 1.00 51.23 147 GLU B CA 1
ATOM 2819 C C . GLU B 1 158 ? 32.957 33.419 91.555 1.00 52.41 147 GLU B C 1
ATOM 2820 O O . GLU B 1 158 ? 33.596 32.406 91.842 1.00 53.47 147 GLU B O 1
ATOM 2826 N N . SER B 1 159 ? 33.484 34.632 91.653 1.00 53.40 148 SER B N 1
ATOM 2827 C CA . SER B 1 159 ? 34.861 34.824 92.099 1.00 54.27 148 SER B CA 1
ATOM 2828 C C . SER B 1 159 ? 34.907 35.822 93.215 1.00 55.17 148 SER B C 1
ATOM 2829 O O . SER B 1 159 ? 35.087 37.012 92.980 1.00 55.12 148 SER B O 1
ATOM 2832 N N . PRO B 1 160 ? 34.751 35.365 94.458 1.00 56.17 149 PRO B N 1
ATOM 2833 C CA . PRO B 1 160 ? 34.792 36.376 95.526 1.00 57.22 149 PRO B CA 1
ATOM 2834 C C . PRO B 1 160 ? 36.154 37.037 95.723 1.00 57.91 149 PRO B C 1
ATOM 2835 O O . PRO B 1 160 ? 37.182 36.406 95.404 1.00 59.25 149 PRO B O 1
ATOM 2839 N N . LEU B 1 170 ? 33.038 45.773 101.111 1.00 41.90 159 LEU B N 1
ATOM 2840 C CA . LEU B 1 170 ? 32.142 45.120 100.104 1.00 42.73 159 LEU B CA 1
ATOM 2841 C C . LEU B 1 170 ? 31.587 46.124 99.107 1.00 42.16 159 LEU B C 1
ATOM 2842 O O . LEU B 1 170 ? 31.445 45.796 97.930 1.00 43.35 159 LEU B O 1
ATOM 2847 N N . GLU B 1 171 ? 31.251 47.326 99.581 1.00 41.04 160 GLU B N 1
ATOM 2848 C CA . GLU B 1 171 ? 30.737 48.371 98.700 1.00 40.50 160 GLU B CA 1
ATOM 2849 C C . GLU B 1 171 ? 31.741 48.632 97.581 1.00 39.77 160 GLU B C 1
ATOM 2850 O O . GLU B 1 171 ? 31.379 48.718 96.402 1.00 36.20 160 GLU B O 1
ATOM 2856 N N . ASN B 1 172 ? 33.009 48.792 97.959 1.00 38.10 161 ASN B N 1
ATOM 2857 C CA . ASN B 1 172 ? 34.068 49.026 96.982 1.00 39.52 161 ASN B CA 1
ATOM 2858 C C . ASN B 1 172 ? 34.263 47.877 96.007 1.00 37.95 161 ASN B C 1
ATOM 2859 O O . ASN B 1 172 ? 34.545 48.103 94.823 1.00 39.29 161 ASN B O 1
ATOM 2864 N N . GLU B 1 173 ? 34.134 46.640 96.481 1.00 36.97 162 GLU B N 1
ATOM 2865 C CA . GLU B 1 173 ? 34.295 45.490 95.575 1.00 35.02 162 GLU B CA 1
ATOM 2866 C C . GLU B 1 173 ? 33.178 45.504 94.543 1.00 32.84 162 GLU B C 1
ATOM 2867 O O . GLU B 1 173 ? 33.401 45.207 93.384 1.00 31.78 162 GLU B O 1
ATOM 2873 N N . ILE B 1 174 ? 31.975 45.852 94.995 1.00 30.68 163 ILE B N 1
ATOM 2874 C CA . ILE B 1 174 ? 30.837 45.858 94.087 1.00 27.22 163 ILE B CA 1
ATOM 2875 C C . ILE B 1 174 ? 31.058 46.955 93.052 1.00 28.57 163 ILE B C 1
ATOM 2876 O O . ILE B 1 174 ? 30.928 46.751 91.844 1.00 29.27 163 ILE B O 1
ATOM 2881 N N . SER B 1 175 ? 31.451 48.113 93.563 1.00 26.78 164 SER B N 1
ATOM 2882 C CA . SER B 1 175 ? 31.696 49.287 92.772 1.00 28.39 164 SER B CA 1
ATOM 2883 C C . SER B 1 175 ? 32.726 48.979 91.711 1.00 28.58 164 SER B C 1
ATOM 2884 O O . SER B 1 175 ? 32.636 49.385 90.566 1.00 28.52 164 SER B O 1
ATOM 2887 N N . ASN B 1 176 ? 33.736 48.217 92.088 1.00 28.30 165 ASN B N 1
ATOM 2888 C CA . ASN B 1 176 ? 34.775 47.905 91.127 1.00 30.00 165 ASN B CA 1
ATOM 2889 C C . ASN B 1 176 ? 34.451 46.800 90.127 1.00 28.09 165 ASN B C 1
ATOM 2890 O O . ASN B 1 176 ? 35.232 46.560 89.184 1.00 30.00 165 ASN B O 1
ATOM 2895 N N . ARG B 1 177 ? 33.275 46.189 90.260 1.00 25.85 166 ARG B N 1
ATOM 2896 C CA . ARG B 1 177 ? 32.831 45.200 89.279 1.00 28.01 166 ARG B CA 1
ATOM 2897 C C . ARG B 1 177 ? 31.677 45.827 88.459 1.00 25.54 166 ARG B C 1
ATOM 2898 O O . ARG B 1 177 ? 31.123 45.157 87.660 1.00 26.30 166 ARG B O 1
ATOM 2906 N N . LEU B 1 178 ? 31.270 47.075 88.699 1.00 23.91 167 LEU B N 1
ATOM 2907 C CA . LEU B 1 178 ? 30.198 47.634 87.868 1.00 20.79 167 LEU B CA 1
ATOM 2908 C C . LEU B 1 178 ? 30.777 48.046 86.536 1.00 21.92 167 LEU B C 1
ATOM 2909 O O . LEU B 1 178 ? 32.002 48.147 86.424 1.00 23.35 167 LEU B O 1
ATOM 2914 N N . ASP B 1 179 ? 29.932 48.327 85.536 1.00 19.53 168 ASP B N 1
ATOM 2915 C CA . ASP B 1 179 ? 30.446 48.738 84.235 1.00 21.05 168 ASP B CA 1
ATOM 2916 C C . ASP B 1 179 ? 31.216 50.056 84.314 1.00 20.95 168 ASP B C 1
ATOM 2917 O O . ASP B 1 179 ? 32.066 50.291 83.499 1.00 20.30 168 ASP B O 1
ATOM 2922 N N . THR B 1 180 ? 30.893 50.892 85.299 1.00 20.74 169 THR B N 1
ATOM 2923 C CA . THR B 1 180 ? 31.509 52.208 85.485 1.00 21.17 169 THR B CA 1
ATOM 2924 C C . THR B 1 180 ? 32.787 52.180 86.324 1.00 23.21 169 THR B C 1
ATOM 2925 O O . THR B 1 180 ? 33.295 53.246 86.753 1.00 20.14 169 THR B O 1
ATOM 2929 N N . ARG B 1 181 ? 33.288 50.965 86.560 1.00 24.86 170 ARG B N 1
ATOM 2930 C CA . ARG B 1 181 ? 34.478 50.739 87.385 1.00 29.61 170 ARG B CA 1
ATOM 2931 C C . ARG B 1 181 ? 35.602 51.758 87.317 1.00 30.37 170 ARG B C 1
ATOM 2932 O O . ARG B 1 181 ? 36.147 52.185 88.361 1.00 32.52 170 ARG B O 1
ATOM 2940 N N . ASN B 1 182 ? 36.018 52.233 86.182 1.00 30.39 171 ASN B N 1
ATOM 2941 C CA . ASN B 1 182 ? 37.106 53.159 86.552 1.00 33.12 171 ASN B CA 1
ATOM 2942 C C . ASN B 1 182 ? 36.744 54.660 86.579 1.00 31.38 171 ASN B C 1
ATOM 2943 O O . ASN B 1 182 ? 37.628 55.496 86.696 1.00 32.85 171 ASN B O 1
ATOM 2948 N N . LEU B 1 183 ? 35.428 54.951 86.615 1.00 25.51 172 LEU B N 1
ATOM 2949 C CA . LEU B 1 183 ? 34.903 56.326 86.598 1.00 23.49 172 LEU B CA 1
ATOM 2950 C C . LEU B 1 183 ? 34.507 56.864 87.961 1.00 21.25 172 LEU B C 1
ATOM 2951 O O . LEU B 1 183 ? 34.188 56.113 88.840 1.00 21.95 172 LEU B O 1
ATOM 2956 N N . PRO B 1 184 ? 34.499 58.190 88.121 1.00 22.21 173 PRO B N 1
ATOM 2957 C CA . PRO B 1 184 ? 34.103 58.851 89.381 1.00 19.52 173 PRO B CA 1
ATOM 2958 C C . PRO B 1 184 ? 32.596 58.653 89.591 1.00 17.88 173 PRO B C 1
ATOM 2959 O O . PRO B 1 184 ? 31.848 58.370 88.645 1.00 16.71 173 PRO B O 1
ATOM 2963 N N . GLU B 1 185 ? 32.108 58.825 90.831 1.00 16.09 174 GLU B N 1
ATOM 2964 C CA . GLU B 1 185 ? 30.662 58.729 91.026 1.00 18.94 174 GLU B CA 1
ATOM 2965 C C . GLU B 1 185 ? 30.060 59.909 90.302 1.00 16.73 174 GLU B C 1
ATOM 2966 O O . GLU B 1 185 ? 30.742 60.871 89.933 1.00 16.37 174 GLU B O 1
ATOM 2972 N N . VAL B 1 186 ? 28.759 59.814 90.088 1.00 16.32 175 VAL B N 1
ATOM 2973 C CA . VAL B 1 186 ? 28.024 60.853 89.389 1.00 13.88 175 VAL B CA 1
ATOM 2974 C C . VAL B 1 186 ? 27.837 62.080 90.274 1.00 14.79 175 VAL B C 1
ATOM 2975 O O . VAL B 1 186 ? 27.322 61.979 91.387 1.00 13.42 175 VAL B O 1
ATOM 2979 N N . ASP B 1 187 ? 28.190 63.257 89.803 1.00 12.97 176 ASP B N 1
ATOM 2980 C CA . ASP B 1 187 ? 28.002 64.442 90.626 1.00 14.81 176 ASP B CA 1
ATOM 2981 C C . ASP B 1 187 ? 26.667 65.100 90.349 1.00 15.26 176 ASP B C 1
ATOM 2982 O O . ASP B 1 187 ? 26.056 65.693 91.216 1.00 15.03 176 ASP B O 1
ATOM 2987 N N . LEU B 1 188 ? 26.230 65.026 89.095 1.00 13.84 177 LEU B N 1
ATOM 2988 C CA . LEU B 1 188 ? 24.995 65.679 88.721 1.00 15.02 177 LEU B CA 1
ATOM 2989 C C . LEU B 1 188 ? 24.263 64.748 87.763 1.00 14.94 177 LEU B C 1
ATOM 2990 O O . LEU B 1 188 ? 24.891 64.356 86.766 1.00 13.36 177 LEU B O 1
ATOM 2995 N N . LEU B 1 189 ? 23.009 64.373 88.074 1.00 11.25 178 LEU B N 1
ATOM 2996 C CA . LEU B 1 189 ? 22.233 63.491 87.141 1.00 13.98 178 LEU B CA 1
ATOM 2997 C C . LEU B 1 189 ? 21.072 64.397 86.623 1.00 14.20 178 LEU B C 1
ATOM 2998 O O . LEU B 1 189 ? 20.290 64.884 87.417 1.00 13.38 178 LEU B O 1
ATOM 3003 N N . LEU B 1 190 ? 21.033 64.651 85.311 1.00 11.70 179 LEU B N 1
ATOM 3004 C CA . LEU B 1 190 ? 20.036 65.507 84.722 1.00 12.86 179 LEU B CA 1
ATOM 3005 C C . LEU B 1 190 ? 19.108 64.717 83.797 1.00 15.63 179 LEU B C 1
ATOM 3006 O O . LEU B 1 190 ? 19.563 63.826 83.071 1.00 14.42 179 LEU B O 1
ATOM 3011 N N . ARG B 1 191 ? 17.802 65.016 83.881 1.00 14.67 180 ARG B N 1
ATOM 3012 C CA . ARG B 1 191 ? 16.855 64.365 82.971 1.00 14.65 180 ARG B CA 1
ATOM 3013 C C . ARG B 1 191 ? 16.095 65.422 82.178 1.00 13.55 180 ARG B C 1
ATOM 3014 O O . ARG B 1 191 ? 15.424 66.301 82.763 1.00 15.50 180 ARG B O 1
ATOM 3022 N N . THR B 1 192 ? 16.198 65.345 80.841 1.00 13.41 181 THR B N 1
ATOM 3023 C CA . THR B 1 192 ? 15.482 66.288 80.023 1.00 12.82 181 THR B CA 1
ATOM 3024 C C . THR B 1 192 ? 14.143 65.654 79.623 1.00 14.91 181 THR B C 1
ATOM 3025 O O . THR B 1 192 ? 13.864 64.475 79.922 1.00 16.66 181 THR B O 1
ATOM 3029 N N . GLY B 1 193 ? 13.274 66.419 78.964 1.00 14.97 182 GLY B N 1
ATOM 3030 C CA . GLY B 1 193 ? 12.020 65.797 78.492 1.00 15.80 182 GLY B CA 1
ATOM 3031 C C . GLY B 1 193 ? 10.849 65.976 79.449 1.00 18.79 182 GLY B C 1
ATOM 3032 O O . GLY B 1 193 ? 9.717 65.600 79.118 1.00 18.90 182 GLY B O 1
ATOM 3033 N N . GLY B 1 194 ? 11.094 66.485 80.658 1.00 17.52 183 GLY B N 1
ATOM 3034 C CA . GLY B 1 194 ? 9.953 66.689 81.540 1.00 18.77 183 GLY B CA 1
ATOM 3035 C C . GLY B 1 194 ? 9.599 65.648 82.615 1.00 18.85 183 GLY B C 1
ATOM 3036 O O . GLY B 1 194 ? 8.997 66.000 83.629 1.00 21.52 183 GLY B O 1
ATOM 3037 N N . GLU B 1 195 ? 9.943 64.393 82.444 1.00 18.14 184 GLU B N 1
ATOM 3038 C CA . GLU B 1 195 ? 9.576 63.393 83.473 1.00 21.49 184 GLU B CA 1
ATOM 3039 C C . GLU B 1 195 ? 10.538 63.467 84.644 1.00 22.13 184 GLU B C 1
ATOM 3040 O O . GLU B 1 195 ? 11.696 63.840 84.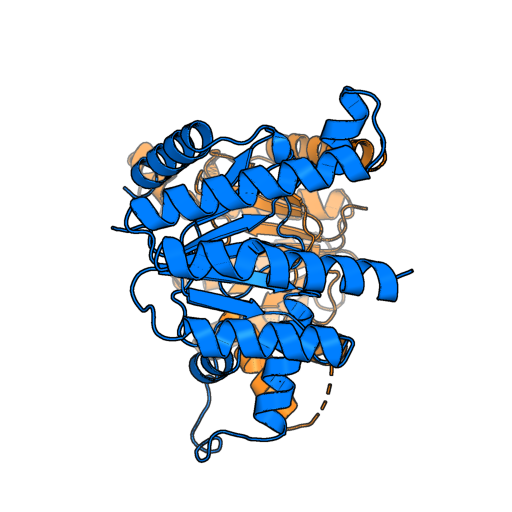461 1.00 18.27 184 GLU B O 1
ATOM 3046 N N . MET B 1 196 ? 10.050 63.129 85.848 1.00 21.41 185 MET B N 1
ATOM 3047 C CA . MET B 1 196 ? 10.917 63.140 87.031 1.00 23.73 185 MET B CA 1
ATOM 3048 C C . MET B 1 196 ? 11.008 61.746 87.680 1.00 23.04 185 MET B C 1
ATOM 3049 O O . MET B 1 196 ? 10.363 61.500 88.674 1.00 24.07 185 MET B O 1
ATOM 3054 N N . ARG B 1 197 ? 11.800 60.856 87.069 1.00 24.47 186 ARG B N 1
ATOM 3055 C CA . ARG B 1 197 ? 12.017 59.469 87.513 1.00 24.15 186 ARG B CA 1
ATOM 3056 C C . ARG B 1 197 ? 13.460 59.125 87.120 1.00 25.47 186 ARG B C 1
ATOM 3057 O O . ARG B 1 197 ? 13.931 59.666 86.144 1.00 24.87 186 ARG B O 1
ATOM 3065 N N . LEU B 1 198 ? 14.117 58.184 87.812 1.00 22.49 187 LEU B N 1
ATOM 3066 C CA . LEU B 1 198 ? 15.519 57.797 87.479 1.00 24.08 187 LEU B CA 1
ATOM 3067 C C . LEU B 1 198 ? 15.608 56.759 86.381 1.00 23.54 187 LEU B C 1
ATOM 3068 O O . LEU B 1 198 ? 16.656 56.560 85.754 1.00 24.85 187 LEU B O 1
ATOM 3073 N N . SER B 1 199 ? 14.495 56.097 86.163 1.00 22.55 188 SER B N 1
ATOM 3074 C CA . SER B 1 199 ? 14.376 55.079 85.172 1.00 21.25 188 SER B CA 1
ATOM 3075 C C . SER B 1 199 ? 15.505 54.042 85.133 1.00 18.77 188 SER B C 1
ATOM 3076 O O . SER B 1 199 ? 16.039 53.753 84.094 1.00 16.96 188 SER B O 1
ATOM 3079 N N . ASN B 1 200 ? 15.876 53.520 86.296 1.00 17.29 189 ASN B N 1
ATOM 3080 C CA . ASN B 1 200 ? 16.842 52.443 86.380 1.00 14.55 189 ASN B CA 1
ATOM 3081 C C . ASN B 1 200 ? 18.180 52.773 85.713 1.00 17.26 189 ASN B C 1
ATOM 3082 O O . ASN B 1 200 ? 18.797 51.952 85.062 1.00 15.44 189 ASN B O 1
ATOM 3087 N N . PHE B 1 201 ? 18.628 54.002 85.928 1.00 17.55 190 PHE B N 1
ATOM 3088 C CA . PHE B 1 201 ? 19.862 54.472 85.324 1.00 17.05 190 PHE B CA 1
ATOM 3089 C C . PHE B 1 201 ? 20.834 54.934 86.393 1.00 16.80 190 PHE B C 1
ATOM 3090 O O . PHE B 1 201 ? 20.531 55.870 87.151 1.00 16.80 190 PHE B O 1
ATOM 3098 N N . LEU B 1 202 ? 21.987 54.271 86.474 1.00 15.15 191 LEU B N 1
ATOM 3099 C CA . LEU B 1 202 ? 23.031 54.718 87.442 1.00 16.04 191 LEU B CA 1
ATOM 3100 C C . LEU B 1 202 ? 22.530 54.965 88.856 1.00 16.17 191 LEU B C 1
ATOM 3101 O O . LEU B 1 202 ? 22.985 55.883 89.515 1.00 16.87 191 LEU B O 1
ATOM 3106 N N . LEU B 1 203 ? 21.685 54.065 89.334 1.00 16.26 192 LEU B N 1
ATOM 3107 C CA . LEU B 1 203 ? 21.133 54.210 90.677 1.00 17.72 192 LEU B CA 1
ATOM 3108 C C . LEU B 1 203 ? 22.253 54.224 91.740 1.00 18.25 192 LEU B C 1
ATOM 3109 O O . LEU B 1 203 ? 22.265 55.076 92.619 1.00 18.11 192 LEU B O 1
ATOM 3114 N N . TRP B 1 204 ? 23.175 53.256 91.676 1.00 16.44 193 TRP B N 1
ATOM 3115 C CA . TRP B 1 204 ? 24.261 53.151 92.653 1.00 16.84 193 TRP B CA 1
ATOM 3116 C C . TRP B 1 204 ? 25.215 54.288 92.582 1.00 19.36 193 TRP B C 1
ATOM 3117 O O . TRP B 1 204 ? 25.618 54.883 93.590 1.00 18.04 193 TRP B O 1
ATOM 3128 N N . GLN B 1 205 ? 25.609 54.582 91.342 1.00 18.89 194 GLN B N 1
ATOM 3129 C CA . GLN B 1 205 ? 26.565 55.648 91.068 1.00 18.80 194 GLN B CA 1
ATOM 3130 C C . GLN B 1 205 ? 26.042 57.060 91.310 1.00 17.29 194 GLN B C 1
ATOM 3131 O O . GLN B 1 205 ? 26.856 58.018 91.430 1.00 16.22 194 GLN B O 1
ATOM 3137 N N . SER B 1 206 ? 24.719 57.216 91.363 1.00 14.69 195 SER B N 1
ATOM 3138 C CA . SER B 1 206 ? 24.122 58.553 91.587 1.00 14.93 195 SER B CA 1
ATOM 3139 C C . SER B 1 206 ? 23.635 58.701 93.012 1.00 15.72 195 SER B C 1
ATOM 3140 O O . SER B 1 206 ? 22.823 59.567 93.278 1.00 14.80 195 SER B O 1
ATOM 3143 N N . SER B 1 207 ? 24.089 57.822 93.915 1.00 16.48 196 SER B N 1
ATOM 3144 C CA . SER B 1 207 ? 23.607 57.865 95.309 1.00 19.92 196 SER B CA 1
ATOM 3145 C C . SER B 1 207 ? 23.537 59.253 95.991 1.00 19.21 196 SER B C 1
ATOM 3146 O O . SER B 1 207 ? 22.596 59.520 96.826 1.00 20.50 196 SER B O 1
ATOM 3149 N N . TYR B 1 208 ? 24.535 60.108 95.712 1.00 17.44 197 TYR B N 1
ATOM 3150 C CA . TYR B 1 208 ? 24.579 61.439 96.304 1.00 18.58 197 TYR B CA 1
ATOM 3151 C C . TYR B 1 208 ? 24.674 62.512 95.203 1.00 16.32 197 TYR B C 1
ATOM 3152 O O . TYR B 1 208 ? 25.042 63.651 95.455 1.00 17.06 197 TYR B O 1
ATOM 3161 N N . ALA B 1 209 ? 24.245 62.175 94.010 1.00 15.04 198 ALA B N 1
ATOM 3162 C CA . ALA B 1 209 ? 24.276 63.151 92.899 1.00 18.28 198 ALA B CA 1
ATOM 3163 C C . ALA B 1 209 ? 23.212 64.255 93.097 1.00 18.20 198 ALA B C 1
ATOM 3164 O O . ALA B 1 209 ? 22.118 64.007 93.605 1.00 16.69 198 ALA B O 1
ATOM 3166 N N . GLU B 1 210 ? 23.489 65.456 92.632 1.00 15.59 199 GLU B N 1
ATOM 3167 C CA . GLU B 1 210 ? 22.503 66.528 92.666 1.00 15.68 199 GLU B CA 1
ATOM 3168 C C . GLU B 1 210 ? 21.609 66.199 91.484 1.00 17.88 199 GLU B C 1
ATOM 3169 O O . GLU B 1 210 ? 22.159 65.941 90.378 1.00 15.44 199 GLU B O 1
ATOM 3175 N N . LEU B 1 211 ? 20.274 66.210 91.685 1.00 15.74 200 LEU B N 1
ATOM 3176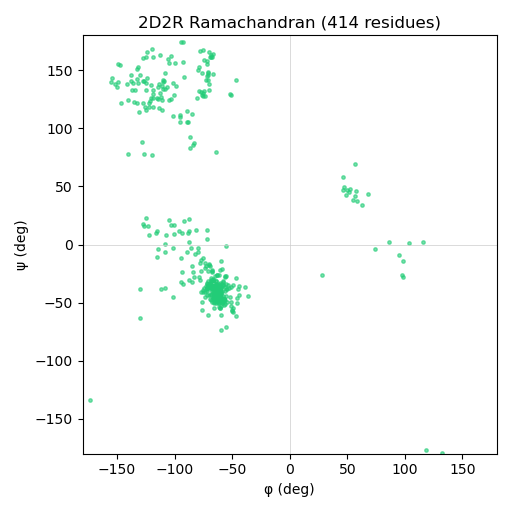 C CA . LEU B 1 211 ? 19.343 65.888 90.597 1.00 15.78 200 LEU B CA 1
ATOM 3177 C C . LEU B 1 211 ? 18.794 67.140 89.969 1.00 16.29 200 LEU B C 1
ATOM 3178 O O . LEU B 1 211 ? 18.435 68.046 90.681 1.00 17.83 200 LEU B O 1
ATOM 3183 N N . PHE B 1 212 ? 18.735 67.164 88.626 1.00 15.77 201 PHE B N 1
ATOM 3184 C CA . PHE B 1 212 ? 18.182 68.261 87.849 1.00 15.25 201 PHE B CA 1
ATOM 3185 C C . PHE B 1 212 ? 17.221 67.698 86.859 1.00 15.61 201 PHE B C 1
ATOM 3186 O O . PHE B 1 212 ? 17.451 66.644 86.297 1.00 14.47 201 PHE B O 1
ATOM 3194 N N . PHE B 1 213 ? 16.167 68.469 86.595 1.00 17.22 202 PHE B N 1
ATOM 3195 C CA . PHE B 1 213 ? 15.154 68.069 85.646 1.00 16.59 202 PHE B CA 1
ATOM 3196 C C . PHE B 1 213 ? 14.795 69.257 84.776 1.00 17.97 202 PHE B C 1
ATOM 3197 O O . PHE B 1 213 ? 14.722 70.390 85.268 1.00 19.68 202 PHE B O 1
ATOM 3205 N N . THR B 1 214 ? 14.610 69.043 83.464 1.00 15.61 203 THR B N 1
ATOM 3206 C CA . THR B 1 214 ? 14.165 70.175 82.704 1.00 14.83 203 THR B CA 1
ATOM 3207 C C . THR B 1 214 ? 13.095 69.679 81.735 1.00 15.66 203 THR B C 1
ATOM 3208 O O . THR B 1 214 ? 13.176 68.550 81.241 1.00 13.75 203 THR B O 1
ATOM 3212 N N . PRO B 1 215 ? 12.079 70.517 81.447 1.00 16.29 204 PRO B N 1
ATOM 3213 C CA . PRO B 1 215 ? 11.062 70.031 80.488 1.00 16.41 204 PRO B CA 1
ATOM 3214 C C . PRO B 1 215 ? 11.595 70.109 79.078 1.00 16.04 204 PRO B C 1
ATOM 3215 O O . PRO B 1 215 ? 10.954 69.604 78.141 1.00 16.71 204 PRO B O 1
ATOM 3219 N N . ILE B 1 216 ? 12.712 70.821 78.893 1.00 15.12 205 ILE B N 1
ATOM 3220 C CA . ILE B 1 216 ? 13.237 70.979 77.549 1.00 15.15 205 ILE B CA 1
ATOM 3221 C C . ILE B 1 216 ? 13.386 69.641 76.887 1.00 16.28 205 ILE B C 1
ATOM 3222 O O . ILE B 1 216 ? 13.921 68.753 77.495 1.00 14.60 205 ILE B O 1
ATOM 3227 N N . LEU B 1 217 ? 12.865 69.464 75.649 1.00 14.90 206 LEU B N 1
ATOM 3228 C CA . LEU B 1 217 ? 12.999 68.162 74.945 1.00 15.93 206 LEU B CA 1
ATOM 3229 C C . LEU B 1 217 ? 14.429 68.019 74.413 1.00 16.17 206 LEU B C 1
ATOM 3230 O O . LEU B 1 217 ? 15.004 68.996 73.923 1.00 16.08 206 LEU B O 1
ATOM 3235 N N . TRP B 1 218 ? 14.934 66.779 74.378 1.00 15.28 207 TRP B N 1
ATOM 3236 C CA . TRP B 1 218 ? 16.339 66.583 73.997 1.00 15.18 207 TRP B CA 1
ATOM 3237 C C . TRP B 1 218 ? 16.740 67.264 72.687 1.00 14.19 207 TRP B C 1
ATOM 3238 O O . TRP B 1 218 ? 17.752 67.928 72.614 1.00 14.44 207 TRP B O 1
ATOM 3249 N N . PRO B 1 219 ? 15.932 67.146 71.640 1.00 15.70 208 PRO B N 1
ATOM 3250 C CA . PRO B 1 219 ? 16.384 67.836 70.425 1.00 14.04 208 PRO B CA 1
ATOM 3251 C C . PRO B 1 219 ? 16.557 69.367 70.513 1.00 15.13 208 PRO B C 1
ATOM 3252 O O . PRO B 1 219 ? 17.246 69.939 69.701 1.00 16.60 208 PRO B O 1
ATOM 3256 N N . ASP B 1 220 ? 15.895 70.020 71.462 1.00 15.24 209 ASP B N 1
ATOM 3257 C CA . ASP B 1 220 ? 15.953 71.474 71.618 1.00 14.30 209 ASP B CA 1
ATOM 3258 C C . ASP B 1 220 ? 17.015 71.892 72.646 1.00 15.49 209 ASP B C 1
ATOM 3259 O O . ASP B 1 220 ? 17.340 73.072 72.753 1.00 15.38 209 ASP B O 1
ATOM 3264 N N . PHE B 1 221 ? 17.541 70.919 73.394 1.00 14.24 210 PHE B N 1
ATOM 3265 C CA . PHE B 1 221 ? 18.482 71.222 74.500 1.00 16.45 210 PHE B CA 1
ATOM 3266 C C . PHE B 1 221 ? 19.824 71.719 73.947 1.00 15.29 210 PHE B C 1
ATOM 3267 O O . PHE B 1 221 ? 20.364 71.122 73.037 1.00 17.38 210 PHE B O 1
ATOM 3275 N N . THR B 1 222 ? 20.346 72.800 74.507 1.00 16.05 211 THR B N 1
ATOM 3276 C CA . THR B 1 222 ? 21.582 73.400 73.984 1.00 15.40 211 THR B CA 1
ATOM 3277 C C . THR B 1 222 ? 22.642 73.509 75.011 1.00 13.73 211 THR B C 1
ATOM 3278 O O . THR B 1 222 ? 22.373 73.376 76.201 1.00 14.30 211 THR B O 1
ATOM 3282 N N . PRO B 1 223 ? 23.877 73.765 74.568 1.00 13.79 212 PRO B N 1
ATOM 3283 C CA . PRO B 1 223 ? 24.959 73.916 75.524 1.00 15.18 212 PRO B CA 1
ATOM 3284 C C . PRO B 1 223 ? 24.636 75.046 76.483 1.00 16.10 212 PRO B C 1
ATOM 3285 O O . PRO B 1 223 ? 25.025 75.021 77.657 1.00 17.87 212 PRO B O 1
ATOM 3289 N N . LYS B 1 224 ? 23.948 76.085 76.007 1.00 18.03 213 LYS B N 1
ATOM 3290 C CA . LYS B 1 224 ? 23.656 77.230 76.928 1.00 18.79 213 LYS B CA 1
ATOM 3291 C C . LYS B 1 224 ? 22.693 76.745 78.031 1.00 17.88 213 LYS B C 1
ATOM 3292 O O . LYS B 1 224 ? 22.802 77.139 79.219 1.00 19.22 213 LYS B O 1
ATOM 3298 N N . ASP B 1 225 ? 21.747 75.900 77.656 1.00 15.42 214 ASP B N 1
ATOM 3299 C CA . ASP B 1 225 ? 20.852 75.376 78.666 1.00 16.44 214 ASP B CA 1
ATOM 3300 C C . ASP B 1 225 ? 21.660 74.607 79.712 1.00 15.30 214 ASP B C 1
ATOM 3301 O O . ASP B 1 225 ? 21.407 74.657 80.930 1.00 15.99 214 ASP B O 1
ATOM 3306 N N . LEU B 1 226 ? 22.661 73.890 79.236 1.00 14.73 215 LEU B N 1
ATOM 3307 C CA . LEU B 1 226 ? 23.473 73.090 80.181 1.00 12.17 215 LEU B CA 1
ATOM 3308 C C . LEU B 1 226 ? 24.336 74.036 81.046 1.00 15.29 215 LEU B C 1
ATOM 3309 O O . LEU B 1 226 ? 24.581 73.776 82.230 1.00 13.42 215 LEU B O 1
ATOM 3314 N N . GLU B 1 227 ? 24.803 75.117 80.421 1.00 14.75 216 GLU B N 1
ATOM 3315 C CA . GLU B 1 227 ? 25.570 76.129 81.162 1.00 16.51 216 GLU B CA 1
ATOM 3316 C C . GLU B 1 227 ? 24.737 76.696 82.290 1.00 18.19 216 GLU B C 1
ATOM 3317 O O . GLU B 1 227 ? 25.250 76.871 83.423 1.00 19.44 216 GLU B O 1
ATOM 3323 N N . ASN B 1 228 ? 23.453 76.946 82.023 1.00 18.11 217 ASN B N 1
ATOM 3324 C CA . ASN B 1 228 ? 22.565 77.469 83.076 1.00 20.80 217 ASN B CA 1
ATOM 3325 C C . ASN B 1 228 ? 22.432 76.435 84.236 1.00 20.22 217 ASN B C 1
ATOM 3326 O O . ASN B 1 228 ? 22.435 76.793 85.436 1.00 18.48 217 ASN B O 1
ATOM 3331 N N . ILE B 1 229 ? 22.303 75.149 83.866 1.00 17.51 218 ILE B N 1
ATOM 3332 C CA . ILE B 1 229 ? 22.158 74.066 84.861 1.00 17.81 218 ILE B CA 1
ATOM 3333 C C . ILE B 1 229 ? 23.405 73.939 85.718 1.00 16.24 218 ILE B C 1
ATOM 3334 O O . ILE B 1 229 ? 23.332 73.791 86.946 1.00 16.42 218 ILE B O 1
ATOM 3339 N N . ILE B 1 230 ? 24.565 74.020 85.068 1.00 15.72 219 ILE B N 1
ATOM 3340 C CA . ILE B 1 230 ? 25.812 73.896 85.810 1.00 14.96 219 ILE B CA 1
ATOM 3341 C C . ILE B 1 230 ? 26.041 75.086 86.726 1.00 16.82 219 ILE B C 1
ATOM 3342 O O . ILE B 1 230 ? 26.500 74.865 87.840 1.00 14.05 219 ILE B O 1
ATOM 3347 N N . SER B 1 231 ? 25.674 76.316 86.305 1.00 16.63 220 SER B N 1
ATOM 3348 C CA . SER B 1 231 ? 25.825 77.449 87.250 1.00 19.38 220 SER B CA 1
ATOM 3349 C C . SER B 1 231 ? 24.920 77.143 88.469 1.00 17.65 220 SER B C 1
ATOM 3350 O O . SER B 1 231 ? 25.292 77.397 89.617 1.00 18.19 220 SER B O 1
ATOM 3353 N N . ASP B 1 232 ? 23.748 76.576 88.219 1.00 17.83 221 ASP B N 1
ATOM 3354 C CA . ASP B 1 232 ? 22.812 76.215 89.322 1.00 16.32 221 ASP B CA 1
ATOM 3355 C C . ASP B 1 232 ? 23.381 75.161 90.238 1.00 17.90 221 ASP B C 1
ATOM 3356 O O . ASP B 1 232 ? 23.174 75.204 91.477 1.00 19.25 221 ASP B O 1
ATOM 3361 N N . PHE B 1 233 ? 24.086 74.216 89.657 1.00 15.51 222 PHE B N 1
ATOM 3362 C CA . PHE B 1 233 ? 24.734 73.150 90.417 1.00 17.00 222 PHE B CA 1
ATOM 3363 C C . PHE B 1 233 ? 25.733 73.784 91.423 1.00 18.42 222 PHE B C 1
ATOM 3364 O O . PHE B 1 233 ? 25.725 73.509 92.629 1.00 20.01 222 PHE B O 1
ATOM 3372 N N . TYR B 1 234 ? 26.621 74.627 90.920 1.00 19.47 223 TYR B N 1
ATOM 3373 C CA . TYR B 1 234 ? 27.582 75.287 91.792 1.00 20.49 223 TYR B CA 1
ATOM 3374 C C . TYR B 1 234 ? 26.904 76.144 92.837 1.00 25.42 223 TYR B C 1
ATOM 3375 O O . TYR B 1 234 ? 27.408 76.247 93.969 1.00 24.50 223 TYR B O 1
ATOM 3384 N N . LYS B 1 235 ? 25.763 76.733 92.500 1.00 24.51 224 LYS B N 1
ATOM 3385 C CA . LYS B 1 235 ? 25.054 77.527 93.502 1.00 27.97 224 LYS B CA 1
ATOM 3386 C C . LYS B 1 235 ? 24.481 76.616 94.556 1.00 27.34 224 LYS B C 1
ATOM 3387 O O . LYS B 1 235 ? 24.468 76.960 95.741 1.00 26.71 224 LYS B O 1
ATOM 3393 N N . ARG B 1 236 ? 24.005 75.436 94.175 1.00 26.29 225 ARG B N 1
ATOM 3394 C CA . ARG B 1 236 ? 23.502 74.511 95.227 1.00 26.23 225 ARG B CA 1
ATOM 3395 C C . ARG B 1 236 ? 24.650 74.121 96.147 1.00 29.41 225 ARG B C 1
ATOM 3396 O O . ARG B 1 236 ? 24.518 74.022 97.404 1.00 29.45 225 ARG B O 1
ATOM 3404 N N . VAL B 1 237 ? 25.795 73.871 95.557 1.00 29.94 226 VAL B N 1
ATOM 3405 C CA . VAL B 1 237 ? 26.928 73.458 96.357 1.00 36.81 226 VAL B CA 1
ATOM 3406 C C . VAL B 1 237 ? 27.352 74.525 97.385 1.00 40.14 226 VAL B C 1
ATOM 3407 O O . VAL B 1 237 ? 27.803 74.187 98.482 1.00 40.43 226 VAL B O 1
ATOM 3411 N N . ARG B 1 238 ? 27.207 75.799 97.023 1.00 43.49 227 ARG B N 1
ATOM 3412 C CA . ARG B 1 238 ? 27.539 76.911 97.923 1.00 46.88 227 ARG B CA 1
ATOM 3413 C C . ARG B 1 238 ? 26.491 77.013 99.041 1.00 49.23 227 ARG B C 1
ATOM 3414 O O . ARG B 1 238 ? 26.810 77.306 100.208 1.00 48.75 227 ARG B O 1
ATOM 3422 N N . LYS B 1 239 ? 25.235 76.768 98.679 1.00 52.27 228 LYS B N 1
ATOM 3423 C CA . LYS B 1 239 ? 24.144 76.877 99.635 1.00 56.31 228 LYS B CA 1
ATOM 3424 C C . LYS B 1 239 ? 24.099 75.806 100.726 1.00 58.80 228 LYS B C 1
ATOM 3425 O O . LYS B 1 239 ? 23.718 76.103 101.862 1.00 59.54 228 LYS B O 1
ATOM 3431 N N . PHE B 1 240 ? 24.491 74.572 100.439 1.00 61.63 229 PHE B N 1
ATOM 3432 C CA . PHE B 1 240 ? 24.404 73.599 101.521 1.00 65.08 229 PHE B CA 1
ATOM 3433 C C . PHE B 1 240 ? 25.449 73.911 102.614 1.00 65.88 229 PHE B C 1
ATOM 3434 O O . PHE B 1 240 ? 25.198 73.705 103.816 1.00 65.99 229 PHE B O 1
ATOM 3442 N N . GLY B 1 241 ? 26.603 74.429 102.190 1.00 66.52 230 GLY B N 1
ATOM 3443 C CA . GLY B 1 241 ? 27.659 74.795 103.130 1.00 66.95 230 GLY B CA 1
ATOM 3444 C C . GLY B 1 241 ? 27.412 76.140 103.812 1.00 67.33 230 GLY B C 1
ATOM 3445 O O . GLY B 1 241 ? 28.148 76.527 104.725 1.00 67.10 230 GLY B O 1
ATOM 3446 N N . GLU B 1 242 ? 26.369 76.841 103.365 1.00 67.58 231 GLU B N 1
ATOM 3447 C CA . GLU B 1 242 ? 25.983 78.144 103.893 1.00 68.55 231 GLU B CA 1
ATOM 3448 C C . GLU B 1 242 ? 24.846 77.897 104.890 1.00 68.79 231 GLU B C 1
ATOM 3449 O O . GLU B 1 242 ? 24.405 76.729 104.977 1.00 69.43 231 GLU B O 1
#